Protein AF-A0A8T5XQX1-F1 (afdb_monomer_lite)

Radius of gyration: 87.24 Å; chains: 1; bounding box: 143×72×252 Å

Sequence (411 aa):
MNKKKIILKSVGFLTAGVIVSGAFLINFDTYSWFSDEMTSQVRVMSATTEDLIKILDKSMEEENGKWVNPKEIKIKGTDKIATNATFYFSLDGDIKDYILHINPAKLRFKGGIYTADIKPNINLIQFINLLIDGPKKINGTLKIKYLNEFIDEPREVSFTREYLIKQFRKEFDKNDSKEVVRNNNDEIKGDLIEVIKYIANKIEWNEEKNIKEGKENIASIDKSIDKIKLQENQIEIISIVAPKILGYIENLEVTINDLNKVIDENVFKIEKLNVEKKILETKVKELEEIKKENEKIKEEQKLNIEKLTKEVDKLNDYIDKLKDNNEELNERILDLKEYKKDLARTIRSLRNEKESLIKENEKLKIENKELKKEIKNLKDRLSEDNDDDDTELSTDDDDDDTVVDDVYGSN

Foldseek 3Di:
DDPVVVVVVVVVVVVVVVVVVVVVVVVPVPPDPPDPPCVVDPPVDPAACVRFWDWPDPLLDQDPNDRHADFKTKIFGAQPDDAFWKKAKDKFAQCCQFFVGKDIWTHRDHRDITIIGGQTDADPVNLVCLLPPDDQKGKIWMFMDTDHRPGTDTGIHIDGSVVSNVSVVVVLCPPPDDDDDDDPVVVSVVVVVSSVVVVVVVDDFDFPPQDDPFDDDLVGPPLDSDQGDGDPVRLVVCCVPPVCVVVVSVVVVVVSVVVVVVSVVVVVVVVVVVVVVVVVVVVVVVVVVVVVVVVVVVVVVVVVVVVVVVVVVVVVVVVVVVVVVVVVVVVVVVVVVVVVVVVVVVVVVVVVVVVVVVVVVVVVVVVVVVVVVVVVVVVVVVVVVDDDDDDDDDDDDDDDDYDDDDDDDDD

Structure (mmCIF, N/CA/C/O backbone):
data_AF-A0A8T5XQX1-F1
#
_entry.id   AF-A0A8T5XQX1-F1
#
loop_
_atom_site.group_PDB
_atom_site.id
_atom_site.type_symbol
_atom_site.label_atom_id
_atom_site.label_alt_id
_atom_site.label_comp_id
_atom_site.label_asym_id
_atom_site.label_entity_id
_atom_site.label_seq_id
_atom_site.pdbx_PDB_ins_code
_atom_site.Cartn_x
_atom_site.Cartn_y
_atom_site.Cartn_z
_atom_site.occupancy
_atom_site.B_iso_or_equiv
_atom_site.auth_seq_id
_atom_site.auth_comp_id
_atom_site.auth_asym_id
_atom_site.auth_atom_id
_atom_site.pdbx_PDB_model_num
ATOM 1 N N . MET A 1 1 ? -1.407 49.508 85.387 1.00 57.19 1 MET A N 1
ATOM 2 C CA . MET A 1 1 ? -2.815 49.039 85.386 1.00 57.19 1 MET A CA 1
ATOM 3 C C . MET A 1 1 ? -3.335 49.028 86.822 1.00 57.19 1 MET A C 1
ATOM 5 O O . MET A 1 1 ? -2.688 48.450 87.684 1.00 57.19 1 MET A O 1
ATOM 9 N N . ASN A 1 2 ? -4.415 49.755 87.119 1.00 69.06 2 ASN A N 1
ATOM 10 C CA . ASN A 1 2 ? -4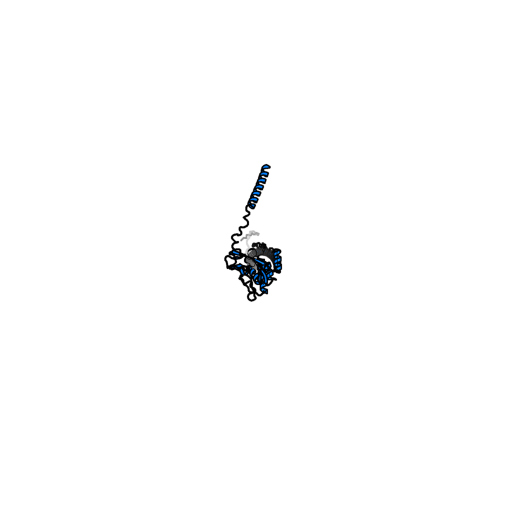.783 50.105 88.498 1.00 69.06 2 ASN A CA 1
ATOM 11 C C . ASN A 1 2 ? -5.380 48.896 89.253 1.00 69.06 2 ASN A C 1
ATOM 13 O O . ASN A 1 2 ? -6.506 48.498 88.956 1.00 69.06 2 ASN A O 1
ATOM 17 N N . LYS A 1 3 ? -4.656 48.320 90.231 1.00 67.19 3 LYS A N 1
ATOM 18 C CA . LYS A 1 3 ? -5.071 47.116 90.996 1.00 67.19 3 LYS A CA 1
ATOM 19 C C . LYS A 1 3 ? -6.478 47.240 91.609 1.00 67.19 3 LYS A C 1
ATOM 21 O O . LYS A 1 3 ? -7.228 46.269 91.623 1.00 67.19 3 LYS A O 1
ATOM 26 N N . LYS A 1 4 ? -6.890 48.454 91.998 1.00 72.19 4 LYS A N 1
ATOM 27 C CA . LYS A 1 4 ? -8.248 48.745 92.498 1.00 72.19 4 LYS A CA 1
ATOM 28 C C . LYS A 1 4 ? -9.360 48.462 91.474 1.00 72.19 4 LYS A C 1
ATOM 30 O O . LYS A 1 4 ? -10.422 47.991 91.859 1.00 72.19 4 LYS A O 1
ATOM 35 N N . LYS A 1 5 ? -9.123 48.688 90.173 1.00 70.25 5 LYS A N 1
ATOM 36 C CA . LYS A 1 5 ? -10.119 48.413 89.116 1.00 70.25 5 LYS A CA 1
ATOM 37 C C . LYS A 1 5 ? -10.319 46.917 88.867 1.00 70.25 5 LYS A C 1
ATOM 39 O O . LYS A 1 5 ? -11.405 46.529 88.456 1.00 70.25 5 LYS A O 1
ATOM 44 N N . ILE A 1 6 ? -9.297 46.092 89.096 1.00 78.88 6 ILE A N 1
ATOM 45 C CA . ILE A 1 6 ? -9.397 44.636 88.910 1.00 78.88 6 ILE A CA 1
ATOM 46 C C . ILE A 1 6 ? -10.188 44.024 90.067 1.00 78.88 6 ILE A C 1
ATOM 48 O O . ILE A 1 6 ? -11.148 43.307 89.819 1.00 78.88 6 ILE A O 1
ATOM 52 N N . ILE A 1 7 ? -9.873 44.402 91.310 1.00 80.00 7 ILE A N 1
ATOM 53 C CA . ILE A 1 7 ? -10.590 43.911 92.498 1.00 80.00 7 ILE A CA 1
ATOM 54 C C . ILE A 1 7 ? -12.072 44.306 92.447 1.00 80.00 7 ILE A C 1
ATOM 56 O O . ILE A 1 7 ? -12.932 43.467 92.691 1.00 80.00 7 ILE A O 1
ATOM 60 N N . LEU A 1 8 ? -12.391 45.544 92.050 1.00 78.75 8 LEU A N 1
ATOM 61 C CA . LEU A 1 8 ? -13.783 45.991 91.932 1.00 78.75 8 LEU A CA 1
ATOM 62 C C . LEU A 1 8 ? -14.565 45.196 90.871 1.00 78.75 8 LEU A C 1
ATOM 64 O O . LEU A 1 8 ? -15.725 44.859 91.088 1.00 78.75 8 LEU A O 1
ATOM 68 N N . LYS A 1 9 ? -13.923 44.851 89.746 1.00 76.12 9 LYS A N 1
ATOM 69 C CA . LYS A 1 9 ? -14.533 43.996 88.719 1.00 76.12 9 LYS A CA 1
ATOM 70 C C . LYS A 1 9 ? -14.751 42.573 89.233 1.00 76.12 9 LYS A C 1
ATOM 72 O O . LYS A 1 9 ? -15.832 42.034 89.039 1.00 76.12 9 LYS A O 1
ATOM 77 N N . SER A 1 10 ? -13.774 41.988 89.925 1.00 77.38 10 SER A N 1
ATOM 78 C CA . SER A 1 10 ? -13.893 40.639 90.496 1.00 77.38 10 SER A CA 1
ATOM 79 C C . SER A 1 10 ? -14.994 40.541 91.557 1.00 77.38 10 SER A C 1
ATOM 81 O O . SER A 1 10 ? -15.760 39.582 91.544 1.00 77.38 10 SER A O 1
ATOM 83 N N . VAL A 1 11 ? -15.129 41.549 92.426 1.00 81.12 11 VAL A N 1
ATOM 84 C CA . VAL A 1 11 ? -16.221 41.609 93.413 1.00 81.12 11 VAL A CA 1
ATOM 85 C C . VAL A 1 11 ? -17.576 41.762 92.720 1.00 81.12 11 VAL A C 1
ATOM 87 O O . VAL A 1 11 ? -18.516 41.075 93.100 1.00 81.12 11 VAL A O 1
ATOM 90 N N . GLY A 1 12 ? -17.664 42.582 91.666 1.00 76.44 12 GLY A N 1
ATOM 91 C CA . GLY A 1 12 ? -18.887 42.729 90.869 1.00 76.44 12 GLY A CA 1
ATOM 92 C C . GLY A 1 12 ? -19.333 41.434 90.178 1.00 76.44 12 GLY A C 1
ATOM 93 O O . GLY A 1 12 ? -20.524 41.138 90.143 1.00 76.44 12 GLY A O 1
ATOM 94 N N . PHE A 1 13 ? -18.395 40.629 89.670 1.00 78.62 13 PHE A N 1
ATOM 95 C CA . PHE A 1 13 ? -18.724 39.323 89.085 1.00 78.62 13 PHE A CA 1
ATOM 96 C C . PHE A 1 13 ? -19.185 38.308 90.137 1.00 78.62 13 PHE A C 1
ATOM 98 O O . PHE A 1 13 ? -20.109 37.541 89.873 1.00 78.62 13 PHE A O 1
ATOM 105 N N . LEU A 1 14 ? -18.597 38.323 91.337 1.00 78.50 14 LEU A N 1
ATOM 106 C CA . LEU A 1 14 ? -19.024 37.443 92.428 1.00 78.50 14 LEU A CA 1
ATOM 107 C C . LEU A 1 14 ? -20.413 37.808 92.957 1.00 78.50 14 LEU A C 1
ATOM 109 O O . LEU A 1 14 ? -21.237 36.918 93.148 1.00 78.50 14 LEU A O 1
ATOM 113 N N . THR A 1 15 ? -20.714 39.095 93.145 1.00 78.62 15 THR A N 1
ATOM 114 C CA . THR A 1 15 ? -22.053 39.515 93.585 1.00 78.62 15 THR A CA 1
ATOM 115 C C . THR A 1 15 ? -23.112 39.250 92.520 1.00 78.62 15 THR A C 1
ATOM 117 O O . THR A 1 15 ? -24.190 38.772 92.863 1.00 78.62 15 THR A O 1
ATOM 120 N N . ALA A 1 16 ? -22.803 39.455 91.235 1.00 73.81 16 ALA A N 1
ATOM 121 C CA . ALA A 1 16 ? -23.694 39.057 90.146 1.00 73.81 16 ALA A CA 1
ATOM 122 C C . ALA A 1 16 ? -23.955 37.539 90.146 1.00 73.81 16 ALA A C 1
ATOM 124 O O . ALA A 1 16 ? -25.101 37.119 90.014 1.00 73.81 16 ALA A O 1
ATOM 125 N N . GLY A 1 17 ? -22.922 36.720 90.375 1.00 72.75 17 GLY A N 1
ATOM 126 C CA . GLY A 1 17 ? -23.063 35.266 90.494 1.00 72.75 17 GLY A CA 1
ATOM 127 C C . GLY A 1 17 ? -23.959 34.840 91.659 1.00 72.75 17 GLY A C 1
ATOM 128 O O . GLY A 1 17 ? -24.822 33.986 91.486 1.00 72.75 17 GLY A O 1
ATOM 129 N N . VAL A 1 18 ? -23.822 35.473 92.828 1.00 79.00 18 VAL A N 1
ATOM 130 C CA . VAL A 1 18 ? -24.672 35.180 93.996 1.00 79.00 18 VAL A CA 1
ATOM 131 C C . VAL A 1 18 ? -26.122 35.612 93.763 1.00 79.00 18 VAL A C 1
ATOM 133 O O . VAL A 1 18 ? -27.029 34.882 94.150 1.00 79.00 18 VAL A O 1
ATOM 136 N N . ILE A 1 19 ? -26.364 36.745 93.095 1.00 75.56 19 ILE A N 1
ATOM 137 C CA . ILE A 1 19 ? -27.725 37.198 92.760 1.00 75.56 19 ILE A CA 1
ATOM 138 C C . ILE A 1 19 ? -28.384 36.250 91.753 1.00 75.56 19 ILE A C 1
ATOM 140 O O . ILE A 1 19 ? -29.547 35.899 91.931 1.00 75.56 19 ILE A O 1
ATOM 144 N N . VAL A 1 20 ? -27.653 35.788 90.733 1.00 73.25 20 VAL A N 1
ATOM 145 C CA . VAL A 1 20 ? -28.169 34.814 89.755 1.00 73.25 20 VAL A CA 1
ATOM 146 C C . VAL A 1 20 ? -28.466 33.473 90.429 1.00 73.25 20 VAL A C 1
ATOM 148 O O . VAL A 1 20 ? -29.551 32.929 90.244 1.00 73.25 20 VAL A O 1
ATOM 151 N N . SER A 1 21 ? -27.566 32.969 91.276 1.00 67.19 21 SER A N 1
ATOM 152 C CA . SER A 1 21 ? -27.809 31.740 92.043 1.00 67.19 21 SER A CA 1
ATOM 153 C C . SER A 1 21 ? -28.965 31.891 93.038 1.00 67.19 21 SER A C 1
ATOM 155 O O . SER A 1 21 ? -29.767 30.975 93.188 1.00 67.19 21 SER A O 1
ATOM 157 N N . GLY A 1 22 ? -29.109 33.059 93.672 1.00 70.81 22 GLY A N 1
ATOM 158 C CA . GLY A 1 22 ? -30.255 33.391 94.520 1.00 70.81 22 GLY A CA 1
ATOM 159 C C . GLY A 1 22 ? -31.569 33.457 93.739 1.00 70.81 22 GLY A C 1
ATOM 160 O O . GLY A 1 22 ? -32.578 32.950 94.212 1.00 70.81 22 GLY A O 1
ATOM 161 N N . ALA A 1 23 ? -31.562 33.993 92.516 1.00 65.00 23 ALA A N 1
ATOM 162 C CA . ALA A 1 23 ? -32.732 34.010 91.638 1.00 65.00 23 ALA A CA 1
ATOM 163 C C . ALA A 1 23 ? -33.150 32.594 91.200 1.00 65.00 23 ALA A C 1
ATOM 165 O O . ALA A 1 23 ? -34.343 32.301 91.146 1.00 65.00 23 ALA A O 1
ATOM 166 N N . PHE A 1 24 ? -32.191 31.691 90.963 1.00 58.59 24 PHE A N 1
ATOM 167 C CA . PHE A 1 24 ? -32.486 30.273 90.729 1.00 58.59 24 PHE A CA 1
ATOM 168 C C . PHE A 1 24 ? -33.032 29.561 91.979 1.00 58.59 24 PHE A C 1
ATOM 170 O O . PHE A 1 24 ? -33.875 28.682 91.843 1.00 58.59 24 PHE A O 1
ATOM 177 N N . LEU A 1 25 ? -32.614 29.963 93.186 1.00 60.25 25 LEU A N 1
ATOM 178 C CA . LEU A 1 25 ? -33.113 29.417 94.459 1.00 60.25 25 LEU A CA 1
ATOM 179 C C . LEU A 1 25 ? -34.441 30.042 94.937 1.00 60.25 25 LEU A C 1
ATOM 181 O O . LEU A 1 25 ? -35.054 29.511 95.853 1.00 60.25 25 LEU A O 1
ATOM 185 N N . ILE A 1 26 ? -34.896 31.161 94.369 1.00 59.91 26 ILE A N 1
ATOM 186 C CA . ILE A 1 26 ? -36.205 31.765 94.697 1.00 59.91 26 ILE A CA 1
ATOM 187 C C . ILE A 1 26 ? -37.293 31.290 93.712 1.00 59.91 26 ILE A C 1
ATOM 189 O O . ILE A 1 26 ? -38.466 31.255 94.064 1.00 59.91 26 ILE A O 1
ATOM 193 N N . ASN A 1 27 ? -36.909 30.815 92.521 1.00 48.38 27 ASN A N 1
ATOM 194 C CA . ASN A 1 27 ? -37.805 30.220 91.519 1.00 48.38 27 ASN A CA 1
ATOM 195 C C . ASN A 1 27 ? -37.925 28.683 91.644 1.00 48.38 27 ASN A C 1
ATOM 197 O O . ASN A 1 27 ? -37.900 27.962 90.640 1.00 48.38 27 ASN A O 1
ATOM 201 N N . PHE A 1 28 ? -38.073 28.166 92.871 1.00 45.19 28 PHE A N 1
ATOM 202 C CA . PHE A 1 28 ? -38.267 26.725 93.113 1.00 45.19 28 PHE A CA 1
ATOM 203 C C . PHE A 1 28 ? -39.609 26.169 92.604 1.00 45.19 28 PHE A C 1
ATOM 205 O O . PHE A 1 28 ? -39.750 24.953 92.528 1.00 45.19 28 PHE A O 1
ATOM 212 N N . ASP A 1 29 ? -40.535 27.016 92.146 1.00 38.00 29 ASP A N 1
ATOM 213 C CA . ASP A 1 29 ? -41.810 26.585 91.548 1.00 38.00 29 ASP A CA 1
ATOM 214 C C . ASP A 1 29 ? -41.742 26.342 90.026 1.00 38.00 29 ASP A C 1
ATOM 216 O O . ASP A 1 29 ? -42.766 26.175 89.367 1.00 38.00 29 ASP A O 1
ATOM 220 N N . THR A 1 30 ? -40.542 26.276 89.433 1.00 41.44 30 THR A N 1
ATOM 221 C CA . THR A 1 30 ? -40.390 26.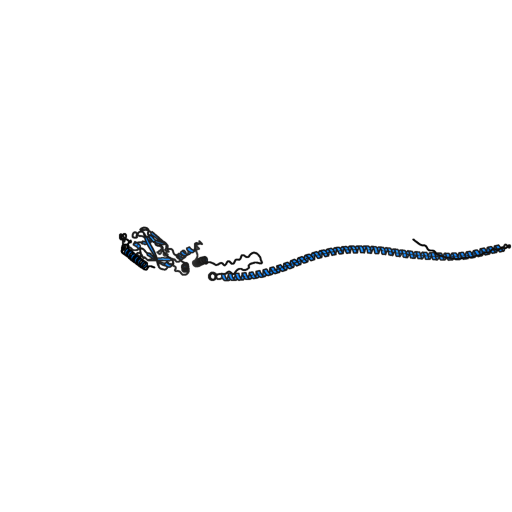074 87.973 1.00 41.44 30 THR A CA 1
ATOM 222 C C . THR A 1 30 ? -40.002 24.652 87.550 1.00 41.44 30 THR A C 1
ATOM 224 O O . THR A 1 30 ? -39.765 24.404 86.369 1.00 41.44 30 THR A O 1
ATOM 227 N N . TYR A 1 31 ? -40.012 23.691 88.479 1.00 36.72 31 TYR A N 1
ATOM 228 C CA . TYR A 1 31 ? -40.153 22.269 88.153 1.00 36.72 31 TYR A CA 1
ATOM 229 C C . TYR A 1 31 ? -41.579 21.833 88.477 1.00 36.72 31 TYR A C 1
ATOM 231 O O . TYR A 1 31 ? -41.832 21.341 89.566 1.00 36.72 31 TYR A O 1
ATOM 239 N N . SER A 1 32 ? -42.502 22.048 87.540 1.00 36.06 32 SER A N 1
ATOM 240 C CA . SER A 1 32 ? -43.604 21.132 87.199 1.00 36.06 32 SER A CA 1
ATOM 241 C C . SER A 1 32 ? -44.680 21.884 86.410 1.00 36.06 32 SER A C 1
ATOM 243 O O . SER A 1 32 ? -45.815 22.053 86.839 1.00 36.06 32 SER A O 1
ATOM 245 N N . TRP A 1 33 ? -44.351 22.296 85.183 1.00 33.12 33 TRP A N 1
ATOM 246 C CA . TRP A 1 33 ? -45.382 22.510 84.158 1.00 33.12 33 TRP A CA 1
ATOM 247 C C . TRP A 1 33 ? -45.691 21.190 83.428 1.00 33.12 33 TRP A C 1
ATOM 249 O O . TRP A 1 33 ? -45.883 21.130 82.218 1.00 33.12 33 TRP A O 1
ATOM 259 N N . PHE A 1 34 ? -45.707 20.106 84.206 1.00 33.69 34 PHE A N 1
ATOM 260 C CA . PHE A 1 34 ? -46.334 18.831 83.902 1.00 33.69 34 PHE A CA 1
ATOM 261 C C . PHE A 1 34 ? -47.393 18.597 84.990 1.00 33.69 34 PHE A C 1
ATOM 263 O O . PHE A 1 34 ? -47.235 17.832 85.930 1.00 33.69 34 PHE A O 1
ATOM 270 N N . SER A 1 35 ? -48.498 19.318 84.805 1.00 39.84 35 SER A N 1
ATOM 271 C CA . SER A 1 35 ? -49.848 18.794 84.976 1.00 39.84 35 SER A CA 1
ATOM 272 C C . SER A 1 35 ? -50.417 18.561 86.388 1.00 39.84 35 SER A C 1
ATOM 274 O O . SER A 1 35 ? -50.753 17.432 86.736 1.00 39.84 35 SER A O 1
ATOM 276 N N . ASP A 1 36 ? -50.767 19.639 87.092 1.00 36.25 36 ASP A N 1
ATOM 277 C CA . ASP A 1 36 ? -51.971 19.606 87.949 1.00 36.25 36 ASP A CA 1
ATOM 278 C C . ASP A 1 36 ? -53.278 19.626 87.124 1.00 36.25 36 ASP A C 1
ATOM 280 O O . ASP A 1 36 ? -54.361 19.330 87.620 1.00 36.25 36 ASP A O 1
ATOM 284 N N . GLU A 1 37 ? -53.178 19.870 85.811 1.00 41.12 37 GLU A N 1
ATOM 285 C CA . GLU A 1 37 ? -54.308 19.795 84.877 1.00 41.12 37 GLU A CA 1
ATOM 286 C C . GLU A 1 37 ? -54.423 18.438 84.139 1.00 41.12 37 GLU A C 1
ATOM 288 O O . GLU A 1 37 ? -55.451 18.167 83.524 1.00 41.12 37 GLU A O 1
ATOM 293 N N . MET A 1 38 ? -53.441 17.522 84.263 1.00 40.12 38 MET A N 1
ATOM 294 C CA . MET A 1 38 ? -53.596 16.103 83.851 1.00 40.12 38 MET A CA 1
ATOM 295 C C . MET A 1 38 ? -53.789 15.140 85.023 1.00 40.12 38 MET A C 1
ATOM 297 O O . MET A 1 38 ? -54.261 14.027 84.798 1.00 40.12 38 MET A O 1
ATOM 301 N N . THR A 1 39 ? -53.530 15.527 86.273 1.00 38.84 39 THR A N 1
ATOM 302 C CA . THR A 1 39 ? -53.910 14.698 87.432 1.00 38.84 39 THR A CA 1
ATOM 303 C C . THR A 1 39 ? -55.429 14.539 87.568 1.00 38.84 39 THR A C 1
ATOM 305 O O . THR A 1 39 ? -55.882 13.619 88.243 1.00 38.84 39 THR A O 1
ATOM 308 N N . SER A 1 40 ? -56.231 15.321 86.832 1.00 41.62 40 SER A N 1
ATOM 309 C CA . SER A 1 40 ? -57.677 15.102 86.719 1.00 41.62 40 SER A CA 1
ATOM 310 C C . SER A 1 40 ? -58.086 13.909 85.836 1.00 41.62 40 SER A C 1
ATOM 312 O O . SER A 1 40 ? -59.243 13.500 85.918 1.00 41.62 40 SER A O 1
ATOM 314 N N . GLN A 1 41 ? -57.189 13.286 85.047 1.00 38.31 41 GLN A N 1
ATOM 315 C CA . GLN A 1 41 ? -57.503 12.067 84.270 1.00 38.31 41 GLN A CA 1
ATOM 316 C C . GLN A 1 41 ? -56.325 11.093 84.036 1.00 38.31 41 GLN A C 1
ATOM 318 O O . GLN A 1 41 ? -56.403 10.268 83.122 1.00 38.31 41 GLN A O 1
ATOM 323 N N . VAL A 1 42 ? -55.271 11.069 84.864 1.00 38.97 42 VAL A N 1
ATOM 324 C CA . VAL A 1 42 ? -54.369 9.895 84.890 1.00 38.97 42 VAL A CA 1
ATOM 325 C C . VAL A 1 42 ? -55.072 8.758 85.628 1.00 38.97 42 VAL A C 1
ATOM 327 O O . VAL A 1 42 ? -54.816 8.433 86.784 1.00 38.97 42 VAL A O 1
ATOM 330 N N . ARG A 1 43 ? -56.008 8.129 84.919 1.00 34.44 43 ARG A N 1
ATOM 331 C CA . ARG A 1 43 ? -56.434 6.771 85.211 1.00 34.44 43 ARG A CA 1
ATOM 332 C C . ARG A 1 43 ? -55.206 5.911 84.923 1.00 34.44 43 ARG A C 1
ATOM 334 O O . ARG A 1 43 ? -54.932 5.607 83.765 1.00 34.44 43 ARG A O 1
ATOM 341 N N . VAL A 1 44 ? -54.441 5.562 85.956 1.00 42.34 44 VAL A N 1
ATOM 342 C CA . VAL A 1 44 ? -53.474 4.463 85.864 1.00 42.34 44 VAL A CA 1
ATOM 343 C C . VAL A 1 44 ? -54.304 3.209 85.621 1.00 42.34 44 VAL A C 1
ATOM 345 O O . VAL A 1 44 ? -54.788 2.559 86.543 1.00 42.34 44 VAL A O 1
ATOM 348 N N . MET A 1 45 ? -54.589 2.937 84.353 1.00 39.47 45 MET A N 1
ATOM 349 C CA . MET A 1 45 ? -55.176 1.681 83.946 1.00 39.47 45 MET A CA 1
ATOM 350 C C . MET A 1 45 ? -54.025 0.701 83.784 1.00 39.47 45 MET A C 1
ATOM 352 O O . MET A 1 45 ? -53.196 0.858 82.893 1.00 39.47 45 MET A O 1
ATOM 356 N N . SER A 1 46 ? -54.007 -0.330 84.626 1.00 43.03 46 SER A N 1
ATOM 357 C CA . SER A 1 46 ? -53.496 -1.636 84.216 1.00 43.03 46 SER A CA 1
ATOM 358 C C . SER A 1 46 ? -54.392 -2.104 83.066 1.00 43.03 46 SER A C 1
ATOM 360 O O . SER A 1 46 ? -55.455 -2.683 83.279 1.00 43.03 46 SER A O 1
ATOM 362 N N . ALA A 1 47 ? -54.061 -1.662 81.860 1.00 48.72 47 ALA A N 1
ATOM 363 C CA . ALA A 1 47 ? -54.731 -2.012 80.623 1.00 48.72 47 ALA A CA 1
ATOM 364 C C . ALA A 1 47 ? -53.751 -2.880 79.844 1.00 48.72 47 ALA A C 1
ATOM 366 O O . ALA A 1 47 ? -52.593 -2.496 79.681 1.00 48.72 47 ALA A O 1
ATOM 367 N N . THR A 1 48 ? -54.193 -4.049 79.392 1.00 55.59 48 THR A N 1
ATOM 368 C CA . THR A 1 48 ? -53.372 -4.883 78.510 1.00 55.59 48 THR A CA 1
ATOM 369 C C . THR A 1 48 ? -53.137 -4.151 77.184 1.00 55.59 48 THR A C 1
ATOM 371 O O . THR A 1 48 ? -53.858 -3.214 76.835 1.00 55.59 48 THR A O 1
ATOM 374 N N . THR A 1 49 ? -52.139 -4.540 76.396 1.00 58.72 49 THR A N 1
ATOM 375 C CA . THR A 1 49 ? -51.917 -3.882 75.096 1.00 58.72 49 THR A CA 1
ATOM 376 C C . THR A 1 49 ? -53.130 -4.008 74.187 1.00 58.72 49 THR A C 1
ATOM 378 O O . THR A 1 49 ? -53.438 -3.054 73.486 1.00 58.72 49 THR A O 1
ATOM 381 N N . GLU A 1 50 ? -53.888 -5.105 74.272 1.00 61.34 50 GLU A N 1
ATOM 382 C CA . GLU A 1 50 ? -55.169 -5.275 73.571 1.00 61.34 50 GLU A CA 1
ATOM 383 C C . GLU A 1 50 ? -56.254 -4.290 74.035 1.00 61.34 50 GLU A C 1
ATOM 385 O O . GLU A 1 50 ? -57.112 -3.889 73.245 1.00 61.34 50 GLU A O 1
ATOM 390 N N . ASP A 1 51 ? -56.206 -3.857 75.299 1.00 54.81 51 ASP A N 1
ATOM 391 C CA . ASP A 1 51 ? -57.102 -2.832 75.829 1.00 54.81 51 ASP A CA 1
ATOM 392 C C . ASP A 1 51 ? -56.793 -1.441 75.272 1.00 54.81 51 ASP A C 1
ATOM 394 O O . ASP A 1 51 ? -57.686 -0.593 75.228 1.00 54.81 51 ASP A O 1
ATOM 398 N N . LEU A 1 52 ? -55.550 -1.176 74.871 1.00 57.88 52 LEU A N 1
ATOM 399 C CA . LEU A 1 52 ? -55.093 0.136 74.409 1.00 57.88 52 LEU A CA 1
ATOM 400 C C . LEU A 1 52 ? -55.025 0.197 72.876 1.00 57.88 52 LEU A C 1
ATOM 402 O O . LEU A 1 52 ? -55.472 1.159 72.251 1.00 57.88 52 LEU A O 1
ATOM 406 N N . ILE A 1 53 ? -54.515 -0.851 72.246 1.00 60.56 53 ILE A N 1
ATOM 407 C CA . ILE A 1 53 ? -54.245 -0.919 70.819 1.00 60.56 53 ILE A CA 1
ATOM 408 C C . ILE A 1 53 ? -54.747 -2.248 70.276 1.00 60.56 53 ILE A C 1
ATOM 410 O O . ILE A 1 53 ? -54.344 -3.319 70.716 1.00 60.56 53 ILE A O 1
ATOM 414 N N . LYS A 1 54 ? -55.523 -2.185 69.197 1.00 62.44 54 LYS A N 1
ATOM 415 C CA . LYS A 1 54 ? -55.750 -3.348 68.346 1.00 62.44 54 LYS A CA 1
ATOM 416 C C . LYS A 1 54 ? -54.787 -3.298 67.166 1.00 62.44 54 LYS A C 1
ATOM 418 O O . LYS A 1 54 ? -54.924 -2.447 66.286 1.00 62.44 54 LYS A O 1
ATOM 423 N N . ILE A 1 55 ? -53.813 -4.202 67.143 1.00 62.66 55 ILE A N 1
ATOM 424 C CA . ILE A 1 55 ? -52.962 -4.414 65.968 1.00 62.66 55 ILE A CA 1
ATOM 425 C C . ILE A 1 55 ? -53.809 -5.168 64.945 1.00 62.66 55 ILE A C 1
ATOM 427 O O . ILE A 1 55 ? -54.365 -6.222 65.242 1.00 62.66 55 ILE A O 1
ATOM 431 N N . LEU A 1 56 ? -53.998 -4.571 63.772 1.00 56.56 56 LEU A N 1
ATOM 432 C CA . LEU A 1 56 ? -54.915 -5.071 62.740 1.00 56.56 56 LEU A CA 1
ATOM 433 C C . LEU A 1 56 ? -54.209 -5.918 61.678 1.00 56.56 56 LEU A C 1
ATOM 435 O O . LEU A 1 56 ? -54.821 -6.265 60.666 1.00 56.56 56 LEU A O 1
ATOM 439 N N . ASP A 1 57 ? -52.923 -6.195 61.867 1.00 61.19 57 ASP A N 1
ATOM 440 C CA . ASP A 1 57 ? -52.091 -6.723 60.802 1.00 61.19 57 ASP A CA 1
ATOM 441 C C . ASP A 1 57 ? -52.071 -8.249 60.752 1.00 61.19 57 ASP A C 1
ATOM 443 O O . ASP A 1 57 ? -51.481 -8.904 61.605 1.00 61.19 57 ASP A O 1
ATOM 447 N N . LYS A 1 58 ? -52.688 -8.799 59.704 1.00 53.59 58 LYS A N 1
ATOM 448 C CA . LYS A 1 58 ? -52.602 -10.223 59.354 1.00 53.59 58 LYS A CA 1
ATOM 449 C C . LYS A 1 58 ? -51.284 -10.586 58.667 1.00 53.59 58 LYS A C 1
ATOM 451 O O . LYS A 1 58 ? -50.983 -11.762 58.524 1.00 53.59 58 LYS A O 1
ATOM 456 N N . SER A 1 59 ? -50.482 -9.600 58.247 1.00 52.25 59 SER A N 1
ATOM 457 C CA . SER A 1 59 ? -49.176 -9.854 57.617 1.00 52.25 59 SER A CA 1
ATOM 458 C C . SER A 1 59 ? -48.087 -10.295 58.604 1.00 52.25 59 SER A C 1
ATOM 460 O O . SER A 1 59 ? -46.945 -10.499 58.208 1.00 52.25 59 SER A O 1
ATOM 462 N N . MET A 1 60 ? -48.438 -10.447 59.883 1.00 54.06 60 MET A N 1
ATOM 463 C CA . MET A 1 60 ? -47.578 -10.993 60.936 1.00 54.06 60 MET A CA 1
ATOM 464 C C . MET A 1 60 ? -47.986 -12.423 61.339 1.00 54.06 60 MET A C 1
ATOM 466 O O . MET A 1 60 ? -47.472 -12.950 62.320 1.00 54.06 60 MET A O 1
ATOM 470 N N . GLU A 1 61 ? -48.906 -13.045 60.591 1.00 56.44 61 GLU A N 1
ATOM 471 C CA . GLU A 1 61 ? -49.435 -14.393 60.824 1.00 56.44 61 GLU A CA 1
ATOM 472 C C . GLU A 1 61 ? -49.264 -15.269 59.564 1.00 56.44 61 GLU A C 1
ATOM 474 O O . GLU A 1 61 ? -49.185 -14.771 58.437 1.00 56.44 61 GLU A O 1
ATOM 479 N N . GLU A 1 62 ? -49.188 -16.594 59.738 1.00 55.97 62 GLU A N 1
ATOM 480 C CA . GLU A 1 62 ? -49.184 -17.534 58.611 1.00 55.97 62 GLU A CA 1
ATOM 481 C C . GLU A 1 62 ? -50.580 -17.616 57.981 1.00 55.97 62 GLU A C 1
ATOM 483 O O . GLU A 1 62 ? -51.512 -18.169 58.563 1.00 55.97 62 GLU A O 1
ATOM 488 N N . GLU A 1 63 ? -50.729 -17.110 56.757 1.00 52.59 63 GLU A N 1
ATOM 489 C CA . GLU A 1 63 ? -51.975 -17.219 56.000 1.00 52.59 63 GLU A CA 1
ATOM 490 C C . GLU A 1 63 ? -51.870 -18.428 55.052 1.00 52.59 63 GLU A C 1
ATOM 492 O O . GLU A 1 63 ? -51.035 -18.467 54.146 1.00 52.59 63 GLU A O 1
ATOM 497 N N . ASN A 1 64 ? -52.687 -19.465 55.279 1.00 52.81 64 ASN A N 1
ATOM 498 C CA . ASN A 1 64 ? -52.700 -20.711 54.491 1.00 52.81 64 ASN A CA 1
ATOM 499 C C . ASN A 1 64 ? -51.332 -21.429 54.395 1.00 52.81 64 ASN A C 1
ATOM 501 O O . ASN A 1 64 ? -50.978 -21.962 53.340 1.00 52.81 64 ASN A O 1
ATOM 505 N N . GLY A 1 65 ? -50.541 -21.426 55.475 1.00 56.31 65 GLY A N 1
ATOM 506 C CA . GLY A 1 65 ? -49.221 -22.074 55.523 1.00 56.31 65 GLY A CA 1
ATOM 507 C C . GLY A 1 65 ? -48.128 -21.363 54.712 1.00 56.31 65 GLY A C 1
ATOM 508 O O . GLY A 1 65 ? -47.061 -21.935 54.486 1.00 56.31 65 GLY A O 1
ATOM 509 N N . LYS A 1 66 ? -48.374 -20.127 54.251 1.00 59.44 66 LYS A N 1
ATOM 510 C CA . LYS A 1 66 ? -47.367 -19.259 53.631 1.00 59.44 66 LYS A CA 1
ATOM 511 C C . LYS A 1 66 ? -47.184 -18.000 54.468 1.00 59.44 66 LYS A C 1
ATOM 513 O O . LYS A 1 66 ? -48.133 -17.273 54.742 1.00 59.44 66 LYS A O 1
ATOM 518 N N . TRP A 1 67 ? -45.937 -17.733 54.845 1.00 66.31 67 TRP A N 1
ATOM 519 C CA . TRP A 1 67 ? -45.588 -16.515 55.562 1.00 66.31 67 TRP A CA 1
ATOM 520 C C . TRP A 1 67 ? -45.775 -15.284 54.665 1.00 66.31 67 TRP A C 1
ATOM 522 O O . TRP A 1 67 ? -45.250 -15.234 53.549 1.00 66.31 67 TRP A O 1
ATOM 532 N N . VAL A 1 68 ? -46.503 -14.281 55.153 1.00 74.19 68 VAL A N 1
ATOM 533 C CA . VAL A 1 68 ? -46.717 -13.014 54.447 1.00 74.19 68 VAL A CA 1
ATOM 534 C C . VAL A 1 68 ? -45.651 -12.014 54.900 1.00 74.19 68 VAL A C 1
ATOM 536 O O . VAL A 1 68 ? -45.443 -11.815 56.087 1.00 74.19 68 VAL A O 1
ATOM 539 N N . ASN A 1 69 ? -44.936 -11.384 53.963 1.00 79.62 69 ASN A N 1
ATOM 540 C CA . ASN A 1 69 ? -43.925 -10.376 54.310 1.00 79.62 69 ASN A CA 1
ATOM 541 C C . ASN A 1 69 ? -44.602 -9.102 54.855 1.00 79.62 69 ASN A C 1
ATOM 543 O O . ASN A 1 69 ? -45.432 -8.534 54.132 1.00 79.62 69 ASN A O 1
ATOM 547 N N . PRO A 1 70 ? -44.231 -8.607 56.050 1.00 78.06 70 PRO A N 1
ATOM 548 C CA . PRO A 1 70 ? -44.872 -7.440 56.643 1.00 78.06 70 PRO A CA 1
ATOM 549 C C . PRO A 1 70 ? -44.426 -6.164 55.919 1.00 78.06 70 PRO A C 1
ATOM 551 O O . PRO A 1 70 ? -43.238 -5.852 55.831 1.00 78.06 70 PRO A O 1
ATOM 554 N N . LYS A 1 71 ? -45.384 -5.435 55.339 1.00 79.62 71 LYS A N 1
ATOM 555 C CA . LYS A 1 71 ? -45.126 -4.216 54.540 1.00 79.62 71 LYS A CA 1
ATOM 556 C C . LYS A 1 71 ? -45.450 -2.935 55.294 1.00 79.62 71 LYS A C 1
ATOM 558 O O . LYS A 1 71 ? -44.828 -1.901 55.073 1.00 79.62 71 LYS A O 1
ATOM 563 N N . GLU A 1 72 ? -46.446 -3.010 56.156 1.00 80.50 72 GLU A N 1
ATOM 564 C CA . GLU A 1 72 ? -46.949 -1.918 56.968 1.00 80.50 72 GLU A CA 1
ATOM 565 C C . GLU A 1 72 ? -47.301 -2.477 58.348 1.00 80.50 72 GLU A C 1
ATOM 567 O O . GLU A 1 72 ? -47.369 -3.689 58.525 1.00 80.50 72 GLU A O 1
ATOM 572 N N . ILE A 1 73 ? -47.464 -1.599 59.331 1.00 78.06 73 ILE A N 1
ATOM 573 C CA . ILE A 1 73 ? -47.943 -1.939 60.668 1.00 78.06 73 ILE A CA 1
ATOM 574 C C . ILE A 1 73 ? -49.214 -1.142 60.897 1.00 78.06 73 ILE A C 1
ATOM 576 O O . ILE A 1 73 ? -49.169 0.091 60.985 1.00 78.06 73 ILE A O 1
ATOM 580 N N . LYS A 1 74 ? -50.348 -1.837 61.007 1.00 78.38 74 LYS A N 1
ATOM 581 C CA . LYS A 1 74 ? -51.646 -1.207 61.288 1.00 78.38 74 LYS A CA 1
ATOM 582 C C . LYS A 1 74 ? -51.973 -1.218 62.773 1.00 78.38 74 LYS A C 1
ATOM 584 O O . LYS A 1 74 ? -52.270 -2.261 63.352 1.00 78.38 74 LYS A O 1
ATOM 589 N N . ILE A 1 75 ? -51.987 -0.033 63.367 1.00 75.50 75 ILE A N 1
ATOM 590 C CA . ILE A 1 75 ? -52.301 0.206 64.778 1.00 75.50 75 ILE A CA 1
ATOM 591 C C . ILE A 1 75 ? -53.658 0.901 64.849 1.00 75.50 75 ILE A C 1
ATOM 593 O O . ILE A 1 75 ? -53.821 1.987 64.293 1.00 75.50 75 ILE A O 1
ATOM 597 N N . LYS A 1 76 ? -54.631 0.310 65.548 1.00 75.06 76 LYS A N 1
ATOM 598 C CA . LYS A 1 76 ? -55.902 0.965 65.875 1.00 75.06 76 LYS A CA 1
ATOM 599 C C . LYS A 1 76 ? -55.936 1.326 67.353 1.00 75.06 76 LYS A C 1
ATOM 601 O O . LYS A 1 76 ? -55.877 0.436 68.195 1.00 75.06 76 LYS A O 1
ATOM 606 N N . GLY A 1 77 ? -56.068 2.611 67.668 1.00 70.19 77 GLY A N 1
ATOM 607 C CA . GLY A 1 77 ? -56.283 3.046 69.049 1.00 70.19 77 GLY A CA 1
ATOM 608 C C . GLY A 1 77 ? -57.667 2.638 69.548 1.00 70.19 77 GLY A C 1
ATOM 609 O O . GLY A 1 77 ? -58.636 2.696 68.792 1.00 70.19 77 GLY A O 1
ATOM 610 N N . THR A 1 78 ? -57.778 2.240 70.810 1.00 72.00 78 THR A N 1
ATOM 611 C CA . THR A 1 78 ? -59.069 2.044 71.482 1.00 72.00 78 THR A CA 1
ATOM 612 C C . THR A 1 78 ? -59.554 3.349 72.121 1.00 72.00 78 THR A C 1
ATOM 614 O O . THR A 1 78 ? -58.844 4.359 72.146 1.00 72.00 78 THR A O 1
ATOM 617 N N . ASP A 1 79 ? -60.766 3.345 72.678 1.00 68.38 79 ASP A N 1
ATOM 618 C CA . ASP A 1 79 ? -61.349 4.513 73.357 1.00 68.38 79 ASP A CA 1
ATOM 619 C C . ASP A 1 79 ? -60.593 4.915 74.639 1.00 68.38 79 ASP A C 1
ATOM 621 O O . ASP A 1 79 ? -60.788 6.018 75.160 1.00 68.38 79 ASP A O 1
ATOM 625 N N . LYS A 1 80 ? -59.719 4.024 75.130 1.00 67.06 80 LYS A N 1
ATOM 626 C CA . LYS A 1 80 ? -58.893 4.189 76.332 1.00 67.06 80 LYS A CA 1
ATOM 627 C C . LYS A 1 80 ? -57.579 4.943 76.066 1.00 67.06 80 LYS A C 1
ATOM 629 O O . LYS A 1 80 ? -56.944 5.379 77.020 1.00 67.06 80 LYS A O 1
ATOM 634 N N . ILE A 1 81 ? -57.172 5.127 74.805 1.00 69.19 81 ILE A N 1
ATOM 635 C CA . ILE A 1 81 ? -55.948 5.863 74.450 1.00 69.19 81 ILE A CA 1
ATOM 636 C C . ILE A 1 81 ? -56.201 7.373 74.339 1.00 69.19 81 ILE A C 1
ATOM 638 O O . ILE A 1 81 ? -57.210 7.828 73.793 1.00 69.19 81 ILE A O 1
ATOM 642 N N . ALA A 1 82 ? -55.240 8.165 74.827 1.00 64.19 82 ALA A N 1
ATOM 643 C CA . ALA A 1 82 ? -55.245 9.616 74.689 1.00 64.19 82 ALA A CA 1
ATOM 644 C C . ALA A 1 82 ? -55.162 10.059 73.215 1.00 64.19 82 ALA A C 1
ATOM 646 O O . ALA A 1 82 ? -54.397 9.521 72.411 1.00 64.19 82 ALA A O 1
ATOM 647 N N . THR A 1 83 ? -55.918 11.099 72.862 1.00 64.19 83 THR A N 1
ATOM 648 C CA . THR A 1 83 ? -55.772 11.794 71.575 1.00 64.19 83 THR A CA 1
ATOM 649 C C . THR A 1 83 ? -54.339 12.317 71.430 1.00 64.19 83 THR A C 1
ATOM 651 O O . THR A 1 83 ? -53.840 12.948 72.356 1.00 64.19 83 THR A O 1
ATOM 654 N N . ASN A 1 84 ? -53.694 12.088 70.279 1.00 69.19 84 ASN A N 1
ATOM 655 C CA . ASN A 1 84 ? -52.287 12.419 69.979 1.00 69.19 84 ASN A CA 1
ATOM 656 C C . ASN A 1 84 ? -51.213 11.490 70.583 1.00 69.19 84 ASN A C 1
ATOM 658 O O . ASN A 1 84 ? -50.055 11.887 70.725 1.00 69.19 84 ASN A O 1
ATOM 662 N N . ALA A 1 85 ? -51.549 10.231 70.868 1.00 74.62 85 ALA A N 1
ATOM 663 C CA . ALA A 1 85 ? -50.569 9.205 71.228 1.00 74.62 85 ALA A CA 1
ATOM 664 C C . ALA A 1 85 ? -49.513 8.978 70.121 1.00 74.62 85 ALA A C 1
ATOM 666 O O . ALA A 1 85 ? -49.867 8.798 68.954 1.00 74.62 85 ALA A O 1
ATOM 667 N N . THR A 1 86 ? -48.222 8.973 70.488 1.00 78.50 86 THR A N 1
ATOM 668 C CA . THR A 1 86 ? -47.099 8.661 69.582 1.00 78.50 86 THR A CA 1
ATOM 669 C C . THR A 1 86 ? -46.482 7.311 69.941 1.00 78.50 86 THR A C 1
ATOM 671 O O . THR A 1 86 ? -46.043 7.136 71.075 1.00 78.50 86 THR A O 1
ATOM 674 N N . PHE A 1 87 ? -46.411 6.393 68.980 1.00 78.44 87 PHE A N 1
ATOM 675 C CA . PHE A 1 87 ? -45.777 5.083 69.113 1.00 78.44 87 PHE A CA 1
ATOM 676 C C . PHE A 1 87 ? -44.434 5.068 68.403 1.00 78.44 87 PHE A C 1
ATOM 678 O O . PHE A 1 87 ? -44.297 5.579 67.290 1.00 78.44 87 PHE A O 1
ATOM 685 N N . TYR A 1 88 ? -43.465 4.441 69.047 1.00 82.19 88 TYR A N 1
ATOM 686 C CA . TYR A 1 88 ? -42.151 4.166 68.495 1.00 82.19 88 TYR A CA 1
ATOM 687 C C . TYR A 1 88 ? -42.012 2.672 68.241 1.00 82.19 88 TYR A C 1
ATOM 689 O O . TYR A 1 88 ? -42.687 1.855 68.864 1.00 82.19 88 TYR A O 1
ATOM 697 N N . PHE A 1 89 ? -41.115 2.324 67.331 1.00 83.88 89 PHE A N 1
ATOM 698 C CA . PHE A 1 89 ? -40.864 0.948 66.938 1.00 83.88 89 PHE A CA 1
ATOM 699 C C . PHE A 1 89 ? -39.391 0.641 67.159 1.00 83.88 89 PHE A C 1
ATOM 701 O O . PHE A 1 89 ? -38.529 1.430 66.769 1.00 83.88 89 PHE A O 1
ATOM 708 N N . SER A 1 90 ? -39.100 -0.503 67.766 1.00 83.38 90 SER A N 1
ATOM 709 C CA . SER A 1 90 ? -37.744 -1.041 67.827 1.00 83.38 90 SER A CA 1
ATOM 710 C C . SER A 1 90 ? -37.714 -2.447 67.254 1.00 83.38 90 SER A C 1
ATOM 712 O O . SER A 1 90 ? -38.637 -3.229 67.476 1.00 83.38 90 SER A O 1
ATOM 714 N N . LEU A 1 91 ? -36.648 -2.740 66.521 1.00 86.38 91 LEU A N 1
ATOM 715 C CA . LEU A 1 91 ? -36.414 -4.016 65.862 1.00 86.38 91 LEU A CA 1
ATOM 716 C C . LEU A 1 91 ? -35.254 -4.737 66.540 1.00 86.38 91 LEU A C 1
ATOM 718 O O . LEU A 1 91 ? -34.266 -4.101 66.915 1.00 86.38 91 LEU A O 1
ATOM 722 N N . ASP A 1 92 ? -35.380 -6.051 66.660 1.00 83.69 92 ASP A N 1
ATOM 723 C CA . ASP A 1 92 ? -34.362 -6.936 67.216 1.00 83.69 92 ASP A CA 1
ATOM 724 C C . ASP A 1 92 ? -34.238 -8.222 66.383 1.00 83.69 92 ASP A C 1
ATOM 726 O O . ASP A 1 92 ? -35.154 -8.574 65.634 1.00 83.69 92 ASP A O 1
ATOM 730 N N . GLY A 1 93 ? -33.118 -8.930 66.518 1.00 86.44 93 GLY A N 1
ATOM 731 C CA . GLY A 1 93 ? -32.762 -10.082 65.681 1.00 86.44 93 GLY A CA 1
ATOM 732 C C . GLY A 1 93 ? -32.279 -9.705 64.273 1.00 86.44 93 GLY A C 1
ATOM 733 O O . GLY A 1 93 ? -31.965 -8.546 63.994 1.00 86.44 93 GLY A O 1
ATOM 734 N N . ASP A 1 94 ? -32.246 -10.690 63.372 1.00 86.69 94 ASP A N 1
ATOM 735 C CA . ASP A 1 94 ? -31.593 -10.586 62.055 1.00 86.69 94 ASP A CA 1
ATOM 736 C C . ASP A 1 94 ? -32.243 -9.539 61.133 1.00 86.69 94 ASP A C 1
ATOM 738 O O . ASP A 1 94 ? -31.599 -8.986 60.246 1.00 86.69 94 ASP A O 1
ATOM 742 N N . ILE A 1 95 ? -33.525 -9.215 61.342 1.00 86.00 95 ILE A N 1
ATOM 743 C CA . ILE A 1 95 ? -34.244 -8.194 60.555 1.00 86.00 95 ILE A CA 1
ATOM 744 C C . ILE A 1 95 ? -33.654 -6.788 60.704 1.00 86.00 95 ILE A C 1
ATOM 746 O O . ILE A 1 95 ? -33.859 -5.950 59.825 1.00 86.00 95 ILE A O 1
ATOM 750 N N . LYS A 1 96 ? -32.951 -6.513 61.811 1.00 87.00 96 LYS A N 1
ATOM 751 C CA . LYS A 1 96 ? -32.379 -5.195 62.106 1.00 87.00 96 LYS A CA 1
ATOM 752 C C . LYS A 1 96 ? -31.325 -4.798 61.077 1.00 87.00 96 LYS A C 1
ATOM 754 O O . LYS A 1 96 ? -31.196 -3.619 60.758 1.00 87.00 96 LYS A O 1
ATOM 759 N N . ASP A 1 97 ? -30.637 -5.782 60.511 1.00 85.75 97 ASP A N 1
ATOM 760 C CA . ASP A 1 97 ? -29.628 -5.544 59.486 1.00 85.75 97 ASP A CA 1
ATOM 761 C C . ASP A 1 97 ? -30.256 -5.071 58.169 1.00 85.75 97 ASP A C 1
ATOM 763 O O . ASP A 1 97 ? -29.616 -4.356 57.405 1.00 85.75 97 ASP A O 1
ATOM 767 N N . TYR A 1 98 ? -31.525 -5.403 57.921 1.00 86.88 98 TYR A N 1
ATOM 768 C CA . TYR A 1 98 ? -32.219 -5.111 56.664 1.00 86.88 98 TYR A CA 1
ATOM 769 C C . TYR A 1 98 ? -33.236 -3.969 56.776 1.00 86.88 98 TYR A C 1
ATOM 771 O O . TYR A 1 98 ? -33.802 -3.556 55.764 1.00 86.88 98 TYR A O 1
ATOM 779 N N . ILE A 1 99 ? -33.507 -3.452 57.980 1.00 85.12 99 ILE A N 1
ATOM 780 C CA . ILE A 1 99 ? -34.424 -2.329 58.216 1.00 85.12 99 ILE A CA 1
ATOM 781 C C . ILE A 1 99 ? -33.756 -1.325 59.157 1.00 85.12 99 ILE A C 1
ATOM 783 O O . ILE A 1 99 ? -33.659 -1.547 60.360 1.00 85.12 99 ILE A O 1
ATOM 787 N N . LEU A 1 100 ? -33.358 -0.173 58.613 1.00 78.50 100 LEU A N 1
ATOM 788 C CA . LEU A 1 100 ? -32.695 0.885 59.387 1.00 78.50 100 LEU A CA 1
ATOM 789 C C . LEU A 1 100 ? -33.585 1.496 60.470 1.00 78.50 100 LEU A C 1
ATOM 791 O O . LEU A 1 100 ? -33.133 1.727 61.587 1.00 78.50 100 LEU A O 1
ATOM 795 N N . HIS A 1 101 ? -34.821 1.846 60.116 1.00 78.12 101 HIS A N 1
ATOM 796 C CA . HIS A 1 101 ? -35.770 2.467 61.032 1.00 78.12 101 HIS A CA 1
ATOM 797 C C . HIS A 1 101 ? -37.203 2.311 60.524 1.00 78.12 101 HIS A C 1
ATOM 799 O O . HIS A 1 101 ? -37.449 2.205 59.322 1.00 78.12 101 HIS A O 1
ATOM 805 N N . ILE A 1 102 ? -38.150 2.352 61.458 1.00 83.00 102 ILE A N 1
ATOM 806 C CA . ILE A 1 102 ? -39.579 2.479 61.179 1.00 83.00 102 ILE A CA 1
ATOM 807 C C . ILE A 1 102 ? -40.023 3.822 61.750 1.00 83.00 102 ILE A C 1
ATOM 809 O O . ILE A 1 102 ? -39.707 4.160 62.893 1.00 83.00 102 ILE A O 1
ATOM 813 N N . ASN A 1 103 ? -40.733 4.606 60.941 1.00 82.00 103 ASN A N 1
ATOM 814 C CA . ASN A 1 103 ? -41.153 5.942 61.344 1.00 82.00 103 ASN A CA 1
ATOM 815 C C . ASN A 1 103 ? -42.139 5.890 62.525 1.00 82.00 103 ASN A C 1
ATOM 817 O O . ASN A 1 103 ? -43.045 5.053 62.514 1.00 82.00 103 ASN A O 1
ATOM 821 N N . PRO A 1 104 ? -42.020 6.797 63.515 1.00 80.56 104 PRO A N 1
ATOM 822 C CA . PRO A 1 104 ? -42.968 6.875 64.619 1.00 80.56 104 PRO A CA 1
ATOM 823 C C . PRO A 1 104 ? -44.403 7.125 64.141 1.00 80.56 104 PRO A C 1
ATOM 825 O O . PRO A 1 104 ? -44.649 7.932 63.242 1.00 80.56 104 PRO A O 1
ATOM 828 N N . ALA A 1 105 ? -45.358 6.478 64.800 1.00 77.12 105 ALA A N 1
ATOM 829 C CA . ALA A 1 105 ? -46.777 6.533 64.473 1.00 77.12 105 ALA A CA 1
ATOM 830 C C . ALA A 1 105 ? -47.530 7.502 65.390 1.00 77.12 105 ALA A C 1
ATOM 832 O O . ALA A 1 105 ? -47.411 7.396 66.604 1.00 77.12 105 ALA A O 1
ATOM 833 N N . LYS A 1 106 ? -48.348 8.417 64.847 1.00 77.12 106 LYS A N 1
ATOM 834 C CA . LYS A 1 106 ? -49.157 9.361 65.650 1.00 77.12 106 LYS A CA 1
ATOM 835 C C . LYS A 1 106 ? -50.657 9.137 65.451 1.00 77.12 106 LYS A C 1
ATOM 837 O O . LYS A 1 106 ? -51.167 9.346 64.349 1.00 77.12 106 LYS A O 1
ATOM 842 N N . LEU A 1 107 ? -51.377 8.791 66.520 1.00 74.44 107 LEU A N 1
ATOM 843 C CA . LEU A 1 107 ? -52.839 8.670 66.517 1.00 74.44 107 LEU A CA 1
ATOM 844 C C . LEU A 1 107 ? -53.496 10.041 66.687 1.00 74.44 107 LEU A C 1
ATOM 846 O O . LEU A 1 107 ? -53.450 10.632 67.761 1.00 74.44 107 LEU A O 1
ATOM 850 N N . ARG A 1 108 ? -54.144 10.540 65.632 1.00 69.94 108 ARG A N 1
ATOM 851 C CA . ARG A 1 108 ? -54.748 11.886 65.615 1.00 69.94 108 ARG A CA 1
ATOM 852 C C . ARG A 1 108 ? -56.132 11.966 66.271 1.00 69.94 108 ARG A C 1
ATOM 854 O O . ARG A 1 108 ? -56.576 13.053 66.614 1.00 69.94 108 ARG A O 1
ATOM 861 N N . PHE A 1 109 ? -56.823 10.840 66.436 1.00 68.75 109 PHE A N 1
ATOM 862 C CA . PHE A 1 109 ? -58.174 10.781 67.001 1.00 68.75 109 PHE A CA 1
ATOM 863 C C . PHE A 1 109 ? -58.428 9.433 67.692 1.00 68.75 109 PHE A C 1
ATOM 865 O O . PHE A 1 109 ? -57.800 8.427 67.351 1.00 68.75 109 PHE A O 1
ATOM 872 N N . LYS A 1 110 ? -59.344 9.418 68.673 1.00 67.31 110 LYS A N 1
ATOM 873 C CA . LYS A 1 110 ? -59.772 8.195 69.379 1.00 67.31 110 LYS A CA 1
ATOM 874 C C . LYS A 1 110 ? -60.387 7.205 68.390 1.00 67.31 110 LYS A C 1
ATOM 876 O O . LYS A 1 110 ? -61.098 7.619 67.477 1.00 67.31 110 LYS A O 1
ATOM 881 N N . GLY A 1 111 ? -60.086 5.916 68.535 1.00 65.50 111 GLY A N 1
ATOM 882 C CA . GLY A 1 111 ? -60.563 4.895 67.593 1.00 65.50 111 GLY A CA 1
ATOM 883 C C . GLY A 1 111 ? -59.850 4.880 66.232 1.00 65.50 111 GLY A C 1
ATOM 884 O O . GLY A 1 111 ? -60.189 4.055 65.379 1.00 65.50 111 GLY A O 1
ATOM 885 N N . GLY A 1 112 ? -58.896 5.792 65.999 1.00 70.88 112 GLY A N 1
ATOM 886 C CA . GLY A 1 112 ? -58.227 5.957 64.713 1.00 70.88 112 GLY A CA 1
ATOM 887 C C . GLY A 1 112 ? -57.299 4.804 64.348 1.00 70.88 112 GLY A C 1
ATOM 888 O O . GLY A 1 112 ? -56.707 4.166 65.218 1.00 70.88 112 GLY A O 1
ATOM 889 N N . ILE A 1 113 ? -57.175 4.558 63.043 1.00 72.19 113 ILE A N 1
ATOM 890 C CA . ILE A 1 113 ? -56.234 3.596 62.464 1.00 72.19 113 ILE A CA 1
ATOM 891 C C . ILE A 1 113 ? -55.038 4.377 61.920 1.00 72.19 113 ILE A C 1
ATOM 893 O O . ILE A 1 113 ? -55.212 5.362 61.203 1.00 72.19 113 ILE A O 1
ATOM 897 N N . TYR A 1 114 ? -53.834 3.926 62.246 1.00 74.88 114 TYR A N 1
ATOM 898 C CA . TYR A 1 114 ? -52.586 4.422 61.686 1.00 74.88 114 TYR A CA 1
ATOM 899 C C . TYR A 1 114 ? -51.813 3.283 61.020 1.00 74.88 114 TYR A C 1
ATOM 901 O O . TYR A 1 114 ? -51.841 2.151 61.500 1.00 74.88 114 TYR A O 1
ATOM 909 N N . THR A 1 115 ? -51.109 3.605 59.936 1.00 75.62 115 THR A N 1
ATOM 910 C CA . THR A 1 115 ? -50.278 2.687 59.151 1.00 75.62 115 THR A CA 1
ATOM 911 C C . THR A 1 115 ? -48.825 3.174 59.151 1.00 75.62 115 THR A C 1
ATOM 913 O O . THR A 1 115 ? -48.553 4.279 58.679 1.00 75.62 115 THR A O 1
ATOM 916 N N . ALA A 1 116 ? -47.895 2.383 59.694 1.00 78.38 116 ALA A N 1
ATOM 917 C CA . ALA A 1 116 ? -46.455 2.660 59.627 1.00 78.38 116 ALA A CA 1
ATOM 918 C C . ALA A 1 116 ? -45.796 1.780 58.559 1.00 78.38 116 ALA A C 1
ATOM 920 O O . ALA A 1 116 ? -45.846 0.559 58.672 1.00 78.38 116 ALA A O 1
ATOM 921 N N . ASP A 1 117 ? -45.166 2.374 57.546 1.00 81.56 117 ASP A N 1
ATOM 922 C CA . ASP A 1 117 ? -44.476 1.609 56.501 1.00 81.56 117 ASP A CA 1
ATOM 923 C C . ASP A 1 117 ? -43.215 0.930 57.047 1.00 81.56 117 ASP A C 1
ATOM 925 O O . ASP A 1 117 ? -42.379 1.577 57.686 1.00 81.56 117 ASP A O 1
ATOM 929 N N . ILE A 1 118 ? -43.023 -0.343 56.700 1.00 82.31 118 ILE A N 1
ATOM 930 C CA . ILE A 1 118 ? -41.755 -1.045 56.892 1.00 82.31 118 ILE A CA 1
ATOM 931 C C . ILE A 1 118 ? -41.014 -1.057 55.557 1.00 82.31 118 ILE A C 1
ATOM 933 O O . ILE A 1 118 ? -41.410 -1.740 54.609 1.00 82.31 118 ILE A O 1
ATOM 937 N N . LYS A 1 119 ? -39.928 -0.286 55.474 1.00 83.31 119 LYS A N 1
ATOM 938 C CA . LYS A 1 119 ? -39.100 -0.182 54.268 1.00 83.31 119 LYS A CA 1
ATOM 939 C C . LYS A 1 119 ? -37.771 -0.899 54.493 1.00 83.31 119 LYS A C 1
ATOM 941 O O . LYS A 1 119 ? -36.952 -0.388 55.259 1.00 83.31 119 LYS A O 1
ATOM 946 N N . PRO A 1 120 ? -37.543 -2.053 53.842 1.00 86.56 120 PRO A N 1
ATOM 947 C CA . PRO A 1 120 ? -36.220 -2.652 53.814 1.00 86.56 120 PRO A CA 1
ATOM 948 C C . PRO A 1 120 ? -35.220 -1.680 53.188 1.00 86.56 120 PRO A C 1
ATOM 950 O O . PRO A 1 120 ? -35.532 -1.040 52.184 1.00 86.56 120 PRO A O 1
ATOM 953 N N . ASN A 1 121 ? -34.034 -1.580 53.776 1.00 85.62 121 ASN A N 1
ATOM 954 C CA . ASN A 1 121 ? -32.878 -0.945 53.165 1.00 85.62 121 ASN A CA 1
ATOM 955 C C . ASN A 1 121 ? -31.748 -1.969 53.160 1.00 85.62 121 ASN A C 1
ATOM 957 O O . ASN A 1 121 ? -31.217 -2.319 54.210 1.00 85.62 121 ASN A O 1
ATOM 961 N N . ILE A 1 122 ? -31.444 -2.471 51.973 1.00 87.69 122 ILE A N 1
ATOM 962 C CA . ILE A 1 122 ? -30.507 -3.564 51.764 1.00 87.69 122 ILE A CA 1
ATOM 963 C C . ILE A 1 122 ? -29.303 -2.947 51.073 1.00 87.69 122 ILE A C 1
ATOM 965 O O . ILE A 1 122 ? -29.458 -2.286 50.055 1.00 87.69 122 ILE A O 1
ATOM 969 N N . ASN A 1 123 ? -28.106 -3.131 51.617 1.00 85.50 123 ASN A N 1
ATOM 970 C CA . ASN A 1 123 ? -26.884 -2.707 50.937 1.00 85.50 123 ASN A CA 1
ATOM 971 C C . ASN A 1 123 ? -26.351 -3.810 50.002 1.00 85.50 123 ASN A C 1
ATOM 973 O O . ASN A 1 123 ? -26.789 -4.958 50.052 1.00 85.50 123 ASN A O 1
ATOM 977 N N . LEU A 1 124 ? -25.363 -3.480 49.164 1.00 81.81 124 LEU A N 1
ATOM 978 C CA . LEU A 1 124 ? -24.810 -4.419 48.181 1.00 81.81 124 LEU A CA 1
ATOM 979 C C . LEU A 1 124 ? -24.229 -5.696 48.816 1.00 81.81 124 LEU A C 1
ATOM 981 O O . LEU A 1 124 ? -24.421 -6.783 48.281 1.00 81.81 124 LEU A O 1
ATOM 985 N N . ILE A 1 125 ? -23.547 -5.582 49.959 1.00 83.56 125 ILE A N 1
ATOM 986 C CA . ILE A 1 125 ? -22.952 -6.735 50.656 1.00 83.56 125 ILE A CA 1
ATOM 987 C C . ILE A 1 125 ? -24.060 -7.660 51.164 1.00 83.56 125 ILE A C 1
ATOM 989 O O . ILE A 1 125 ? -24.003 -8.871 50.975 1.00 83.56 125 ILE A O 1
ATOM 993 N N . GLN A 1 126 ? -25.106 -7.086 51.756 1.00 86.62 126 GLN A N 1
ATOM 994 C CA . GLN A 1 126 ? -26.282 -7.824 52.207 1.00 86.62 126 GLN A CA 1
ATOM 995 C C . GLN A 1 126 ? -27.010 -8.486 51.041 1.00 86.62 126 GLN A C 1
ATOM 997 O O . GLN A 1 126 ? -27.410 -9.639 51.155 1.00 86.62 126 GLN A O 1
ATOM 1002 N N . PHE A 1 127 ? -27.139 -7.798 49.908 1.00 86.00 127 PHE A N 1
ATOM 1003 C CA . PHE A 1 127 ? -27.727 -8.371 48.705 1.00 86.00 127 PHE A CA 1
ATOM 1004 C C . PHE A 1 127 ? -26.923 -9.562 48.177 1.00 86.00 127 PHE A C 1
ATOM 1006 O O . PHE A 1 127 ? -27.503 -10.608 47.909 1.00 86.00 127 PHE A O 1
ATOM 1013 N N . ILE A 1 128 ? -25.595 -9.446 48.091 1.00 82.88 128 ILE A N 1
ATOM 1014 C CA . ILE A 1 128 ? -24.715 -10.548 47.672 1.00 82.88 128 ILE A CA 1
ATOM 1015 C C . ILE A 1 128 ? -24.811 -11.723 48.652 1.00 82.88 128 ILE A C 1
ATOM 1017 O O . ILE A 1 128 ? -24.909 -12.874 48.225 1.00 82.88 128 ILE A O 1
ATOM 1021 N N . ASN A 1 129 ? -24.854 -11.449 49.957 1.00 85.88 129 ASN A N 1
ATOM 1022 C CA . ASN A 1 129 ? -25.032 -12.486 50.969 1.00 85.88 129 ASN A CA 1
ATOM 1023 C C . ASN A 1 129 ? -26.386 -13.187 50.808 1.00 85.88 129 ASN A C 1
ATOM 1025 O O . ASN A 1 129 ? -26.431 -14.415 50.794 1.00 85.88 129 ASN A O 1
ATOM 1029 N N . LEU A 1 130 ? -27.479 -12.440 50.602 1.00 86.75 130 LEU A N 1
ATOM 1030 C CA . LEU A 1 130 ? -28.792 -13.008 50.274 1.00 86.75 130 LEU A CA 1
ATOM 1031 C C . LEU A 1 130 ? -28.732 -13.843 48.982 1.00 86.75 130 LEU A C 1
ATOM 1033 O O . LEU A 1 130 ? -29.306 -14.930 48.969 1.00 86.75 130 LEU A O 1
ATOM 1037 N N . LEU A 1 131 ? -27.979 -13.374 47.981 1.00 82.75 131 LEU A N 1
ATOM 1038 C CA . LEU A 1 131 ? -27.498 -14.052 46.768 1.00 82.75 131 LEU A CA 1
ATOM 1039 C C . LEU A 1 131 ? -27.056 -15.499 46.988 1.00 82.75 131 LEU A C 1
ATOM 1041 O O . LEU A 1 131 ? -27.623 -16.461 46.467 1.00 82.75 131 LEU A O 1
ATOM 1045 N N . ILE A 1 132 ? -25.968 -15.609 47.742 1.00 79.94 132 ILE A N 1
ATOM 1046 C CA . ILE A 1 132 ? -25.096 -16.780 47.729 1.00 79.94 132 ILE A CA 1
ATOM 1047 C C . ILE A 1 132 ? -25.441 -17.740 48.872 1.00 79.94 132 ILE A C 1
ATOM 1049 O O . ILE A 1 132 ? -25.583 -18.935 48.626 1.00 79.94 132 ILE A O 1
ATOM 1053 N N . ASP A 1 133 ? -25.608 -17.235 50.102 1.00 81.94 133 ASP A N 1
ATOM 1054 C CA . ASP A 1 133 ? -25.639 -18.088 51.309 1.00 81.94 133 ASP A CA 1
ATOM 1055 C C . ASP A 1 133 ? -26.587 -17.611 52.432 1.00 81.94 133 ASP A C 1
ATOM 1057 O O . ASP A 1 133 ? -26.656 -18.179 53.514 1.00 81.94 133 ASP A O 1
ATOM 1061 N N . GLY A 1 134 ? -27.377 -16.566 52.195 1.00 80.44 134 GLY A N 1
ATOM 1062 C CA . GLY A 1 134 ? -28.365 -16.073 53.152 1.00 80.44 134 GLY A CA 1
ATOM 1063 C C . GLY A 1 134 ? -29.418 -17.108 53.608 1.00 80.44 134 GLY A C 1
ATOM 1064 O O . GLY A 1 134 ? -29.727 -18.091 52.927 1.00 80.44 134 GLY A O 1
ATOM 1065 N N . PRO A 1 135 ? -30.052 -16.886 54.765 1.00 83.19 135 PRO A N 1
ATOM 1066 C CA . PRO A 1 135 ? -31.153 -17.729 55.208 1.00 83.19 135 PRO A CA 1
ATOM 1067 C C . PRO A 1 135 ? -32.392 -17.517 54.320 1.00 83.19 135 PRO A C 1
ATOM 1069 O O . PRO A 1 135 ? -32.658 -16.414 53.845 1.00 83.19 135 PRO A O 1
ATOM 1072 N N . LYS A 1 136 ? -33.204 -18.568 54.120 1.00 83.69 136 LYS A N 1
ATOM 1073 C CA . LYS A 1 136 ? -34.482 -18.467 53.376 1.00 83.69 136 LYS A CA 1
ATOM 1074 C C . LYS A 1 136 ? -35.479 -17.510 54.041 1.00 83.69 136 LYS A C 1
ATOM 1076 O O . LYS A 1 136 ? -36.310 -16.906 53.366 1.00 83.69 136 LYS A O 1
ATOM 1081 N N . LYS A 1 137 ? -35.404 -17.405 55.367 1.00 86.81 137 LYS A N 1
ATOM 1082 C CA . LYS A 1 137 ? -36.289 -16.607 56.209 1.00 86.81 137 LYS A CA 1
ATOM 1083 C C . LYS A 1 137 ? -35.428 -15.839 57.208 1.00 86.81 137 LYS A C 1
ATOM 1085 O O . LYS A 1 137 ? -34.639 -16.447 57.923 1.00 86.81 137 LYS A O 1
ATOM 1090 N N . ILE A 1 138 ? -35.571 -14.522 57.216 1.00 88.69 138 ILE A N 1
ATOM 1091 C CA . ILE A 1 138 ? -34.876 -13.602 58.110 1.00 88.69 138 ILE A CA 1
ATOM 1092 C C . ILE A 1 138 ? -35.851 -13.299 59.240 1.00 88.69 138 ILE A C 1
ATOM 1094 O O . ILE A 1 138 ? -36.879 -12.667 58.994 1.00 88.69 138 ILE A O 1
ATOM 1098 N N . ASN A 1 139 ? -35.564 -13.781 60.445 1.00 87.50 139 ASN A N 1
ATOM 1099 C CA . ASN A 1 139 ? -36.460 -13.658 61.593 1.00 87.50 139 ASN A CA 1
ATOM 1100 C C . ASN A 1 139 ? -36.015 -12.529 62.520 1.00 87.50 139 ASN A C 1
ATOM 1102 O O . ASN A 1 139 ? -34.835 -12.201 62.618 1.00 87.50 139 ASN A O 1
ATOM 1106 N N . GLY A 1 140 ? -36.965 -11.946 63.235 1.00 86.06 140 GLY A N 1
ATOM 1107 C CA . GLY A 1 140 ? -36.674 -10.995 64.291 1.00 86.06 140 GLY A CA 1
ATOM 1108 C C . GLY A 1 140 ? -37.922 -10.631 65.070 1.00 86.06 140 GLY A C 1
ATOM 1109 O O . GLY A 1 140 ? -38.988 -11.221 64.887 1.00 86.06 140 GLY A O 1
ATOM 1110 N N . THR A 1 141 ? -37.788 -9.654 65.957 1.00 83.69 141 THR A N 1
ATOM 1111 C CA . THR A 1 141 ? -38.901 -9.189 66.779 1.00 83.69 141 THR A CA 1
ATOM 1112 C C . THR A 1 141 ? -39.106 -7.691 66.626 1.00 83.69 141 THR A C 1
ATOM 1114 O O . THR A 1 141 ? -38.163 -6.901 66.586 1.00 83.69 141 THR A O 1
ATOM 1117 N N . LEU A 1 142 ? -40.368 -7.300 66.504 1.00 83.00 142 LEU A N 1
ATOM 1118 C CA . LEU A 1 142 ? -40.832 -5.926 66.473 1.00 83.00 142 LEU A CA 1
ATOM 1119 C C . LEU A 1 142 ? -41.443 -5.604 67.834 1.00 83.00 142 LEU A C 1
ATOM 1121 O O . LEU A 1 142 ? -42.411 -6.240 68.243 1.00 83.00 142 LEU A O 1
ATOM 1125 N N . LYS A 1 143 ? -40.912 -4.588 68.507 1.00 82.56 143 LYS A N 1
ATOM 1126 C CA . LYS A 1 143 ? -41.474 -4.059 69.752 1.00 82.56 143 LYS A CA 1
ATOM 1127 C C . LYS A 1 143 ? -42.096 -2.694 69.502 1.00 82.56 143 LYS A C 1
ATOM 1129 O O . LYS A 1 143 ? -41.485 -1.833 68.861 1.00 82.56 143 LYS A O 1
ATOM 1134 N N . ILE A 1 144 ? -43.307 -2.502 70.015 1.00 78.25 144 ILE A N 1
ATOM 1135 C CA . ILE A 1 144 ? -44.053 -1.244 69.919 1.00 78.25 144 ILE A CA 1
ATOM 1136 C C . ILE A 1 144 ? -43.983 -0.554 71.273 1.00 78.25 144 ILE A C 1
ATOM 1138 O O . ILE A 1 144 ? -44.415 -1.126 72.267 1.00 78.25 144 ILE A O 1
ATOM 1142 N N . LYS A 1 145 ? -43.475 0.680 71.290 1.00 78.00 145 LYS A N 1
ATOM 1143 C CA . LYS A 1 145 ? -43.260 1.474 72.501 1.00 78.00 145 LYS A CA 1
ATOM 1144 C C . LYS A 1 145 ? -44.196 2.677 72.563 1.00 78.00 145 LYS A C 1
ATOM 1146 O O . LYS A 1 145 ? -44.277 3.449 71.607 1.00 78.00 145 LYS A O 1
ATOM 1151 N N . TYR A 1 146 ? -44.855 2.878 73.705 1.00 72.12 146 TYR A N 1
ATOM 1152 C CA . TYR A 1 146 ? -45.709 4.038 74.001 1.00 72.12 146 TYR A CA 1
ATOM 1153 C C . TYR A 1 146 ? -45.355 4.646 75.368 1.00 72.12 146 TYR A C 1
ATOM 1155 O O . TYR A 1 146 ? -45.127 3.890 76.305 1.00 72.12 146 TYR A O 1
ATOM 1163 N N . LEU A 1 147 ? -45.309 5.989 75.468 1.00 61.44 147 LEU A N 1
ATOM 1164 C CA . LEU A 1 147 ? -45.036 6.761 76.703 1.00 61.44 147 LEU A CA 1
ATOM 1165 C C . LEU A 1 147 ? -43.892 6.170 77.562 1.00 61.44 147 LEU A C 1
ATOM 1167 O O . LEU A 1 147 ? -44.157 5.609 78.608 1.00 61.44 147 LEU A O 1
ATOM 1171 N N . ASN A 1 148 ? -42.621 6.280 77.163 1.00 53.34 148 ASN A N 1
ATOM 1172 C CA . ASN A 1 148 ? -41.487 5.787 77.975 1.00 53.34 148 ASN A CA 1
ATOM 1173 C C . ASN A 1 148 ? -41.698 4.367 78.571 1.00 53.34 148 ASN A C 1
ATOM 1175 O O . ASN A 1 148 ? -41.520 4.176 79.768 1.00 53.34 148 ASN A O 1
ATOM 1179 N N . GLU A 1 149 ? -42.041 3.3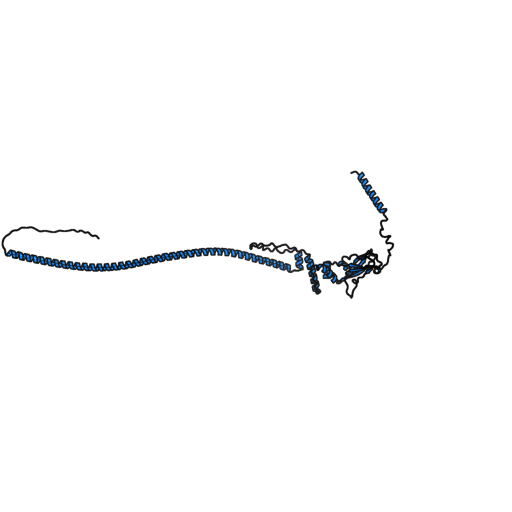84 77.723 1.00 54.44 149 GLU A N 1
ATOM 1180 C CA . GLU A 1 149 ? -42.053 1.934 78.041 1.00 54.44 149 GLU A CA 1
ATOM 1181 C C . GLU A 1 149 ? -43.310 1.354 78.724 1.00 54.44 149 GLU A C 1
ATOM 1183 O O . GLU A 1 149 ? -43.281 0.214 79.174 1.00 54.44 149 GLU A O 1
ATOM 1188 N N . PHE A 1 150 ? -44.456 2.048 78.737 1.00 57.16 150 PHE A N 1
ATOM 1189 C CA . PHE A 1 150 ? -45.697 1.463 79.294 1.00 57.16 150 PHE A CA 1
ATOM 1190 C C . PHE A 1 150 ? -46.332 0.358 78.430 1.00 57.16 150 PHE A C 1
ATOM 1192 O O . PHE A 1 150 ? -47.156 -0.409 78.921 1.00 57.16 150 PHE A O 1
ATOM 1199 N N . ILE A 1 151 ? -45.958 0.269 77.154 1.00 62.88 151 ILE A N 1
ATOM 1200 C CA . ILE A 1 151 ? -46.287 -0.843 76.253 1.00 62.88 151 ILE A CA 1
ATOM 1201 C C . ILE A 1 151 ? -44.953 -1.292 75.650 1.00 62.88 151 ILE A C 1
ATOM 1203 O O . ILE A 1 151 ? -44.266 -0.453 75.069 1.00 62.88 151 ILE A O 1
ATOM 1207 N N . ASP A 1 152 ? -44.574 -2.561 75.827 1.00 64.44 152 ASP A N 1
ATOM 1208 C CA . ASP A 1 152 ? -43.358 -3.175 75.258 1.00 64.44 152 ASP A CA 1
ATOM 1209 C C . ASP A 1 152 ? -43.638 -4.633 74.862 1.00 64.44 152 ASP A C 1
ATOM 1211 O O . ASP A 1 152 ? -43.052 -5.578 75.385 1.00 64.44 152 ASP A O 1
ATOM 1215 N N . GLU A 1 153 ? -44.607 -4.834 73.968 1.00 68.56 153 GLU A N 1
ATOM 1216 C CA . GLU A 1 153 ? -44.939 -6.178 73.492 1.00 68.56 153 GLU A CA 1
ATOM 1217 C C . GLU A 1 153 ? -44.079 -6.574 72.287 1.00 68.56 153 GLU A C 1
ATOM 1219 O O . GLU A 1 153 ? -44.161 -5.917 71.240 1.00 68.56 153 GLU A O 1
ATOM 1224 N N . PRO A 1 154 ? -43.271 -7.647 72.399 1.00 75.75 154 PRO A N 1
ATOM 1225 C CA . PRO A 1 154 ? -42.549 -8.200 71.268 1.00 75.75 154 PRO A CA 1
ATOM 1226 C C . PRO A 1 154 ? -43.499 -8.990 70.368 1.00 75.75 154 PRO A C 1
ATOM 1228 O O . PRO A 1 154 ? -44.274 -9.828 70.828 1.00 75.75 154 PRO A O 1
ATOM 1231 N N . ARG A 1 155 ? -43.394 -8.761 69.062 1.00 78.00 155 ARG A N 1
ATOM 1232 C CA . ARG A 1 155 ? -44.042 -9.576 68.034 1.00 78.00 155 ARG A CA 1
ATOM 1233 C C . ARG A 1 155 ? -43.011 -10.167 67.103 1.00 78.00 155 ARG A C 1
ATOM 1235 O O . ARG A 1 155 ? -42.134 -9.452 66.627 1.00 78.00 155 ARG A O 1
ATOM 1242 N N . GLU A 1 156 ? -43.134 -11.455 66.822 1.00 81.12 156 GLU A N 1
ATOM 1243 C CA . GLU A 1 156 ? -42.297 -12.099 65.820 1.00 81.12 156 GLU A CA 1
ATOM 1244 C C . GLU A 1 156 ? -42.657 -11.576 64.432 1.00 81.12 156 GLU A C 1
ATOM 1246 O O . GLU A 1 156 ? -43.821 -11.526 64.035 1.00 81.12 156 GLU A O 1
ATOM 1251 N N . VAL A 1 157 ? -41.637 -11.165 63.693 1.00 81.88 157 VAL A N 1
ATOM 1252 C CA . VAL A 1 157 ? -41.761 -10.747 62.303 1.00 81.88 157 VAL A CA 1
ATOM 1253 C C . VAL A 1 157 ? -40.661 -11.416 61.506 1.00 81.88 157 VAL A C 1
ATOM 1255 O O . VAL A 1 157 ? -39.571 -11.692 62.008 1.00 81.88 157 VAL A O 1
ATOM 1258 N N . SER A 1 158 ? -40.932 -11.687 60.237 1.00 83.56 158 SER A N 1
ATOM 1259 C CA . SER A 1 158 ? -39.902 -12.238 59.374 1.00 83.56 158 SER A CA 1
ATOM 1260 C C . SER A 1 158 ? -40.104 -11.865 57.921 1.00 83.56 158 SER A C 1
ATOM 1262 O O . SER A 1 158 ? -41.215 -11.568 57.475 1.00 83.56 158 SER A O 1
ATOM 1264 N N . PHE A 1 159 ? -38.996 -11.873 57.193 1.00 86.12 159 PHE A N 1
ATOM 1265 C CA . PHE A 1 159 ? -38.948 -11.598 55.771 1.00 86.12 159 PHE A CA 1
ATOM 1266 C C . PHE A 1 159 ? -38.429 -12.816 55.031 1.00 86.12 159 PHE A C 1
ATOM 1268 O O . PHE A 1 159 ? -37.454 -13.448 55.428 1.00 86.12 159 PHE A O 1
ATOM 1275 N N . THR A 1 160 ? -39.077 -13.134 53.924 1.00 86.88 160 THR A N 1
ATOM 1276 C CA . THR A 1 160 ? -38.555 -14.082 52.945 1.00 86.88 160 THR A CA 1
ATOM 1277 C C . THR A 1 160 ? -37.365 -13.465 52.221 1.00 86.88 160 THR A C 1
ATOM 1279 O O . THR A 1 160 ? -37.371 -12.274 51.885 1.00 86.88 160 THR A O 1
ATOM 1282 N N . ARG A 1 161 ? -36.361 -14.292 51.948 1.00 86.06 161 ARG A N 1
ATOM 1283 C CA . ARG A 1 161 ? -35.189 -13.931 51.149 1.00 86.06 161 ARG A CA 1
ATOM 1284 C C . ARG A 1 161 ? -35.582 -13.316 49.806 1.00 86.06 161 ARG A C 1
ATOM 1286 O O . ARG A 1 161 ? -35.056 -12.271 49.432 1.00 86.06 161 ARG A O 1
ATOM 1293 N N . GLU A 1 162 ? -36.543 -13.923 49.112 1.00 83.31 162 GLU A N 1
ATOM 1294 C CA . GLU A 1 162 ? -37.005 -13.496 47.788 1.00 83.31 162 GLU A CA 1
ATOM 1295 C C . GLU A 1 162 ? -37.597 -12.080 47.824 1.00 83.31 162 GLU A C 1
ATOM 1297 O O . GLU A 1 162 ? -37.399 -11.285 46.904 1.00 83.31 162 GLU A O 1
ATOM 1302 N N . TYR A 1 163 ? -38.295 -11.730 48.908 1.00 85.69 163 TYR A N 1
ATOM 1303 C CA . TYR A 1 163 ? -38.839 -10.388 49.090 1.00 85.69 163 TYR A CA 1
ATOM 1304 C C . TYR A 1 163 ? -37.742 -9.339 49.259 1.00 85.69 163 TYR A C 1
ATOM 1306 O O . TYR A 1 163 ? -37.821 -8.285 48.628 1.00 85.69 163 TYR A O 1
ATOM 1314 N N . LEU A 1 164 ? -36.721 -9.620 50.074 1.00 86.88 164 LEU A N 1
ATOM 1315 C CA . LEU A 1 164 ? -35.600 -8.700 50.269 1.00 86.88 164 LEU A CA 1
ATOM 1316 C C . LEU A 1 164 ? -34.817 -8.515 48.960 1.00 86.88 164 LEU A C 1
ATOM 1318 O O . LEU A 1 164 ? -34.637 -7.382 48.520 1.00 86.88 164 LEU A O 1
ATOM 1322 N N . ILE A 1 165 ? -34.474 -9.605 48.264 1.00 84.88 165 ILE A N 1
ATOM 1323 C CA . ILE A 1 165 ? -33.841 -9.556 46.932 1.00 84.88 165 ILE A CA 1
ATOM 1324 C C . ILE A 1 165 ? -34.655 -8.669 45.980 1.00 84.88 165 ILE A C 1
ATOM 1326 O O . ILE A 1 165 ? -34.108 -7.750 45.373 1.00 84.88 165 ILE A O 1
ATOM 1330 N N . LYS A 1 166 ? -35.980 -8.870 45.901 1.00 85.44 166 LYS A N 1
ATOM 1331 C CA . LYS A 1 166 ? -36.857 -8.062 45.040 1.00 85.44 166 LYS A CA 1
ATOM 1332 C C . LYS A 1 166 ? -36.872 -6.581 45.424 1.00 85.44 166 LYS A C 1
ATOM 1334 O O . LYS A 1 166 ? -37.036 -5.737 44.548 1.00 85.44 166 LYS A O 1
ATOM 1339 N N . GLN A 1 167 ? -36.743 -6.240 46.706 1.00 83.81 167 GLN A N 1
ATOM 1340 C CA . GLN A 1 167 ? -36.693 -4.838 47.131 1.00 83.81 167 GLN A CA 1
ATOM 1341 C C . GLN A 1 167 ? -35.393 -4.157 46.706 1.00 83.81 167 GLN A C 1
ATOM 1343 O O . GLN A 1 167 ? -35.458 -3.022 46.246 1.00 83.81 167 GLN A O 1
ATOM 1348 N N . PHE A 1 168 ? -34.257 -4.856 46.767 1.00 82.94 168 PHE A N 1
ATOM 1349 C CA . PHE A 1 168 ? -32.993 -4.327 46.255 1.00 82.94 168 PHE A CA 1
ATOM 1350 C C . PHE A 1 168 ? -32.979 -4.240 44.722 1.00 82.94 168 PHE A C 1
ATOM 1352 O O . PHE A 1 168 ? -32.541 -3.235 44.174 1.00 82.94 168 PHE A O 1
ATOM 1359 N N . ARG A 1 169 ? -33.557 -5.223 44.009 1.00 78.38 169 ARG A N 1
ATOM 1360 C CA . ARG A 1 169 ? -33.653 -5.185 42.533 1.00 78.38 169 ARG A CA 1
ATOM 1361 C C . ARG A 1 169 ? -34.374 -3.942 41.998 1.00 78.38 169 ARG A C 1
ATOM 1363 O O . ARG A 1 169 ? -33.996 -3.410 40.960 1.00 78.38 169 ARG A O 1
ATOM 1370 N N . LYS A 1 170 ? -35.341 -3.394 42.744 1.00 77.94 170 LYS A N 1
ATOM 1371 C CA . LYS A 1 170 ? -35.995 -2.118 42.388 1.00 77.94 170 LYS A CA 1
ATOM 1372 C C . LYS A 1 170 ? -35.028 -0.933 42.312 1.00 77.94 170 LYS A C 1
ATOM 1374 O O . LYS A 1 170 ? -35.361 0.074 41.689 1.00 77.94 170 LYS A O 1
ATOM 1379 N N . GLU A 1 171 ? -33.869 -1.016 42.961 1.00 69.62 171 GLU A N 1
ATOM 1380 C CA . GLU A 1 171 ? -32.817 -0.005 42.856 1.00 69.62 171 GLU A CA 1
ATOM 1381 C C . GLU A 1 171 ? -32.025 -0.131 41.546 1.00 69.62 171 GLU A C 1
ATOM 1383 O O . GLU A 1 171 ? -31.575 0.890 41.022 1.00 69.62 171 GLU A O 1
ATOM 1388 N N . PHE A 1 172 ? -31.926 -1.338 40.974 1.00 66.25 172 PHE A N 1
ATOM 1389 C CA . PHE A 1 172 ? -31.336 -1.588 39.653 1.00 66.25 172 PHE A CA 1
ATOM 1390 C C . PHE A 1 172 ? -32.286 -1.210 38.501 1.00 66.25 172 PHE A C 1
ATOM 1392 O O . PHE A 1 172 ? -31.862 -0.590 37.526 1.00 66.25 172 PHE A O 1
ATOM 1399 N N . ASP A 1 173 ? -33.582 -1.513 38.641 1.00 59.44 173 ASP A N 1
ATOM 1400 C CA . ASP A 1 173 ? -34.615 -1.422 37.589 1.00 59.44 173 ASP A CA 1
ATOM 1401 C C . ASP A 1 173 ? -35.042 -0.001 37.178 1.00 59.44 173 ASP A C 1
ATOM 1403 O O . ASP A 1 173 ? -35.919 0.166 36.328 1.00 59.44 173 ASP A O 1
ATOM 1407 N N . LYS A 1 174 ? -34.433 1.064 37.718 1.00 57.66 174 LYS A N 1
ATOM 1408 C CA . LYS A 1 174 ? -34.748 2.429 37.254 1.00 57.66 174 LYS A CA 1
ATOM 1409 C C . LYS A 1 174 ? -34.393 2.666 35.778 1.00 57.66 174 LYS A C 1
ATOM 1411 O O . LYS A 1 174 ? -34.886 3.644 35.223 1.00 57.66 174 LYS A O 1
ATOM 1416 N N . ASN A 1 175 ? -33.601 1.786 35.154 1.00 49.31 175 ASN A N 1
ATOM 1417 C CA . ASN A 1 175 ? -33.109 1.972 33.788 1.00 49.31 175 ASN A CA 1
ATOM 1418 C C . ASN A 1 175 ? -33.475 0.887 32.759 1.00 49.31 175 ASN A C 1
ATOM 1420 O O . ASN A 1 175 ? -33.304 1.172 31.582 1.00 49.31 175 ASN A O 1
ATOM 1424 N N . ASP A 1 176 ? -34.002 -0.291 33.111 1.00 47.81 176 ASP A N 1
ATOM 1425 C CA . ASP A 1 176 ? -34.355 -1.301 32.094 1.00 47.81 176 ASP A CA 1
ATOM 1426 C C . ASP A 1 176 ? -35.540 -2.174 32.522 1.00 47.81 176 ASP A C 1
ATOM 1428 O O . ASP A 1 176 ? -35.451 -3.047 33.376 1.00 47.81 176 ASP A O 1
ATOM 1432 N N . SER A 1 177 ? -36.689 -1.940 31.896 1.00 44.12 177 SER A N 1
ATOM 1433 C CA . SER A 1 177 ? -37.968 -2.565 32.231 1.00 44.12 177 SER A CA 1
ATOM 1434 C C . SER A 1 177 ? -38.219 -3.830 31.412 1.00 44.12 177 SER A C 1
ATOM 1436 O O . SER A 1 177 ? -38.947 -3.778 30.425 1.00 44.12 177 SER A O 1
ATOM 1438 N N . LYS A 1 178 ? -37.672 -4.985 31.821 1.00 49.53 178 LYS A N 1
ATOM 1439 C CA . LYS A 1 178 ? -38.191 -6.306 31.400 1.00 49.53 178 LYS A CA 1
ATOM 1440 C C . LYS A 1 178 ? -38.021 -7.349 32.507 1.00 49.53 178 LYS A C 1
ATOM 1442 O O . LYS A 1 178 ? -36.946 -7.916 32.664 1.00 49.53 178 LYS A O 1
ATOM 1447 N N . GLU A 1 179 ? -39.114 -7.655 33.213 1.00 45.78 179 GLU A N 1
ATOM 1448 C CA . GLU A 1 179 ? -39.224 -8.840 34.078 1.00 45.78 179 GLU A CA 1
ATOM 1449 C C . GLU A 1 179 ? -39.056 -10.089 33.190 1.00 45.78 179 GLU A C 1
ATOM 1451 O O . GLU A 1 179 ? -39.955 -10.459 32.431 1.00 45.78 179 GLU A O 1
ATOM 1456 N N . VAL A 1 180 ? -37.878 -10.717 33.222 1.00 47.09 180 VAL A N 1
ATOM 1457 C CA . VAL A 1 180 ? -37.653 -11.994 32.538 1.00 47.09 180 VAL A CA 1
ATOM 1458 C C . VAL A 1 180 ? -37.864 -13.113 33.548 1.00 47.09 180 VAL A C 1
ATOM 1460 O O . VAL A 1 180 ? -37.084 -13.276 34.481 1.00 47.09 180 VAL A O 1
ATOM 1463 N N . VAL A 1 181 ? -38.913 -13.906 33.339 1.00 43.94 181 VAL A N 1
ATOM 1464 C CA . VAL A 1 181 ? -39.131 -15.173 34.049 1.00 43.94 181 VAL A CA 1
ATOM 1465 C C . VAL A 1 181 ? -37.986 -16.124 33.682 1.00 43.94 181 VAL A C 1
ATOM 1467 O O . VAL A 1 181 ? -37.815 -16.449 32.505 1.00 43.94 181 VAL A O 1
ATOM 1470 N N . ARG A 1 182 ? -37.172 -16.543 34.659 1.00 46.44 182 ARG A N 1
ATOM 1471 C CA . ARG A 1 182 ? -36.014 -17.433 34.451 1.00 46.44 182 ARG A CA 1
ATOM 1472 C C . ARG A 1 182 ? -35.953 -18.532 35.514 1.00 46.44 182 ARG A C 1
ATOM 1474 O O . ARG A 1 182 ? -36.403 -18.340 36.635 1.00 46.44 182 ARG A O 1
ATOM 1481 N N . ASN A 1 183 ? -35.409 -19.688 35.130 1.00 46.22 183 ASN A N 1
ATOM 1482 C CA . ASN A 1 183 ? -35.194 -20.852 35.997 1.00 46.22 183 ASN A CA 1
ATOM 1483 C C . ASN A 1 183 ? -34.110 -20.582 37.062 1.00 46.22 183 ASN A C 1
ATOM 1485 O O . ASN A 1 183 ? -33.151 -19.866 36.792 1.00 46.22 183 ASN A O 1
ATOM 1489 N N . ASN A 1 184 ? -34.201 -21.241 38.225 1.00 55.50 184 ASN A N 1
ATOM 1490 C CA . ASN A 1 184 ? -33.417 -20.950 39.443 1.00 55.50 184 ASN A CA 1
ATOM 1491 C C . ASN A 1 184 ? -31.882 -20.808 39.273 1.00 55.50 184 ASN A C 1
ATOM 1493 O O . ASN A 1 184 ? -31.275 -19.998 39.965 1.00 55.50 184 ASN A O 1
ATOM 1497 N N . ASN A 1 185 ? -31.230 -21.556 38.370 1.00 54.97 185 ASN A N 1
ATOM 1498 C CA . ASN A 1 185 ? -29.778 -21.420 38.130 1.00 54.97 185 ASN A CA 1
ATOM 1499 C C . ASN A 1 185 ? -29.420 -20.298 37.139 1.00 54.97 185 ASN A C 1
ATOM 1501 O O . ASN A 1 185 ? -28.323 -19.742 37.201 1.00 54.97 185 ASN A O 1
ATOM 1505 N N . ASP A 1 186 ? -30.331 -19.966 36.226 1.00 61.84 186 ASP A N 1
ATOM 1506 C CA . ASP A 1 186 ? -30.180 -18.835 35.308 1.00 61.84 186 ASP A CA 1
ATOM 1507 C C . ASP A 1 186 ? -30.548 -17.512 35.995 1.00 61.84 186 ASP A C 1
ATOM 1509 O O . ASP A 1 186 ? -30.084 -16.451 35.578 1.00 61.84 186 ASP A O 1
ATOM 1513 N N . GLU A 1 187 ? -31.337 -17.580 37.071 1.00 66.44 187 GLU A N 1
ATOM 1514 C CA . GLU A 1 187 ? -31.709 -16.435 37.898 1.00 66.44 187 GLU A CA 1
ATOM 1515 C C . GLU A 1 187 ? -30.499 -15.874 38.660 1.00 66.44 187 GLU A C 1
ATOM 1517 O O . GLU A 1 187 ? -30.169 -14.709 38.469 1.00 66.44 187 GLU A O 1
ATOM 1522 N N . ILE A 1 188 ? -29.742 -16.714 39.383 1.00 67.44 188 ILE A N 1
ATOM 1523 C CA . ILE A 1 188 ? -28.526 -16.282 40.107 1.00 67.44 188 ILE A CA 1
ATOM 1524 C C . ILE A 1 188 ? -27.479 -15.718 39.137 1.00 67.44 188 ILE A C 1
ATOM 1526 O O . ILE A 1 188 ? -26.838 -14.710 39.422 1.00 67.44 188 ILE A O 1
ATOM 1530 N N . LYS A 1 189 ? -27.302 -16.336 37.961 1.00 72.38 189 LYS A N 1
ATOM 1531 C CA . LYS A 1 189 ? -26.413 -15.790 36.922 1.00 72.38 189 LYS A CA 1
ATOM 1532 C C . LYS A 1 189 ? -26.891 -14.424 36.429 1.00 72.38 189 LYS A C 1
ATOM 1534 O O . LYS A 1 189 ? -26.064 -13.539 36.234 1.00 72.38 189 LYS A O 1
ATOM 1539 N N . GLY A 1 190 ? -28.198 -14.256 36.230 1.00 74.25 190 GLY A N 1
ATOM 1540 C CA . GLY A 1 190 ? -28.806 -12.971 35.886 1.00 74.25 190 GLY A CA 1
ATOM 1541 C C . GLY A 1 190 ? -28.537 -11.905 36.946 1.00 74.25 190 GLY A C 1
ATOM 1542 O O . GLY A 1 190 ? -28.063 -10.825 36.609 1.00 74.25 190 GLY A O 1
ATOM 1543 N N . ASP A 1 191 ? -28.732 -12.250 38.216 1.00 72.81 191 ASP A N 1
ATOM 1544 C CA . ASP A 1 191 ? -28.502 -11.351 39.349 1.00 72.81 191 ASP A CA 1
ATOM 1545 C C . ASP A 1 191 ? -27.034 -10.954 39.494 1.00 72.81 191 ASP A C 1
ATOM 1547 O O . ASP A 1 191 ? -26.713 -9.787 39.710 1.00 72.81 191 ASP A O 1
ATOM 1551 N N . LEU A 1 192 ? -26.112 -11.904 39.323 1.00 78.12 192 LEU A N 1
ATOM 1552 C CA . LEU A 1 192 ? -24.679 -11.614 39.337 1.00 78.12 192 LEU A CA 1
ATOM 1553 C C . LEU A 1 192 ? -24.281 -10.692 38.177 1.00 78.12 192 LEU A C 1
ATOM 1555 O O . LEU A 1 192 ? -23.450 -9.806 38.364 1.00 78.12 192 LEU A O 1
ATOM 1559 N N . ILE A 1 193 ? -24.891 -10.841 36.996 1.00 80.56 193 ILE A N 1
ATOM 1560 C CA . ILE A 1 193 ? -24.682 -9.918 35.871 1.00 80.56 193 ILE A CA 1
ATOM 1561 C C . ILE A 1 193 ? -25.185 -8.511 36.221 1.00 80.56 193 ILE A C 1
ATOM 1563 O O . ILE A 1 193 ? -24.510 -7.535 35.900 1.00 80.56 193 ILE A O 1
ATOM 1567 N N . GLU A 1 194 ? -26.338 -8.381 36.878 1.00 77.94 194 GLU A N 1
ATOM 1568 C CA . GLU A 1 194 ? -26.865 -7.086 37.333 1.00 77.94 194 GLU A CA 1
ATOM 1569 C C . GLU A 1 194 ? -25.952 -6.427 38.372 1.00 77.94 194 GLU A C 1
ATOM 1571 O O . GLU A 1 194 ? -25.658 -5.236 38.260 1.00 77.94 194 GLU A O 1
ATOM 1576 N N . VAL A 1 195 ? -25.411 -7.208 39.311 1.00 80.69 195 VAL A N 1
ATOM 1577 C CA . VAL A 1 195 ? -24.405 -6.737 40.274 1.00 80.69 195 VAL A CA 1
ATOM 1578 C C . VAL A 1 195 ? -23.145 -6.256 39.562 1.00 80.69 195 VAL A C 1
ATOM 1580 O O . VAL A 1 195 ? -22.670 -5.157 39.844 1.00 80.69 195 VAL A O 1
ATOM 1583 N N . ILE A 1 196 ? -22.623 -7.032 38.608 1.00 82.06 196 ILE A N 1
ATOM 1584 C CA . ILE A 1 196 ? -21.445 -6.643 37.822 1.00 82.06 196 ILE A CA 1
ATOM 1585 C C . ILE A 1 196 ? -21.725 -5.349 37.051 1.00 82.06 196 ILE A C 1
ATOM 1587 O O . ILE A 1 196 ? -20.893 -4.448 37.077 1.00 82.06 196 ILE A O 1
ATOM 1591 N N . LYS A 1 197 ? -22.897 -5.207 36.417 1.00 80.38 197 LYS A N 1
ATOM 1592 C CA . LYS A 1 197 ? -23.300 -3.970 35.723 1.00 80.38 197 LYS A CA 1
ATOM 1593 C C . LYS A 1 197 ? -23.374 -2.777 36.671 1.00 80.38 197 LYS A C 1
ATOM 1595 O O . LYS A 1 197 ? -22.890 -1.698 36.338 1.00 80.38 197 LYS A O 1
ATOM 1600 N N . TYR A 1 198 ? -23.973 -2.960 37.846 1.00 78.00 198 TYR A N 1
ATOM 1601 C CA . TYR A 1 198 ? -24.076 -1.911 38.853 1.00 78.00 198 TYR A CA 1
ATOM 1602 C C . TYR A 1 198 ? -22.695 -1.445 39.318 1.00 78.00 198 TYR A C 1
ATOM 1604 O O . TYR A 1 198 ? -22.437 -0.243 39.348 1.00 78.00 198 TYR A O 1
ATOM 1612 N N . ILE A 1 199 ? -21.799 -2.386 39.626 1.00 78.94 199 ILE A N 1
ATOM 1613 C CA . ILE A 1 199 ? -20.423 -2.087 40.032 1.00 78.94 199 ILE A CA 1
ATOM 1614 C C . ILE A 1 199 ? -19.663 -1.418 38.879 1.00 78.94 199 ILE A C 1
ATOM 1616 O O . ILE A 1 199 ? -19.041 -0.381 39.090 1.00 78.94 199 ILE A O 1
ATOM 1620 N N . ALA A 1 200 ? -19.765 -1.940 37.654 1.00 78.00 200 ALA A N 1
ATOM 1621 C CA . ALA A 1 200 ? -19.100 -1.385 36.475 1.00 78.00 200 ALA A CA 1
ATOM 1622 C C . ALA A 1 200 ? -19.508 0.071 36.199 1.00 78.00 200 ALA A C 1
ATOM 1624 O O . ALA A 1 200 ? -18.642 0.894 35.930 1.00 78.00 200 ALA A O 1
ATOM 1625 N N . ASN A 1 201 ? -20.792 0.417 36.349 1.00 78.06 201 ASN A N 1
ATOM 1626 C CA . ASN A 1 201 ? -21.286 1.793 36.195 1.00 78.06 201 ASN A CA 1
ATOM 1627 C C . ASN A 1 201 ? -20.794 2.759 37.286 1.00 78.06 201 ASN A C 1
ATOM 1629 O O . ASN A 1 201 ? -20.936 3.973 37.142 1.00 78.06 201 ASN A O 1
ATOM 1633 N N . LYS A 1 202 ? -20.289 2.240 38.409 1.00 79.38 202 LYS A N 1
ATOM 1634 C CA . LYS A 1 202 ? -19.737 3.035 39.514 1.00 79.38 202 LYS A CA 1
ATOM 1635 C C . LYS A 1 202 ? -18.217 3.163 39.448 1.00 79.38 202 LYS A C 1
ATOM 1637 O O . LYS A 1 202 ? -17.669 3.996 40.163 1.00 79.38 202 LYS A O 1
ATOM 1642 N N . ILE A 1 203 ? -17.551 2.350 38.629 1.00 79.12 203 ILE A N 1
ATOM 1643 C CA . ILE A 1 203 ? -16.104 2.400 38.429 1.00 79.12 203 ILE A CA 1
ATOM 1644 C C . ILE A 1 203 ? -15.803 3.408 37.320 1.00 79.12 203 ILE A C 1
ATOM 1646 O O . ILE A 1 203 ? -16.277 3.268 36.194 1.00 79.12 203 ILE A O 1
ATOM 1650 N N . GLU A 1 204 ? -14.988 4.413 37.630 1.00 76.81 204 GLU A N 1
ATOM 1651 C CA . GLU A 1 204 ? -14.447 5.322 36.621 1.00 76.81 204 GLU A CA 1
ATOM 1652 C C . GLU A 1 204 ? -13.346 4.608 35.827 1.00 76.81 204 GLU A C 1
ATOM 1654 O O . GLU A 1 204 ? -12.336 4.171 36.384 1.00 76.81 204 GLU A O 1
ATOM 1659 N N . TRP A 1 205 ? -13.546 4.471 34.515 1.00 80.06 205 TRP A N 1
ATOM 1660 C CA . TRP A 1 205 ? -12.526 3.956 33.607 1.00 80.06 205 TRP A CA 1
ATOM 1661 C C . TRP A 1 205 ? -11.689 5.116 33.077 1.00 80.06 205 TRP A C 1
ATOM 1663 O O . TRP A 1 205 ? -12.199 5.991 32.381 1.00 80.06 205 TRP A O 1
ATOM 1673 N N . ASN A 1 206 ? -10.397 5.125 33.402 1.00 72.19 206 ASN A N 1
ATOM 1674 C CA . ASN A 1 206 ? -9.472 6.101 32.842 1.00 72.19 206 ASN A CA 1
ATOM 1675 C C . ASN A 1 206 ? -9.098 5.692 31.416 1.00 72.19 206 ASN A C 1
ATOM 1677 O O . ASN A 1 206 ? -8.348 4.741 31.211 1.00 72.19 206 ASN A O 1
ATOM 1681 N N . GLU A 1 207 ? -9.637 6.414 30.439 1.00 65.38 207 GLU A N 1
ATOM 1682 C CA . GLU A 1 207 ? -9.226 6.328 29.041 1.00 65.38 207 GLU A CA 1
ATOM 1683 C C . GLU A 1 207 ? -8.099 7.343 28.804 1.00 65.38 207 GLU A C 1
ATOM 1685 O O . GLU A 1 207 ? -8.342 8.549 28.691 1.00 65.38 207 GLU A O 1
ATOM 1690 N N . GLU A 1 208 ? -6.844 6.887 28.736 1.00 59.84 208 GLU A N 1
ATOM 1691 C CA . GLU A 1 208 ? -5.785 7.735 28.182 1.00 59.84 208 GLU A CA 1
ATOM 1692 C C . GLU A 1 208 ? -6.097 7.970 26.694 1.00 59.84 208 GLU A C 1
ATOM 1694 O O . GLU A 1 208 ? -6.143 7.038 25.889 1.00 59.84 208 GLU A O 1
ATOM 1699 N N . LYS A 1 209 ? -6.377 9.230 26.328 1.00 55.16 209 LYS A N 1
ATOM 1700 C CA . LYS A 1 209 ? -6.656 9.631 24.943 1.00 55.16 209 LYS A CA 1
ATOM 1701 C C . LYS A 1 209 ? -5.415 9.413 24.076 1.00 55.16 209 LYS A C 1
ATOM 1703 O O . LYS A 1 209 ? -4.575 10.299 23.960 1.00 55.16 209 LYS A O 1
ATOM 1708 N N . ASN A 1 210 ? -5.357 8.262 23.418 1.00 53.00 210 ASN A N 1
ATOM 1709 C CA . ASN A 1 210 ? -4.246 7.844 22.561 1.00 53.00 210 ASN A CA 1
ATOM 1710 C C . ASN A 1 210 ? -4.520 8.038 21.060 1.00 53.00 210 ASN A C 1
ATOM 1712 O O . ASN A 1 210 ? -3.999 7.298 20.232 1.00 53.00 210 ASN A O 1
ATOM 1716 N N . ILE A 1 211 ? -5.340 9.021 20.675 1.00 48.53 211 ILE A N 1
ATOM 1717 C CA . ILE A 1 211 ? -5.592 9.303 19.256 1.00 48.53 211 ILE A CA 1
ATOM 1718 C C . ILE A 1 211 ? -4.994 10.661 18.910 1.00 48.53 211 ILE A C 1
ATOM 1720 O O . ILE A 1 211 ? -5.608 11.707 19.121 1.00 48.53 211 ILE A O 1
ATOM 1724 N N . LYS A 1 212 ? -3.779 10.639 18.360 1.00 53.84 212 LYS A N 1
ATOM 1725 C CA . LYS A 1 212 ? -3.306 11.729 17.508 1.00 53.84 212 LYS A CA 1
ATOM 1726 C C . LYS A 1 212 ? -3.923 11.516 16.132 1.00 53.84 212 LYS A C 1
ATOM 1728 O O . LYS A 1 212 ? -3.675 10.505 15.484 1.00 53.84 212 LYS A O 1
ATOM 1733 N N . GLU A 1 213 ? -4.762 12.451 15.703 1.00 45.31 213 GLU A N 1
ATOM 1734 C CA . GLU A 1 213 ? -5.298 12.472 14.343 1.00 45.31 213 GLU A CA 1
ATOM 1735 C C . GLU A 1 213 ? -4.138 12.646 13.349 1.00 45.31 213 GLU A C 1
ATOM 1737 O O . GLU A 1 213 ? -3.540 13.720 13.232 1.00 45.31 213 GLU A O 1
ATOM 1742 N N . GLY A 1 214 ? -3.781 11.557 12.667 1.00 49.06 214 GLY A N 1
ATOM 1743 C CA . GLY A 1 214 ? -2.737 11.543 11.649 1.00 49.06 214 GLY A CA 1
ATOM 1744 C C . GLY A 1 214 ? -3.172 12.328 10.414 1.00 49.06 214 GLY A C 1
ATOM 1745 O O . GLY A 1 214 ? -4.159 11.987 9.766 1.00 49.06 214 GLY A O 1
ATOM 1746 N N . LYS A 1 215 ? -2.424 13.386 10.080 1.00 42.44 215 LYS A N 1
ATOM 1747 C CA . LYS A 1 215 ? -2.605 14.148 8.840 1.00 42.44 215 LYS A CA 1
ATOM 1748 C C . LYS A 1 215 ? -2.152 13.338 7.628 1.00 42.44 215 LYS A C 1
ATOM 1750 O O . LYS A 1 215 ? -1.096 12.712 7.633 1.00 42.44 215 LYS A O 1
ATOM 1755 N N . GLU A 1 216 ? -2.947 13.438 6.572 1.00 44.03 216 GLU A N 1
ATOM 1756 C CA . GLU A 1 216 ? -2.771 12.797 5.273 1.00 44.03 216 GLU A CA 1
ATOM 1757 C C . GLU A 1 216 ? -1.474 13.246 4.578 1.00 44.03 216 GLU A C 1
ATOM 1759 O O . GLU A 1 216 ? -1.408 14.278 3.916 1.00 44.03 216 GLU A O 1
ATOM 1764 N N . ASN A 1 217 ? -0.418 12.453 4.732 1.00 49.53 217 ASN A N 1
ATOM 1765 C CA . ASN A 1 217 ? 0.670 12.321 3.771 1.00 49.53 217 ASN A CA 1
ATOM 1766 C C . ASN A 1 217 ? 1.327 10.958 4.002 1.00 49.53 217 ASN A C 1
ATOM 1768 O O . ASN A 1 217 ? 1.619 10.591 5.134 1.00 49.53 217 ASN A O 1
ATOM 1772 N N . ILE A 1 218 ? 1.582 10.197 2.936 1.00 52.94 218 ILE A N 1
ATOM 1773 C CA . ILE A 1 218 ? 2.130 8.825 3.018 1.00 52.94 218 ILE A CA 1
ATOM 1774 C C . ILE A 1 218 ? 3.506 8.799 3.723 1.00 52.94 218 ILE A C 1
ATOM 1776 O O . ILE A 1 218 ? 3.864 7.808 4.351 1.00 52.94 218 ILE A O 1
ATOM 1780 N N . ALA A 1 219 ? 4.242 9.916 3.697 1.00 51.31 219 ALA A N 1
ATOM 1781 C CA . ALA A 1 219 ? 5.509 10.105 4.411 1.00 51.31 219 ALA A CA 1
ATOM 1782 C C . ALA A 1 219 ? 5.354 10.435 5.914 1.00 51.31 219 ALA A C 1
ATOM 1784 O O . ALA A 1 219 ? 6.344 10.594 6.622 1.00 51.31 219 ALA A O 1
ATOM 1785 N N . SER A 1 220 ? 4.127 10.587 6.408 1.00 50.22 220 SER A N 1
ATOM 1786 C CA . SER A 1 220 ? 3.812 10.999 7.781 1.00 50.22 220 SER A CA 1
ATOM 1787 C C . SER A 1 220 ? 2.652 10.189 8.350 1.00 50.22 220 SER A C 1
ATOM 1789 O O . SER A 1 220 ? 1.842 10.714 9.109 1.00 50.22 220 SER A O 1
ATOM 1791 N N . ILE A 1 221 ? 2.556 8.908 7.980 1.00 53.22 221 ILE A N 1
ATOM 1792 C CA . ILE A 1 221 ? 1.714 7.980 8.731 1.00 53.22 221 ILE A CA 1
ATOM 1793 C C . ILE A 1 221 ? 2.324 7.930 10.133 1.00 53.22 221 ILE A C 1
ATOM 1795 O O . ILE A 1 221 ? 3.397 7.359 10.325 1.00 53.22 221 ILE A O 1
ATOM 1799 N N . ASP A 1 222 ? 1.680 8.587 11.094 1.00 54.72 222 ASP A N 1
ATOM 1800 C CA . ASP A 1 222 ? 1.960 8.366 12.507 1.00 54.72 222 ASP A CA 1
ATOM 1801 C C . ASP A 1 222 ? 1.483 6.942 12.814 1.00 54.72 222 ASP A C 1
ATOM 1803 O O . ASP A 1 222 ? 0.298 6.682 13.004 1.00 54.72 222 ASP A O 1
ATOM 1807 N N . LYS A 1 223 ? 2.409 5.982 12.701 1.00 60.00 223 LYS A N 1
ATOM 1808 C CA . LYS A 1 223 ? 2.161 4.536 12.863 1.00 60.00 223 LYS A CA 1
ATOM 1809 C C . LYS A 1 223 ? 2.086 4.122 14.333 1.00 60.00 223 LYS A C 1
ATOM 1811 O O . LYS A 1 223 ? 1.947 2.936 14.642 1.00 60.00 223 LYS A O 1
ATOM 1816 N N . SER A 1 224 ? 2.220 5.089 15.234 1.00 55.50 224 SER A N 1
ATOM 1817 C CA . SER A 1 224 ? 2.299 4.872 16.668 1.00 55.50 224 SER A CA 1
ATOM 1818 C C . SER A 1 224 ? 0.886 4.714 17.216 1.00 55.50 224 SER A C 1
ATOM 1820 O O . SER A 1 224 ? 0.237 5.682 17.605 1.00 55.50 224 SER A O 1
ATOM 1822 N N . ILE A 1 225 ? 0.387 3.479 17.238 1.00 59.00 225 ILE A N 1
ATOM 1823 C CA . ILE A 1 225 ? -0.705 3.143 18.149 1.00 59.00 225 ILE A CA 1
ATOM 1824 C C . ILE A 1 225 ? -0.067 3.092 19.532 1.00 59.00 225 ILE A C 1
ATOM 1826 O O . ILE A 1 225 ? 0.654 2.146 19.858 1.00 59.00 225 ILE A O 1
ATOM 1830 N N . ASP A 1 226 ? -0.264 4.153 20.313 1.00 63.91 226 ASP A N 1
ATOM 1831 C CA . ASP A 1 226 ? 0.199 4.185 21.693 1.00 63.91 226 ASP A CA 1
ATOM 1832 C C . ASP A 1 226 ? -0.437 3.014 22.446 1.00 63.91 226 ASP A C 1
ATOM 1834 O O . ASP A 1 226 ? -1.656 2.806 22.403 1.00 63.91 226 ASP A O 1
ATOM 1838 N N . LYS A 1 227 ? 0.417 2.233 23.117 1.00 67.44 227 LYS A N 1
ATOM 1839 C CA . LYS A 1 227 ? 0.016 1.054 23.883 1.00 67.44 227 LYS A CA 1
ATOM 1840 C C . LYS A 1 227 ? -1.178 1.394 24.773 1.00 67.44 227 LYS A C 1
ATOM 1842 O O . LYS A 1 227 ? -1.151 2.416 25.463 1.00 67.44 227 LYS A O 1
ATOM 1847 N N . ILE A 1 228 ? -2.199 0.534 24.784 1.00 73.56 228 ILE A N 1
ATOM 1848 C CA . ILE A 1 228 ? -3.338 0.709 25.687 1.00 73.56 228 ILE A CA 1
ATOM 1849 C C . ILE A 1 228 ? -2.796 0.590 27.111 1.00 73.56 228 ILE A C 1
ATOM 1851 O O . ILE A 1 228 ? -2.385 -0.484 27.552 1.00 73.56 228 ILE A O 1
ATOM 1855 N N . LYS A 1 229 ? -2.753 1.712 27.829 1.00 77.62 229 LYS A N 1
ATOM 1856 C CA . LYS A 1 229 ? -2.340 1.733 29.228 1.00 77.62 229 LYS A CA 1
ATOM 1857 C C . LYS A 1 229 ? -3.569 1.569 30.098 1.00 77.62 229 LYS A C 1
ATOM 1859 O O . LYS A 1 229 ? -4.396 2.468 30.199 1.00 77.62 229 LYS A O 1
ATOM 1864 N N . LEU A 1 230 ? -3.670 0.397 30.709 1.00 81.44 230 LEU A N 1
ATOM 1865 C CA . LEU A 1 230 ? -4.653 0.107 31.740 1.00 81.44 230 LEU A CA 1
ATOM 1866 C C . LEU A 1 230 ? -4.016 0.331 33.110 1.00 81.44 230 LEU A C 1
ATOM 1868 O O . LEU A 1 230 ? -2.849 0.000 33.328 1.00 81.44 230 LEU A O 1
ATOM 1872 N N . GLN A 1 231 ? -4.790 0.882 34.035 1.00 83.19 231 GLN A N 1
ATOM 1873 C CA . GLN A 1 231 ? -4.396 0.985 35.435 1.00 83.19 231 GLN A CA 1
ATOM 1874 C C . GLN A 1 231 ? -4.420 -0.396 36.104 1.00 83.19 231 GLN A C 1
ATOM 1876 O O . GLN A 1 231 ? -5.143 -1.297 35.678 1.00 83.19 231 GLN A O 1
ATOM 1881 N N . GLU A 1 232 ? -3.648 -0.564 37.177 1.00 84.62 232 GLU A N 1
ATOM 1882 C CA . GLU A 1 232 ? -3.484 -1.853 37.867 1.00 84.62 232 GLU A CA 1
ATOM 1883 C C . GLU A 1 232 ? -4.822 -2.446 38.344 1.00 84.62 232 GLU A C 1
ATOM 1885 O O . GLU A 1 232 ? -5.097 -3.623 38.124 1.00 84.62 232 GLU A O 1
ATOM 1890 N N . ASN A 1 233 ? -5.718 -1.606 38.867 1.00 83.25 233 ASN A N 1
ATOM 1891 C CA . ASN A 1 233 ? -7.074 -2.003 39.255 1.00 83.25 233 ASN A CA 1
ATOM 1892 C C . ASN A 1 233 ? -7.936 -2.461 38.060 1.00 83.25 233 ASN A C 1
ATOM 1894 O O . ASN A 1 233 ? -8.720 -3.398 38.192 1.00 83.25 233 ASN A O 1
ATOM 1898 N N . GLN A 1 234 ? -7.805 -1.834 36.887 1.00 84.56 234 GLN A N 1
ATOM 1899 C CA . GLN A 1 234 ? -8.527 -2.241 35.673 1.00 84.56 234 GLN A CA 1
ATOM 1900 C C . GLN A 1 234 ? -8.019 -3.593 35.159 1.00 84.56 234 GLN A C 1
ATOM 1902 O O . GLN A 1 234 ? -8.820 -4.439 34.763 1.00 84.56 234 GLN A O 1
ATOM 1907 N N . ILE A 1 235 ? -6.702 -3.813 35.208 1.00 86.44 235 ILE A N 1
ATOM 1908 C CA . ILE A 1 235 ? -6.077 -5.097 34.867 1.00 86.44 235 ILE A CA 1
ATOM 1909 C C . ILE A 1 235 ? -6.600 -6.192 35.801 1.00 86.44 235 ILE A C 1
ATOM 1911 O O . ILE A 1 235 ? -7.020 -7.245 35.323 1.00 86.44 235 ILE A O 1
ATOM 1915 N N . GLU A 1 236 ? -6.638 -5.932 37.110 1.00 87.00 236 GLU A N 1
ATOM 1916 C CA . GLU A 1 236 ? -7.139 -6.883 38.104 1.00 87.00 236 GLU A CA 1
ATOM 1917 C C . GLU A 1 236 ? -8.610 -7.246 37.846 1.00 87.00 236 GLU A C 1
ATOM 1919 O O . GLU A 1 236 ? -8.942 -8.429 37.730 1.00 87.00 236 GLU A O 1
ATOM 1924 N N . ILE A 1 237 ? -9.480 -6.253 37.630 1.00 84.81 237 ILE A N 1
ATOM 1925 C CA . ILE A 1 237 ? -10.896 -6.480 37.299 1.00 84.81 237 ILE A CA 1
ATOM 1926 C C . ILE A 1 237 ? -11.040 -7.328 36.027 1.00 84.81 237 ILE A C 1
ATOM 1928 O O . ILE A 1 237 ? -11.785 -8.311 36.022 1.00 84.81 237 ILE A O 1
ATOM 1932 N N . ILE A 1 238 ? -10.323 -6.987 34.950 1.00 87.12 238 ILE A N 1
ATOM 1933 C CA . ILE A 1 238 ? -10.388 -7.731 33.683 1.00 87.12 238 ILE A CA 1
ATOM 1934 C C . ILE A 1 238 ? -9.874 -9.160 33.873 1.00 87.12 238 ILE A C 1
ATOM 1936 O O . ILE A 1 238 ? -10.472 -10.091 33.338 1.00 87.12 238 ILE A O 1
ATOM 1940 N N . SER A 1 239 ? -8.812 -9.358 34.658 1.00 88.44 239 SER A N 1
ATOM 1941 C CA . SER A 1 239 ? -8.236 -10.683 34.911 1.00 88.44 239 SER A CA 1
ATOM 1942 C C . SER A 1 239 ? -9.220 -11.635 35.600 1.00 88.44 239 SER A C 1
ATOM 1944 O O . SER A 1 239 ? -9.195 -12.838 35.344 1.00 88.44 239 SER A O 1
ATOM 1946 N N . ILE A 1 240 ? -10.130 -11.094 36.414 1.00 86.31 240 ILE A N 1
ATOM 1947 C CA . ILE A 1 240 ? -11.150 -11.860 37.135 1.00 86.31 240 ILE A CA 1
ATOM 1948 C C . ILE A 1 240 ? -12.392 -12.063 36.261 1.00 86.31 240 ILE A C 1
ATOM 1950 O O . ILE A 1 240 ? -12.887 -13.182 36.130 1.00 86.31 240 ILE A O 1
ATOM 1954 N N . VAL A 1 241 ? -12.907 -10.989 35.656 1.00 84.31 241 VAL A N 1
ATOM 1955 C CA . VAL A 1 241 ? -14.188 -11.015 34.930 1.00 84.31 241 VAL A CA 1
ATOM 1956 C C . VAL A 1 241 ? -14.040 -11.637 33.539 1.00 84.31 241 VAL A C 1
ATOM 1958 O O . VAL A 1 241 ? -14.933 -12.342 33.070 1.00 84.31 241 VAL A O 1
ATOM 1961 N N . ALA A 1 242 ? -12.920 -11.384 32.864 1.00 86.25 242 ALA A N 1
ATOM 1962 C CA . ALA A 1 242 ? -12.692 -11.769 31.477 1.00 86.25 242 ALA A CA 1
ATOM 1963 C C . ALA A 1 242 ? -11.195 -12.039 31.197 1.00 86.25 242 ALA A C 1
ATOM 1965 O O . ALA A 1 242 ? -10.572 -11.337 30.393 1.00 86.25 242 ALA A O 1
ATOM 1966 N N . PRO A 1 243 ? -10.611 -13.099 31.790 1.00 87.00 243 PRO A N 1
ATOM 1967 C CA . PRO A 1 243 ? -9.160 -13.339 31.819 1.00 87.00 243 PRO A CA 1
ATOM 1968 C C . PRO A 1 243 ? -8.482 -13.380 30.443 1.00 87.00 243 PRO A C 1
ATOM 1970 O O . PRO A 1 243 ? -7.300 -13.080 30.315 1.00 87.00 243 PRO A O 1
ATOM 1973 N N . LYS A 1 244 ? -9.219 -13.747 29.388 1.00 91.12 244 LYS A N 1
ATOM 1974 C CA . LYS A 1 244 ? -8.675 -13.852 28.026 1.00 91.12 244 LYS A CA 1
ATOM 1975 C C . LYS A 1 244 ? -8.495 -12.502 27.326 1.00 91.12 244 LYS A C 1
ATOM 1977 O O . LYS A 1 244 ? -7.760 -12.445 26.346 1.00 91.12 244 LYS A O 1
ATOM 1982 N N . ILE A 1 245 ? -9.157 -11.437 27.786 1.00 88.69 245 ILE A N 1
ATOM 1983 C CA . ILE A 1 245 ? -9.137 -10.131 27.108 1.00 88.69 245 ILE A CA 1
ATOM 1984 C C . ILE A 1 245 ? -7.726 -9.544 27.076 1.00 88.69 245 ILE A C 1
ATOM 1986 O O . ILE A 1 245 ? -7.307 -9.077 26.023 1.00 88.69 245 ILE A O 1
ATOM 1990 N N . LEU A 1 246 ? -6.972 -9.629 28.176 1.00 87.56 246 LEU A N 1
ATOM 1991 C CA . LEU A 1 246 ? -5.602 -9.105 28.232 1.00 87.56 246 LEU A CA 1
ATOM 1992 C C . LEU A 1 246 ? -4.699 -9.782 27.192 1.00 87.56 246 LEU A C 1
ATOM 1994 O O . LEU A 1 246 ? -4.034 -9.098 26.424 1.00 87.56 246 LEU A O 1
ATOM 1998 N N . GLY A 1 247 ? -4.774 -11.111 27.076 1.00 88.75 247 GLY A N 1
ATOM 1999 C CA . GLY A 1 247 ? -4.022 -11.846 26.056 1.00 88.75 247 GLY A CA 1
ATOM 2000 C C . GLY A 1 247 ? -4.455 -11.507 24.625 1.00 88.75 247 GLY A C 1
ATOM 2001 O O . GLY A 1 247 ? -3.626 -11.466 23.720 1.00 88.75 247 GLY A O 1
ATOM 2002 N N . TYR A 1 248 ? -5.742 -11.227 24.388 1.00 89.75 248 TYR A N 1
ATOM 2003 C CA . TYR A 1 248 ? -6.185 -10.731 23.081 1.00 89.75 248 TYR A CA 1
ATOM 2004 C C . TYR A 1 248 ? -5.636 -9.334 22.776 1.00 89.75 248 TYR A C 1
ATOM 2006 O O . TYR A 1 248 ? -5.222 -9.104 21.643 1.00 89.75 248 TYR A O 1
ATOM 2014 N N . ILE A 1 249 ? -5.592 -8.432 23.762 1.00 86.69 249 ILE A N 1
ATOM 2015 C CA . ILE A 1 249 ? -4.998 -7.094 23.612 1.00 86.69 249 ILE A CA 1
ATOM 2016 C C . ILE A 1 249 ? -3.509 -7.214 23.272 1.00 86.69 249 ILE A C 1
ATOM 2018 O O . ILE A 1 249 ? -3.065 -6.628 22.292 1.00 86.69 249 ILE A O 1
ATOM 2022 N N . GLU A 1 250 ? -2.757 -8.041 23.998 1.00 86.19 250 GLU A N 1
ATOM 2023 C CA . GLU A 1 250 ? -1.333 -8.278 23.725 1.00 86.19 250 GLU A CA 1
ATOM 2024 C C . GLU A 1 250 ? -1.097 -8.854 22.320 1.00 86.19 250 GLU A C 1
ATOM 2026 O O . GLU A 1 250 ? -0.226 -8.389 21.586 1.00 86.19 250 GLU A O 1
ATOM 2031 N N . ASN A 1 251 ? -1.904 -9.831 21.898 1.00 89.69 251 ASN A N 1
ATOM 2032 C CA . ASN A 1 251 ? -1.803 -10.397 20.552 1.00 89.69 251 ASN A CA 1
ATOM 2033 C C . ASN A 1 251 ? -2.122 -9.365 19.463 1.00 89.69 251 ASN A C 1
ATOM 2035 O O . ASN A 1 251 ? -1.480 -9.359 18.409 1.00 89.69 251 ASN A O 1
ATOM 2039 N N . LEU A 1 252 ? -3.102 -8.490 19.702 1.00 87.75 252 LEU A N 1
ATOM 2040 C CA . LEU A 1 252 ? -3.406 -7.380 18.802 1.00 87.75 252 LEU A CA 1
ATOM 2041 C C . LEU A 1 252 ? -2.227 -6.406 18.722 1.00 87.75 252 LEU A C 1
ATOM 2043 O O . LEU A 1 252 ? -1.852 -6.028 17.616 1.00 87.75 252 LEU A O 1
ATOM 2047 N N . GLU A 1 253 ? -1.595 -6.062 19.847 1.00 84.12 253 GLU A N 1
ATOM 2048 C CA . GLU A 1 253 ? -0.393 -5.216 19.875 1.00 84.12 253 GLU A CA 1
ATOM 2049 C C . GLU A 1 253 ? 0.753 -5.822 19.053 1.00 84.12 253 GLU A C 1
ATOM 2051 O O . GLU A 1 253 ? 1.373 -5.131 18.242 1.00 84.12 253 GLU A O 1
ATOM 2056 N N . VAL A 1 254 ? 1.021 -7.122 19.212 1.00 87.81 254 VAL A N 1
ATOM 2057 C CA . VAL A 1 254 ? 2.040 -7.832 18.419 1.00 87.81 254 VAL A CA 1
ATOM 2058 C C . VAL A 1 254 ? 1.693 -7.793 16.931 1.00 87.81 254 VAL A C 1
ATOM 2060 O O . VAL A 1 254 ? 2.534 -7.425 16.113 1.00 87.81 254 VAL A O 1
ATOM 2063 N N . THR A 1 255 ? 0.442 -8.097 16.584 1.00 88.88 255 THR A N 1
ATOM 2064 C CA . THR A 1 255 ? -0.025 -8.108 15.190 1.00 88.88 255 THR A CA 1
ATOM 2065 C C . THR A 1 255 ? 0.100 -6.726 14.545 1.00 88.88 255 THR A C 1
ATOM 2067 O O . THR A 1 255 ? 0.560 -6.611 13.412 1.00 88.88 255 THR A O 1
ATOM 2070 N N . ILE A 1 256 ? -0.269 -5.666 15.268 1.00 85.50 256 ILE A N 1
ATOM 2071 C CA . ILE A 1 256 ? -0.115 -4.274 14.826 1.00 85.50 256 ILE A CA 1
ATOM 2072 C C . ILE A 1 256 ? 1.360 -3.957 14.563 1.00 85.50 256 ILE A C 1
ATOM 2074 O O . ILE A 1 256 ? 1.693 -3.395 13.519 1.00 85.50 256 ILE A O 1
ATOM 2078 N N . ASN A 1 257 ? 2.255 -4.346 15.472 1.00 85.00 257 ASN A N 1
ATOM 2079 C CA . ASN A 1 257 ? 3.688 -4.115 15.309 1.00 85.00 257 ASN A CA 1
ATOM 2080 C C . ASN A 1 257 ? 4.267 -4.855 14.098 1.00 85.00 257 ASN A C 1
ATOM 2082 O O . ASN A 1 257 ? 5.087 -4.295 13.371 1.00 85.00 257 ASN A O 1
ATOM 2086 N N . ASP A 1 258 ? 3.837 -6.090 13.847 1.00 88.81 258 ASP A N 1
ATOM 2087 C CA . ASP A 1 258 ? 4.283 -6.847 12.678 1.00 88.81 258 ASP A CA 1
ATOM 2088 C C . ASP A 1 258 ? 3.743 -6.256 11.371 1.00 88.81 258 ASP A C 1
ATOM 2090 O O . ASP A 1 258 ? 4.489 -6.131 10.399 1.00 88.81 258 ASP A O 1
ATOM 2094 N N . LEU A 1 259 ? 2.488 -5.796 11.356 1.00 88.06 259 LEU A N 1
ATOM 2095 C CA . LEU A 1 259 ? 1.936 -5.057 10.219 1.00 88.06 259 LEU A CA 1
ATOM 2096 C C . LEU A 1 259 ? 2.705 -3.757 9.960 1.00 88.06 259 LEU A C 1
ATOM 2098 O O . LEU A 1 259 ? 3.005 -3.453 8.807 1.00 88.06 259 LEU A O 1
ATOM 2102 N N . ASN A 1 260 ? 3.084 -3.021 11.007 1.00 85.06 260 ASN A N 1
ATOM 2103 C CA . ASN A 1 260 ? 3.892 -1.810 10.874 1.00 85.06 260 ASN A CA 1
ATOM 2104 C C . ASN A 1 260 ? 5.252 -2.092 10.213 1.00 85.06 260 ASN A C 1
ATOM 2106 O O . ASN A 1 260 ? 5.626 -1.363 9.294 1.00 85.06 260 ASN A O 1
ATOM 2110 N N . LYS A 1 261 ? 5.937 -3.187 10.579 1.00 87.00 261 LYS A N 1
ATOM 2111 C CA . LYS A 1 261 ? 7.185 -3.610 9.911 1.00 87.00 261 LYS A CA 1
ATOM 2112 C C . LYS A 1 261 ? 6.969 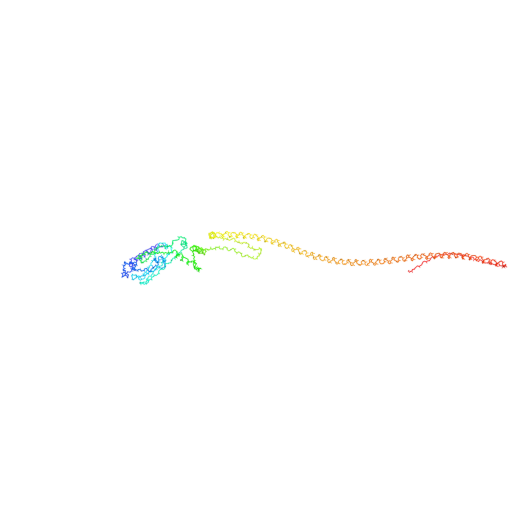-3.904 8.426 1.00 87.00 261 LYS A C 1
ATOM 2114 O O . LYS A 1 261 ? 7.728 -3.427 7.589 1.00 87.00 261 LYS A O 1
ATOM 2119 N N . VAL A 1 262 ? 5.913 -4.645 8.085 1.00 89.50 262 VAL A N 1
ATOM 2120 C CA . VAL A 1 262 ? 5.573 -4.949 6.683 1.00 89.50 262 VAL A CA 1
ATOM 2121 C C . VAL A 1 262 ? 5.275 -3.666 5.901 1.00 89.50 262 VAL A C 1
ATOM 2123 O O . VAL A 1 262 ? 5.658 -3.534 4.736 1.00 89.50 262 VAL A O 1
ATOM 2126 N N . ILE A 1 263 ? 4.606 -2.695 6.525 1.00 86.44 263 ILE A N 1
ATOM 2127 C CA . ILE A 1 263 ? 4.375 -1.381 5.919 1.00 86.44 263 ILE A CA 1
ATOM 2128 C C . ILE A 1 263 ? 5.710 -0.657 5.700 1.00 86.44 263 ILE A C 1
ATOM 2130 O O . ILE A 1 263 ? 5.904 -0.115 4.616 1.00 86.44 263 ILE A O 1
ATOM 2134 N N . ASP A 1 264 ? 6.628 -0.646 6.669 1.00 85.31 264 ASP A N 1
ATOM 2135 C CA . ASP A 1 264 ? 7.955 -0.023 6.525 1.00 85.31 264 ASP A CA 1
ATOM 2136 C C . ASP A 1 264 ? 8.760 -0.633 5.369 1.00 85.31 264 ASP A C 1
ATOM 2138 O O . ASP A 1 264 ? 9.283 0.092 4.519 1.00 85.31 264 ASP A O 1
ATOM 2142 N N . GLU A 1 265 ? 8.794 -1.963 5.271 1.00 91.56 265 GLU A N 1
ATOM 2143 C CA . GLU A 1 265 ? 9.445 -2.677 4.168 1.00 91.56 265 GLU A CA 1
ATOM 2144 C C . GLU A 1 265 ? 8.836 -2.310 2.807 1.00 91.56 265 GLU A C 1
ATOM 2146 O O . GLU A 1 265 ? 9.550 -2.072 1.826 1.00 91.56 265 GLU A O 1
ATOM 2151 N N . ASN A 1 266 ? 7.506 -2.225 2.737 1.00 89.62 266 ASN A N 1
ATOM 2152 C CA . ASN A 1 266 ? 6.805 -1.848 1.515 1.00 89.62 266 ASN A CA 1
ATOM 2153 C C . ASN A 1 266 ? 7.025 -0.378 1.145 1.00 89.62 266 ASN A C 1
ATOM 2155 O O . ASN A 1 266 ? 7.187 -0.083 -0.039 1.00 89.62 266 ASN A O 1
ATOM 2159 N N . VAL A 1 267 ? 7.079 0.533 2.120 1.00 88.25 267 VAL A N 1
ATOM 2160 C CA . VAL A 1 267 ? 7.431 1.942 1.888 1.00 88.25 267 VAL A CA 1
ATOM 2161 C C . VAL A 1 267 ? 8.832 2.033 1.290 1.00 88.25 267 VAL A C 1
ATOM 2163 O O . VAL A 1 267 ? 8.998 2.639 0.232 1.00 88.25 267 VAL A O 1
ATOM 2166 N N . PHE A 1 268 ? 9.811 1.336 1.871 1.00 88.94 268 PHE A N 1
ATOM 2167 C CA . PHE A 1 268 ? 11.171 1.293 1.333 1.00 88.94 268 PHE A CA 1
ATOM 2168 C C . PHE A 1 268 ? 11.216 0.729 -0.098 1.00 88.94 268 PHE A C 1
ATOM 2170 O O . PHE A 1 268 ? 11.900 1.256 -0.982 1.00 88.94 268 PHE A O 1
ATOM 2177 N N . LYS A 1 269 ? 10.443 -0.328 -0.376 1.00 94.94 269 LYS A N 1
ATOM 2178 C CA . LYS A 1 269 ? 10.334 -0.906 -1.722 1.00 94.94 269 LYS A CA 1
ATOM 2179 C C . LYS A 1 269 ? 9.715 0.073 -2.725 1.00 94.94 269 LYS A C 1
ATOM 2181 O O . LYS A 1 269 ? 10.197 0.158 -3.855 1.00 94.94 269 LYS A O 1
ATOM 2186 N N . ILE A 1 270 ? 8.679 0.811 -2.328 1.00 91.06 270 ILE A N 1
ATOM 2187 C CA . ILE A 1 270 ? 8.044 1.850 -3.152 1.00 91.06 270 ILE A CA 1
ATOM 2188 C C . ILE A 1 270 ? 9.042 2.968 -3.462 1.00 91.06 270 ILE A C 1
ATOM 2190 O O . ILE A 1 270 ? 9.149 3.383 -4.615 1.00 91.06 270 ILE A O 1
ATOM 2194 N N . GLU A 1 271 ? 9.805 3.430 -2.472 1.00 90.62 271 GLU A N 1
ATOM 2195 C CA . GLU A 1 271 ? 10.845 4.443 -2.672 1.00 90.62 271 GLU A CA 1
ATOM 2196 C C . GLU A 1 271 ? 11.898 3.976 -3.681 1.00 90.62 271 GLU A C 1
ATOM 2198 O O . GLU A 1 271 ? 12.195 4.694 -4.640 1.00 90.62 271 GLU A O 1
ATOM 2203 N N . LYS A 1 272 ? 12.394 2.740 -3.538 1.00 94.75 272 LYS A N 1
ATOM 2204 C CA . LYS A 1 272 ? 13.350 2.146 -4.481 1.00 94.75 272 LYS A CA 1
ATOM 2205 C C . LYS A 1 272 ? 12.790 2.074 -5.905 1.00 94.75 272 LYS A C 1
ATOM 2207 O O . LYS A 1 272 ? 13.462 2.491 -6.847 1.00 94.75 272 LYS A O 1
ATOM 2212 N N . LEU A 1 273 ? 11.560 1.583 -6.066 1.00 95.00 273 LEU A N 1
ATOM 2213 C CA . LEU A 1 273 ? 10.904 1.488 -7.374 1.00 95.00 273 LEU A CA 1
ATOM 2214 C C . LEU A 1 273 ? 10.662 2.866 -7.999 1.00 95.00 273 LEU A C 1
ATOM 2216 O O . LEU A 1 273 ? 10.808 3.024 -9.207 1.00 95.00 273 LEU A O 1
ATOM 2220 N N . ASN A 1 274 ? 10.339 3.879 -7.196 1.00 94.31 274 ASN A N 1
ATOM 2221 C CA . ASN A 1 274 ? 10.177 5.248 -7.681 1.00 94.31 274 ASN A CA 1
ATOM 2222 C C . ASN A 1 274 ? 11.496 5.843 -8.190 1.00 94.31 274 ASN A C 1
ATOM 2224 O O . ASN A 1 274 ? 11.494 6.563 -9.190 1.00 94.31 274 ASN A O 1
ATOM 2228 N N . VAL A 1 275 ? 12.622 5.539 -7.538 1.00 95.62 275 VAL A N 1
ATOM 2229 C CA . VAL A 1 275 ? 13.954 5.934 -8.023 1.00 95.62 275 VAL A CA 1
ATOM 2230 C C . VAL A 1 275 ? 14.273 5.238 -9.347 1.00 95.62 275 VAL A C 1
ATOM 2232 O O . VAL A 1 275 ? 14.668 5.899 -10.305 1.00 95.62 275 VAL A O 1
ATOM 2235 N N . GLU A 1 276 ? 14.049 3.927 -9.436 1.00 96.19 276 GLU A N 1
ATOM 2236 C CA . GLU A 1 276 ? 14.287 3.156 -10.662 1.00 96.19 276 GLU A CA 1
ATOM 2237 C C . GLU A 1 276 ? 13.407 3.634 -11.826 1.00 96.19 276 GLU A C 1
ATOM 2239 O O . GLU A 1 276 ? 13.900 3.845 -12.935 1.00 96.19 276 GLU A O 1
ATOM 2244 N N . LYS A 1 277 ? 12.126 3.909 -11.559 1.00 97.25 277 LYS A N 1
ATOM 2245 C CA . LYS A 1 277 ? 11.198 4.493 -12.532 1.00 97.25 277 LYS A CA 1
ATOM 2246 C C . LYS A 1 277 ? 11.721 5.820 -13.084 1.00 97.25 277 LYS A C 1
ATOM 2248 O O . LYS A 1 277 ? 11.730 5.992 -14.298 1.00 97.25 277 LYS A O 1
ATOM 2253 N N . LYS A 1 278 ? 12.208 6.726 -12.228 1.00 96.12 278 LYS A N 1
ATOM 2254 C CA . LYS A 1 278 ? 12.791 8.005 -12.675 1.00 96.12 278 LYS A CA 1
ATOM 2255 C C . LYS A 1 278 ? 14.001 7.801 -13.590 1.00 96.12 278 LYS A C 1
ATOM 2257 O O . LYS A 1 278 ? 14.119 8.497 -14.592 1.00 96.12 278 LYS A O 1
ATOM 2262 N N . ILE A 1 279 ? 14.872 6.839 -13.276 1.00 96.44 279 ILE A N 1
ATOM 2263 C CA . ILE A 1 279 ? 16.039 6.502 -14.113 1.00 96.44 279 ILE A CA 1
ATOM 2264 C C . ILE A 1 279 ? 15.601 5.946 -15.477 1.00 96.44 279 ILE A C 1
ATOM 2266 O O . ILE A 1 279 ? 16.208 6.243 -16.505 1.00 96.44 279 ILE A O 1
ATOM 2270 N N . LEU A 1 280 ? 14.558 5.118 -15.511 1.00 96.38 280 LEU A N 1
ATOM 2271 C CA . LEU A 1 280 ? 14.021 4.604 -16.770 1.00 96.38 280 LEU A CA 1
ATOM 2272 C C . LEU A 1 280 ? 13.369 5.716 -17.597 1.00 96.38 280 LEU A C 1
ATOM 2274 O O . LEU A 1 280 ? 13.599 5.783 -18.801 1.00 96.38 280 LEU A O 1
ATOM 2278 N N . GLU A 1 281 ? 12.627 6.626 -16.966 1.00 97.06 281 GLU A N 1
ATOM 2279 C CA . GLU A 1 281 ? 12.032 7.787 -17.635 1.00 97.06 281 GLU A CA 1
ATOM 2280 C C . GLU A 1 281 ? 13.091 8.697 -18.275 1.00 97.06 281 GLU A C 1
ATOM 2282 O O . GLU A 1 281 ? 12.874 9.193 -19.380 1.00 97.06 281 GLU A O 1
ATOM 2287 N N . THR A 1 282 ? 14.250 8.900 -17.636 1.00 96.62 282 THR A N 1
ATOM 2288 C CA . THR A 1 282 ? 15.351 9.663 -18.249 1.00 96.62 282 THR A CA 1
ATOM 2289 C C . THR A 1 282 ? 15.962 8.923 -19.436 1.00 96.62 282 THR A C 1
ATOM 2291 O O . THR A 1 282 ? 16.126 9.523 -20.494 1.00 96.62 282 THR A O 1
ATOM 2294 N N . LYS A 1 283 ? 16.206 7.611 -19.318 1.00 96.75 283 LYS A N 1
ATOM 2295 C CA . LYS A 1 283 ? 16.738 6.796 -20.428 1.00 96.75 283 LYS A CA 1
ATOM 2296 C C . LYS A 1 283 ? 15.802 6.751 -21.636 1.00 96.75 283 LYS A C 1
ATOM 2298 O O . LYS A 1 283 ? 16.264 6.761 -22.772 1.00 96.75 283 LYS A O 1
ATOM 2303 N N . VAL A 1 284 ? 14.489 6.697 -21.410 1.00 97.56 284 VAL A N 1
ATOM 2304 C CA . VAL A 1 284 ? 13.499 6.733 -22.498 1.00 97.56 284 VAL A CA 1
ATOM 2305 C C . VAL A 1 284 ? 13.582 8.058 -23.257 1.00 97.56 284 VAL A C 1
ATOM 2307 O O . VAL A 1 284 ? 13.603 8.039 -24.484 1.00 97.56 284 VAL A O 1
ATOM 2310 N N . LYS A 1 285 ? 13.713 9.190 -22.554 1.00 96.94 285 LYS A N 1
ATOM 2311 C CA . LYS A 1 285 ? 13.888 10.504 -23.196 1.00 96.94 285 LYS A CA 1
ATOM 2312 C C . LYS A 1 285 ? 15.160 10.568 -24.044 1.00 96.94 285 LYS A C 1
ATOM 2314 O O . LYS A 1 285 ? 15.096 11.006 -25.187 1.00 96.94 285 LYS A O 1
ATOM 2319 N N . GLU A 1 286 ? 16.283 10.076 -23.521 1.00 96.88 286 GLU A N 1
ATOM 2320 C CA . GLU A 1 286 ? 17.552 10.010 -24.266 1.00 96.88 286 GLU A CA 1
ATOM 2321 C C . GLU A 1 286 ? 17.415 9.164 -25.546 1.00 96.88 286 GLU A C 1
ATOM 2323 O O . GLU A 1 286 ? 17.849 9.570 -26.624 1.00 96.88 286 GLU A O 1
ATOM 2328 N N . LEU A 1 287 ? 16.753 8.005 -25.464 1.00 96.44 287 LEU A N 1
ATOM 2329 C CA . LEU A 1 287 ? 16.514 7.148 -26.630 1.00 96.44 287 LEU A CA 1
ATOM 2330 C C . LEU A 1 287 ? 15.593 7.799 -27.670 1.00 96.44 287 LEU A C 1
ATOM 2332 O O . LEU A 1 287 ? 15.800 7.615 -28.870 1.00 96.44 287 LEU A O 1
ATOM 2336 N N . GLU A 1 288 ? 14.585 8.559 -27.241 1.00 96.69 288 GLU A N 1
ATOM 2337 C CA . GLU A 1 288 ? 13.719 9.315 -28.150 1.00 96.69 288 GLU A CA 1
ATOM 2338 C C . GLU A 1 288 ? 14.482 10.415 -28.899 1.00 96.69 288 GLU A C 1
ATOM 2340 O O . GLU A 1 288 ? 14.218 10.644 -30.083 1.00 96.69 288 GLU A O 1
ATOM 2345 N N . GLU A 1 289 ? 15.440 11.077 -28.249 1.00 96.81 289 GLU A N 1
ATOM 2346 C CA . GLU A 1 289 ? 16.314 12.068 -28.887 1.00 96.81 289 GLU A CA 1
ATOM 2347 C C . GLU A 1 289 ? 17.244 11.419 -29.916 1.00 96.81 289 GLU A C 1
ATOM 2349 O O . GLU A 1 289 ? 17.253 11.839 -31.076 1.00 96.81 289 GLU A O 1
ATOM 2354 N N . ILE A 1 290 ? 17.925 10.329 -29.541 1.00 96.75 290 ILE A N 1
ATOM 2355 C CA . ILE A 1 290 ? 18.784 9.554 -30.452 1.00 96.75 290 ILE A CA 1
ATOM 2356 C C . ILE A 1 290 ? 17.984 9.049 -31.660 1.00 96.75 290 ILE A C 1
ATOM 2358 O O . ILE A 1 290 ? 18.462 9.074 -32.794 1.00 96.75 290 ILE A O 1
ATOM 2362 N N . LYS A 1 291 ? 16.739 8.603 -31.452 1.00 97.81 291 LYS A N 1
ATOM 2363 C CA . LYS A 1 291 ? 15.872 8.157 -32.549 1.00 97.81 291 LYS A CA 1
ATOM 2364 C C . LYS A 1 291 ? 15.590 9.287 -33.544 1.00 97.81 291 LYS A C 1
ATOM 2366 O O . LYS A 1 291 ? 15.700 9.061 -34.748 1.00 97.81 291 LYS A O 1
ATOM 2371 N N . LYS A 1 292 ? 15.259 10.490 -33.062 1.00 96.75 292 LYS A N 1
ATOM 2372 C CA . LYS A 1 292 ? 15.026 11.664 -33.923 1.00 96.75 292 LYS A CA 1
ATOM 2373 C C . LYS A 1 292 ? 16.281 12.054 -34.700 1.00 96.75 292 LYS A C 1
ATOM 2375 O O . LYS A 1 292 ? 16.182 12.435 -35.863 1.00 96.75 292 LYS A O 1
ATOM 2380 N N . GLU A 1 293 ? 17.450 11.974 -34.073 1.00 97.12 293 GLU A N 1
ATOM 2381 C CA . GLU A 1 293 ? 18.724 12.253 -34.738 1.00 97.12 293 GLU A CA 1
ATOM 2382 C C . GLU A 1 293 ? 19.025 11.226 -35.837 1.00 97.12 293 GLU A C 1
ATOM 2384 O O . GLU A 1 293 ? 19.318 11.606 -36.970 1.00 97.12 293 GLU A O 1
ATOM 2389 N N . ASN A 1 294 ? 18.826 9.937 -35.559 1.00 95.94 294 ASN A N 1
ATOM 2390 C CA . ASN A 1 294 ? 18.975 8.877 -36.557 1.00 95.94 294 ASN A CA 1
ATOM 2391 C C . ASN A 1 294 ? 18.016 9.039 -37.747 1.00 95.94 294 ASN A C 1
ATOM 2393 O O . ASN A 1 294 ? 18.404 8.779 -38.885 1.00 95.94 294 ASN A O 1
ATOM 2397 N N . GLU A 1 295 ? 16.775 9.478 -37.517 1.00 97.06 295 GLU A N 1
ATOM 2398 C CA . GLU A 1 295 ? 15.828 9.777 -38.600 1.00 97.06 295 GLU A CA 1
ATOM 2399 C C . GLU A 1 295 ? 16.321 10.928 -39.491 1.00 97.06 295 GLU A C 1
ATOM 2401 O O . GLU A 1 295 ? 16.252 10.817 -40.715 1.00 97.06 295 GLU A O 1
ATOM 2406 N N . LYS A 1 296 ? 16.895 11.990 -38.908 1.00 96.94 296 LYS A N 1
ATOM 2407 C CA . LYS A 1 296 ? 17.500 13.091 -39.680 1.00 96.94 296 LYS A CA 1
ATOM 2408 C C . LYS A 1 296 ? 18.683 12.616 -40.518 1.00 96.94 296 LYS A C 1
ATOM 2410 O O . LYS A 1 296 ? 18.708 12.868 -41.719 1.00 96.94 296 LYS A O 1
ATOM 2415 N N . ILE A 1 297 ? 19.613 11.878 -39.907 1.00 96.94 297 ILE A N 1
ATOM 2416 C CA . ILE A 1 297 ? 20.788 11.326 -40.600 1.00 96.94 297 ILE A CA 1
ATOM 2417 C C . ILE A 1 297 ? 20.346 10.442 -41.771 1.00 96.94 297 ILE A C 1
ATOM 2419 O O . ILE A 1 297 ? 20.913 10.516 -42.859 1.00 96.94 297 ILE A O 1
ATOM 2423 N N . LYS A 1 298 ? 19.304 9.627 -41.581 1.00 97.69 298 LYS A N 1
ATOM 2424 C CA . LYS A 1 298 ? 18.767 8.761 -42.633 1.00 97.69 298 LYS A CA 1
ATOM 2425 C C . LYS A 1 298 ? 18.228 9.555 -43.827 1.00 97.69 298 LYS A C 1
ATOM 2427 O O . LYS A 1 298 ? 18.497 9.181 -44.969 1.00 97.69 298 LYS A O 1
ATOM 2432 N N . GLU A 1 299 ? 17.483 10.633 -43.589 1.00 96.50 299 GLU A N 1
ATOM 2433 C CA . GLU A 1 299 ? 16.980 11.493 -44.669 1.00 96.50 299 GLU A CA 1
ATOM 2434 C C . GLU A 1 299 ? 18.116 12.248 -45.379 1.00 96.50 299 GLU A C 1
ATOM 2436 O O . GLU A 1 299 ? 18.133 12.321 -46.609 1.00 96.50 299 GLU A O 1
ATOM 2441 N N . GLU A 1 300 ? 19.119 12.731 -44.639 1.00 96.94 300 GLU A N 1
ATOM 2442 C CA . GLU A 1 300 ? 20.316 13.352 -45.222 1.00 96.94 300 GLU A CA 1
ATOM 2443 C C . GLU A 1 300 ? 21.093 12.376 -46.114 1.00 96.94 300 GLU A C 1
ATOM 2445 O O . GLU A 1 300 ? 21.453 12.711 -47.247 1.00 96.94 300 GLU A O 1
ATOM 2450 N N . GLN A 1 301 ? 21.302 11.142 -45.645 1.00 96.31 301 GLN A N 1
ATOM 2451 C CA . GLN A 1 301 ? 21.953 10.087 -46.423 1.00 96.31 301 GLN A CA 1
ATOM 2452 C C . GLN A 1 301 ? 21.171 9.760 -47.694 1.00 96.31 301 GLN A C 1
ATOM 2454 O O . GLN A 1 301 ? 21.767 9.650 -48.766 1.00 96.31 301 GLN A O 1
ATOM 2459 N N . LYS A 1 302 ? 19.842 9.651 -47.605 1.00 97.31 302 LYS A N 1
ATOM 2460 C CA . LYS A 1 302 ? 18.974 9.403 -48.762 1.00 97.31 302 LYS A CA 1
ATOM 2461 C C . LYS A 1 302 ? 19.106 10.505 -49.815 1.00 97.31 302 LYS A C 1
ATOM 2463 O O . LYS A 1 302 ? 19.266 10.203 -50.996 1.00 97.31 302 LYS A O 1
ATOM 2468 N N . LEU A 1 303 ? 19.102 11.769 -49.392 1.00 96.56 303 LEU A N 1
ATOM 2469 C CA . LEU A 1 303 ? 19.270 12.912 -50.288 1.00 96.56 303 LEU A CA 1
ATOM 2470 C C . LEU A 1 303 ? 20.667 12.942 -50.927 1.00 96.56 303 LEU A C 1
ATOM 2472 O O . LEU A 1 303 ? 20.809 13.296 -52.098 1.00 96.56 303 LEU A O 1
ATOM 2476 N N . ASN A 1 304 ? 21.703 12.547 -50.184 1.00 97.06 304 ASN A N 1
ATOM 2477 C CA . ASN A 1 304 ? 23.057 12.458 -50.721 1.00 97.06 304 ASN A CA 1
ATOM 2478 C C . ASN A 1 304 ? 23.198 11.330 -51.757 1.00 97.06 304 ASN A C 1
ATOM 2480 O O . ASN A 1 304 ? 23.794 11.536 -52.812 1.00 97.06 304 ASN A O 1
ATOM 2484 N N . ILE A 1 305 ? 22.590 10.167 -51.499 1.00 97.06 305 ILE A N 1
ATOM 2485 C CA . ILE A 1 305 ? 22.531 9.057 -52.461 1.00 97.06 305 ILE A CA 1
ATOM 2486 C C . ILE A 1 305 ? 21.833 9.502 -53.749 1.00 97.06 305 ILE A C 1
ATOM 2488 O O . ILE A 1 305 ? 22.335 9.227 -54.835 1.00 97.06 305 ILE A O 1
ATOM 2492 N N . GLU A 1 306 ? 20.717 10.231 -53.658 1.00 97.19 306 GLU A N 1
ATOM 2493 C CA . GLU A 1 306 ? 20.004 10.730 -54.840 1.00 97.19 306 GLU A CA 1
ATOM 2494 C C . GLU A 1 306 ? 20.869 11.690 -55.676 1.00 97.19 306 GLU A C 1
ATOM 2496 O O . GLU A 1 306 ? 20.896 11.597 -56.905 1.00 97.19 306 GLU A O 1
ATOM 2501 N N . LYS A 1 307 ? 21.614 12.592 -55.021 1.00 97.00 307 LYS A N 1
ATOM 2502 C CA . LYS A 1 307 ? 22.555 13.500 -55.696 1.00 97.00 307 LYS A CA 1
ATOM 2503 C C . LYS A 1 307 ? 23.662 12.739 -56.420 1.00 97.00 307 LYS A C 1
ATOM 2505 O O . LYS A 1 307 ? 23.889 13.001 -57.597 1.00 97.00 307 LYS A O 1
ATOM 2510 N N . LEU A 1 308 ? 24.307 11.796 -55.733 1.00 96.94 308 LEU A N 1
ATOM 2511 C CA . LEU A 1 308 ? 25.375 10.978 -56.310 1.00 96.94 308 LEU A CA 1
ATOM 2512 C C . LEU A 1 308 ? 24.862 10.117 -57.466 1.00 96.94 308 LEU A C 1
ATOM 2514 O O . LEU A 1 308 ? 25.534 10.007 -58.483 1.00 96.94 308 LEU A O 1
ATOM 2518 N N . THR A 1 309 ? 23.651 9.568 -57.355 1.00 97.06 309 THR A N 1
ATOM 2519 C CA . THR A 1 309 ? 23.025 8.789 -58.435 1.00 97.06 309 THR A CA 1
ATOM 2520 C C . THR A 1 309 ? 22.847 9.647 -59.688 1.00 97.06 309 THR A C 1
ATOM 2522 O O . THR A 1 309 ? 23.301 9.269 -60.761 1.00 97.06 309 THR A O 1
ATOM 2525 N N . LYS A 1 310 ? 22.302 10.864 -59.541 1.00 96.56 310 LYS A N 1
ATOM 2526 C CA . LYS A 1 310 ? 22.162 11.820 -60.654 1.00 96.56 310 LYS A CA 1
ATOM 2527 C C . LYS A 1 310 ? 23.501 12.222 -61.274 1.00 96.56 310 LYS A C 1
ATOM 2529 O O . LYS A 1 310 ? 23.558 12.545 -62.457 1.00 96.56 310 LYS A O 1
ATOM 2534 N N . GLU A 1 311 ? 24.563 12.292 -60.479 1.00 96.81 311 GLU A N 1
ATOM 2535 C CA . GLU A 1 311 ? 25.906 12.599 -60.974 1.00 96.81 311 GLU A CA 1
ATOM 2536 C C . GLU A 1 311 ? 26.507 11.425 -61.752 1.00 96.81 311 GLU A C 1
ATOM 2538 O O . GLU A 1 311 ? 27.059 11.632 -62.831 1.00 96.81 311 GLU A O 1
ATOM 2543 N N . VAL A 1 312 ? 26.318 10.197 -61.262 1.00 97.31 312 VAL A N 1
ATOM 2544 C CA . VAL A 1 312 ? 26.691 8.969 -61.975 1.00 97.31 312 VAL A CA 1
ATOM 2545 C C . VAL A 1 312 ? 25.967 8.876 -63.319 1.00 97.31 312 VAL A C 1
ATOM 2547 O O . VAL A 1 312 ? 26.621 8.615 -64.324 1.00 97.31 312 VAL A O 1
ATOM 2550 N N . ASP A 1 313 ? 24.664 9.163 -63.372 1.00 97.31 313 ASP A N 1
ATOM 2551 C CA . ASP A 1 313 ? 23.897 9.153 -64.626 1.00 97.31 313 ASP A CA 1
ATOM 2552 C C . ASP A 1 313 ? 24.473 10.144 -65.651 1.00 97.31 313 ASP A C 1
ATOM 2554 O O . ASP A 1 313 ? 24.729 9.783 -66.797 1.00 97.31 313 ASP A O 1
ATOM 2558 N N . LYS A 1 314 ? 24.790 11.375 -65.223 1.00 97.06 314 LYS A N 1
ATOM 2559 C CA . LYS A 1 314 ? 25.428 12.381 -66.094 1.00 97.06 314 LYS A CA 1
ATOM 2560 C C . LYS A 1 314 ? 26.798 11.941 -66.604 1.00 97.06 314 LYS A C 1
ATOM 2562 O O . LYS A 1 314 ? 27.153 12.243 -67.742 1.00 97.06 314 LYS A O 1
ATOM 2567 N N . LEU A 1 315 ? 27.594 11.296 -65.752 1.00 96.94 315 LEU A N 1
ATOM 2568 C CA . LEU A 1 315 ? 28.906 10.784 -66.139 1.00 96.94 315 LEU A CA 1
ATOM 2569 C C . LEU A 1 315 ? 28.775 9.631 -67.136 1.00 96.94 315 LEU A C 1
ATOM 2571 O O . LEU A 1 315 ? 29.544 9.587 -68.091 1.00 96.94 315 LEU A O 1
ATOM 2575 N N . ASN A 1 316 ? 27.788 8.752 -66.963 1.00 96.88 316 ASN A N 1
ATOM 2576 C CA . ASN A 1 316 ? 27.499 7.681 -67.913 1.00 96.88 316 ASN A CA 1
ATOM 2577 C C . ASN A 1 316 ? 27.078 8.242 -69.279 1.00 96.88 316 ASN A C 1
ATOM 2579 O O . ASN A 1 316 ? 27.673 7.864 -70.285 1.00 96.88 316 ASN A O 1
ATOM 2583 N N . ASP A 1 317 ? 26.176 9.229 -69.313 1.00 96.94 317 ASP A N 1
ATOM 2584 C CA . ASP A 1 317 ? 25.793 9.917 -70.556 1.00 96.94 317 ASP A CA 1
ATOM 2585 C C . ASP A 1 317 ? 27.006 10.546 -71.264 1.00 96.94 317 ASP A C 1
ATOM 2587 O O . ASP A 1 317 ? 27.106 10.559 -72.493 1.00 96.94 317 ASP A O 1
ATOM 2591 N N . TYR A 1 318 ? 27.941 11.111 -70.492 1.00 97.31 318 TYR A N 1
ATOM 2592 C CA . TYR A 1 318 ? 29.168 11.687 -71.037 1.00 97.31 318 TYR A CA 1
ATOM 2593 C C . TYR A 1 318 ? 30.119 10.615 -71.582 1.00 97.31 318 TYR A C 1
ATOM 2595 O O . TYR A 1 318 ? 30.706 10.803 -72.648 1.00 97.31 318 TYR A O 1
ATOM 2603 N N . ILE A 1 319 ? 30.251 9.485 -70.882 1.00 97.44 319 ILE A N 1
ATOM 2604 C CA . ILE A 1 319 ? 31.029 8.328 -71.337 1.00 97.44 319 ILE A CA 1
ATOM 2605 C C . ILE A 1 319 ? 30.471 7.794 -72.657 1.00 97.44 319 ILE A C 1
ATOM 2607 O O . ILE A 1 319 ? 31.256 7.519 -73.561 1.00 97.44 319 ILE A O 1
ATOM 2611 N N . ASP A 1 320 ? 29.153 7.671 -72.794 1.00 97.06 320 ASP A N 1
ATOM 2612 C CA . ASP A 1 320 ? 28.546 7.147 -74.018 1.00 97.06 320 ASP A CA 1
ATOM 2613 C C . ASP A 1 320 ? 28.775 8.089 -75.206 1.00 97.06 320 ASP A C 1
ATOM 2615 O O . ASP A 1 320 ? 29.267 7.649 -76.240 1.00 97.06 320 ASP A O 1
ATOM 2619 N N . LYS A 1 321 ? 28.627 9.408 -75.019 1.00 97.00 321 LYS A N 1
ATOM 2620 C CA . LYS A 1 321 ? 29.007 10.394 -76.052 1.00 97.00 321 LYS A CA 1
ATOM 2621 C C . LYS A 1 321 ? 30.476 10.296 -76.465 1.00 97.00 321 LYS A C 1
ATOM 2623 O O . LYS A 1 321 ? 30.815 10.487 -77.629 1.00 97.00 321 LYS A O 1
ATOM 2628 N N . LEU A 1 322 ? 31.375 10.048 -75.510 1.00 96.12 322 LEU A N 1
ATOM 2629 C CA . LEU A 1 322 ? 32.795 9.861 -75.806 1.00 96.12 322 LEU A CA 1
ATOM 2630 C C . LEU A 1 322 ? 33.067 8.557 -76.565 1.00 96.12 322 LEU A C 1
ATOM 2632 O O . LEU A 1 322 ? 33.988 8.530 -77.382 1.00 96.12 322 LEU A O 1
ATOM 2636 N N . LYS A 1 323 ? 32.309 7.486 -76.302 1.00 96.88 323 LYS A N 1
ATOM 2637 C CA . LYS A 1 323 ? 32.399 6.241 -77.079 1.00 96.88 323 LYS A CA 1
ATOM 2638 C C . LYS A 1 323 ? 31.954 6.473 -78.517 1.00 96.88 323 LYS A C 1
ATOM 2640 O O . LYS A 1 323 ? 32.739 6.170 -79.408 1.00 96.88 323 LYS A O 1
ATOM 2645 N N . ASP A 1 324 ? 30.792 7.093 -78.719 1.00 96.31 324 ASP A N 1
ATOM 2646 C CA . ASP A 1 324 ? 30.254 7.393 -80.052 1.00 96.31 324 ASP A CA 1
ATOM 2647 C C . ASP A 1 324 ? 31.255 8.222 -80.875 1.00 96.31 324 ASP A C 1
ATOM 2649 O O . ASP A 1 324 ? 31.613 7.861 -81.995 1.00 96.31 324 ASP A O 1
ATOM 2653 N N . ASN A 1 325 ? 31.812 9.285 -80.280 1.00 96.44 325 ASN A N 1
ATOM 2654 C CA . ASN A 1 325 ? 32.836 10.106 -80.933 1.00 96.44 325 ASN A CA 1
ATOM 2655 C C . ASN A 1 325 ? 34.105 9.307 -81.283 1.00 96.44 325 ASN A C 1
ATOM 2657 O O . ASN A 1 325 ? 34.731 9.551 -82.314 1.00 96.44 325 ASN A O 1
ATOM 2661 N N . ASN A 1 326 ? 34.534 8.380 -80.419 1.00 96.06 326 ASN A N 1
ATOM 2662 C CA . ASN A 1 326 ? 35.695 7.533 -80.699 1.00 96.06 326 ASN A CA 1
ATOM 2663 C C . ASN A 1 326 ? 35.417 6.539 -81.831 1.00 96.06 326 ASN A C 1
ATOM 2665 O O . ASN A 1 326 ? 36.322 6.266 -82.620 1.00 96.06 326 ASN A O 1
ATOM 2669 N N . GLU A 1 327 ? 34.204 5.993 -81.918 1.00 96.50 327 GLU A N 1
ATOM 2670 C CA . GLU A 1 327 ? 33.787 5.139 -83.034 1.00 96.50 327 GLU A CA 1
ATOM 2671 C C . GLU A 1 327 ? 33.824 5.920 -84.353 1.00 96.50 327 GLU A C 1
ATOM 2673 O O . GLU A 1 327 ? 34.517 5.497 -85.280 1.00 96.50 327 GLU A O 1
ATOM 2678 N N . GLU A 1 328 ? 33.230 7.115 -84.396 1.00 96.75 328 GLU A N 1
ATOM 2679 C CA . GLU A 1 328 ? 33.234 7.984 -85.582 1.00 96.75 328 GLU A CA 1
ATOM 2680 C C . GLU A 1 328 ? 34.664 8.390 -86.001 1.00 96.75 328 GLU A C 1
ATOM 2682 O O . GLU A 1 328 ? 35.032 8.361 -87.180 1.00 96.75 328 GLU A O 1
ATOM 2687 N N . LEU A 1 329 ? 35.530 8.712 -85.033 1.00 96.12 329 LEU A N 1
ATOM 2688 C CA . LEU A 1 329 ?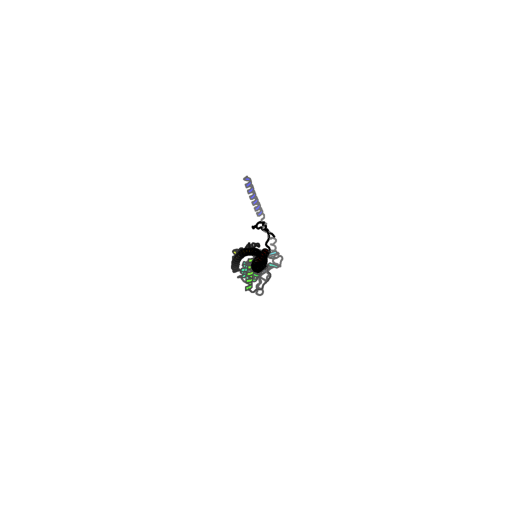 36.946 8.989 -85.297 1.00 96.12 329 LEU A CA 1
ATOM 2689 C C . LEU A 1 329 ? 37.680 7.767 -85.863 1.00 96.12 329 LEU A C 1
ATOM 2691 O O . LEU A 1 329 ? 38.515 7.918 -86.759 1.00 96.12 329 LEU A O 1
ATOM 2695 N N . ASN A 1 330 ? 37.394 6.566 -85.358 1.00 95.44 330 ASN A N 1
ATOM 2696 C CA . ASN A 1 330 ? 38.005 5.334 -85.850 1.00 95.44 330 ASN A CA 1
ATOM 2697 C C . ASN A 1 330 ? 37.574 5.019 -87.286 1.00 95.44 330 ASN A C 1
ATOM 2699 O O . ASN A 1 330 ? 38.431 4.655 -88.096 1.00 95.44 330 ASN A O 1
ATOM 2703 N N . GLU A 1 331 ? 36.296 5.208 -87.622 1.00 96.31 331 GLU A N 1
ATOM 2704 C CA . GLU A 1 331 ? 35.797 5.092 -88.998 1.00 96.31 331 GLU A CA 1
ATOM 2705 C C . GLU A 1 331 ? 36.518 6.076 -89.922 1.00 96.31 331 GLU A C 1
ATOM 2707 O O . GLU A 1 331 ? 37.120 5.676 -90.919 1.00 96.31 331 GLU A O 1
ATOM 2712 N N . ARG A 1 332 ? 36.618 7.348 -89.522 1.00 96.50 332 ARG A N 1
ATOM 2713 C CA . ARG A 1 332 ? 37.337 8.361 -90.305 1.00 96.50 332 ARG A CA 1
ATOM 2714 C C . ARG A 1 332 ? 38.819 8.028 -90.501 1.00 96.50 332 ARG A C 1
ATOM 2716 O O . ARG A 1 332 ? 39.395 8.324 -91.549 1.00 96.50 332 ARG A O 1
ATOM 2723 N N . ILE A 1 333 ? 39.466 7.415 -89.508 1.00 96.19 333 ILE A N 1
ATOM 2724 C CA . ILE A 1 333 ? 40.848 6.928 -89.633 1.00 96.19 333 ILE A CA 1
ATOM 2725 C C . ILE A 1 333 ? 40.942 5.792 -90.660 1.00 96.19 333 ILE A C 1
ATOM 2727 O O . ILE A 1 333 ? 41.936 5.729 -91.392 1.00 96.19 333 ILE A O 1
ATOM 2731 N N . LEU A 1 334 ? 39.961 4.886 -90.713 1.00 96.06 334 LEU A N 1
ATOM 2732 C CA . LEU A 1 334 ? 39.915 3.816 -91.712 1.00 96.06 334 LEU A CA 1
ATOM 2733 C C . LEU A 1 334 ? 39.760 4.391 -93.122 1.00 96.06 334 LEU A C 1
ATOM 2735 O O . LEU A 1 334 ? 40.582 4.069 -93.984 1.00 96.06 334 LEU A O 1
ATOM 2739 N N . ASP A 1 335 ? 38.823 5.318 -93.316 1.00 95.94 335 ASP A N 1
ATOM 2740 C CA . ASP A 1 335 ? 38.601 5.991 -94.600 1.00 95.94 335 ASP A CA 1
ATOM 2741 C C . ASP A 1 335 ? 39.863 6.717 -95.082 1.00 95.94 335 ASP A C 1
ATOM 2743 O O . ASP A 1 335 ? 40.297 6.572 -96.226 1.00 95.94 335 ASP A O 1
ATOM 2747 N N . LEU A 1 336 ? 40.532 7.457 -94.190 1.00 95.69 336 LEU A N 1
ATOM 2748 C CA . LEU A 1 336 ? 41.781 8.149 -94.517 1.00 95.69 336 LEU A CA 1
ATOM 2749 C C . LEU A 1 336 ? 42.917 7.179 -94.868 1.00 95.69 336 LEU A C 1
ATOM 2751 O O . LEU A 1 336 ? 43.747 7.484 -95.731 1.00 95.69 336 LEU A O 1
ATOM 2755 N N . LYS A 1 337 ? 42.984 6.010 -94.218 1.00 96.06 337 LYS A N 1
ATOM 2756 C CA . LYS A 1 337 ? 43.957 4.963 -94.566 1.00 96.06 337 LYS A CA 1
ATOM 2757 C C . LYS A 1 337 ? 43.684 4.392 -95.955 1.00 96.06 337 LYS A C 1
ATOM 2759 O O . LYS A 1 337 ? 44.641 4.165 -96.701 1.00 96.06 337 LYS A O 1
ATOM 2764 N N . GLU A 1 338 ? 42.420 4.172 -96.305 1.00 95.38 338 GLU A N 1
ATOM 2765 C CA . GLU A 1 338 ? 42.025 3.694 -97.630 1.00 95.38 338 GLU A CA 1
ATOM 2766 C C . GLU A 1 338 ? 42.321 4.739 -98.709 1.00 95.38 338 GLU A C 1
ATOM 2768 O O . GLU A 1 338 ? 43.052 4.444 -99.658 1.00 95.38 338 GLU A O 1
ATOM 2773 N N . TYR A 1 339 ? 41.913 5.990 -98.489 1.00 95.62 339 TYR A N 1
ATOM 2774 C CA . TYR A 1 339 ? 42.232 7.110 -99.372 1.00 95.62 339 TYR A CA 1
ATOM 2775 C C . TYR A 1 339 ? 43.744 7.264 -99.591 1.00 95.62 339 TYR A C 1
ATOM 2777 O O . TYR A 1 339 ? 44.212 7.405 -100.722 1.00 95.62 339 TYR A O 1
ATOM 2785 N N . LYS A 1 340 ? 44.554 7.159 -98.526 1.00 96.31 340 LYS A N 1
ATOM 2786 C CA . LYS A 1 340 ? 46.023 7.184 -98.629 1.00 96.31 340 LYS A CA 1
ATOM 2787 C C . LYS A 1 340 ? 46.558 6.041 -99.496 1.00 96.31 340 LYS A C 1
ATOM 2789 O O . LYS A 1 340 ? 47.507 6.242 -100.259 1.00 96.31 340 LYS A O 1
ATOM 2794 N N . LYS A 1 341 ? 45.989 4.838 -99.375 1.00 95.62 341 LYS A N 1
ATOM 2795 C CA . LYS A 1 341 ? 46.375 3.672 -100.184 1.00 95.62 341 LYS A CA 1
ATOM 2796 C C . LYS A 1 341 ? 46.040 3.899 -101.657 1.00 95.62 341 LYS A C 1
ATOM 2798 O O . LYS A 1 341 ? 46.856 3.559 -102.511 1.00 95.62 341 LYS A O 1
ATOM 2803 N N . ASP A 1 342 ? 44.886 4.484 -101.947 1.00 95.44 342 ASP A N 1
ATOM 2804 C CA . ASP A 1 342 ? 44.456 4.805 -103.307 1.00 95.44 342 ASP A CA 1
ATOM 2805 C C . ASP A 1 342 ? 45.328 5.892 -103.929 1.00 95.44 342 ASP A C 1
ATOM 2807 O O . ASP A 1 342 ? 45.864 5.694 -105.018 1.00 95.44 342 ASP A O 1
ATOM 2811 N N . LEU A 1 343 ? 45.605 6.968 -103.190 1.00 93.69 343 LEU A N 1
ATOM 2812 C CA . LEU A 1 343 ? 46.534 8.011 -103.619 1.00 93.69 343 LEU A CA 1
ATOM 2813 C C . LEU A 1 343 ? 47.927 7.436 -103.924 1.00 93.69 343 LEU A C 1
ATOM 2815 O O . LEU A 1 343 ? 48.530 7.777 -104.941 1.00 93.69 343 LEU A O 1
ATOM 2819 N N . ALA A 1 344 ? 48.426 6.509 -103.099 1.00 94.12 344 ALA A N 1
ATOM 2820 C CA . ALA A 1 344 ? 49.693 5.827 -103.357 1.00 94.12 344 ALA A CA 1
ATOM 2821 C C . ALA A 1 344 ? 49.668 4.979 -104.646 1.00 94.12 344 ALA A C 1
ATOM 2823 O O . ALA A 1 344 ? 50.686 4.899 -105.341 1.00 94.12 344 ALA A O 1
ATOM 2824 N N . ARG A 1 345 ? 48.526 4.364 -105.000 1.00 94.81 345 ARG A N 1
ATOM 2825 C CA . ARG A 1 345 ? 48.355 3.666 -106.290 1.00 94.81 345 ARG A CA 1
ATOM 2826 C C . ARG A 1 345 ? 48.364 4.656 -107.453 1.00 94.81 345 ARG A C 1
ATOM 2828 O O . ARG A 1 345 ? 49.081 4.412 -108.421 1.00 94.81 345 ARG A O 1
ATOM 2835 N N . THR A 1 346 ? 47.651 5.775 -107.336 1.00 95.12 346 THR A N 1
ATOM 2836 C CA . THR A 1 346 ? 47.623 6.835 -108.356 1.00 95.12 346 THR A CA 1
ATOM 2837 C C . THR A 1 346 ? 49.013 7.416 -108.598 1.00 95.12 346 THR A C 1
ATOM 2839 O O . THR A 1 346 ? 49.454 7.479 -109.742 1.00 95.12 346 THR A O 1
ATOM 2842 N N . ILE A 1 347 ? 49.761 7.744 -107.536 1.00 94.56 347 ILE A N 1
ATOM 2843 C CA . ILE A 1 347 ? 51.150 8.222 -107.641 1.00 94.56 347 ILE A CA 1
ATOM 2844 C C . ILE A 1 347 ? 52.028 7.192 -108.361 1.00 94.56 347 ILE A C 1
ATOM 2846 O O . ILE A 1 347 ? 52.823 7.562 -109.223 1.00 94.56 347 ILE A O 1
ATOM 2850 N N . ARG A 1 348 ? 51.891 5.897 -108.043 1.00 95.06 348 ARG A N 1
ATOM 2851 C CA . ARG A 1 348 ? 52.645 4.835 -108.727 1.00 95.06 348 ARG A CA 1
ATOM 2852 C C . ARG A 1 348 ? 52.288 4.759 -110.217 1.00 95.06 348 ARG A C 1
ATOM 2854 O O . ARG A 1 348 ? 53.194 4.632 -111.032 1.00 95.06 348 ARG A O 1
ATOM 2861 N N . SER A 1 349 ? 51.006 4.870 -110.570 1.00 94.12 349 SER A N 1
ATOM 2862 C CA . SER A 1 349 ? 50.551 4.888 -111.968 1.00 94.12 349 SER A CA 1
ATOM 2863 C C . SER A 1 349 ? 51.129 6.075 -112.740 1.00 94.12 349 SER A C 1
ATOM 2865 O O . SER A 1 349 ? 51.756 5.874 -113.774 1.00 94.12 349 SER A O 1
ATOM 2867 N N . LEU A 1 350 ? 51.003 7.291 -112.199 1.00 94.06 350 LEU A N 1
ATOM 2868 C CA . LEU A 1 350 ? 51.552 8.508 -112.808 1.00 94.06 350 LEU A CA 1
ATOM 2869 C C . LEU A 1 350 ? 53.076 8.444 -112.951 1.00 94.06 350 LEU A C 1
ATOM 2871 O O . LEU A 1 350 ? 53.633 8.925 -113.933 1.00 94.06 350 LEU A O 1
ATOM 2875 N N . ARG A 1 351 ? 53.774 7.830 -111.987 1.00 94.31 351 ARG A N 1
ATOM 2876 C CA . ARG A 1 351 ? 55.225 7.619 -112.073 1.00 94.31 351 ARG A CA 1
ATOM 2877 C C . ARG A 1 351 ? 55.593 6.707 -113.244 1.00 94.31 351 ARG A C 1
ATOM 2879 O O . ARG A 1 351 ? 56.510 7.039 -113.988 1.00 94.31 351 ARG A O 1
ATOM 2886 N N . ASN A 1 352 ? 54.863 5.607 -113.425 1.00 93.25 352 ASN A N 1
ATOM 2887 C CA . ASN A 1 352 ? 55.068 4.689 -114.547 1.00 93.25 352 ASN A CA 1
ATOM 2888 C C . ASN A 1 352 ? 54.751 5.361 -115.894 1.00 93.25 352 ASN A C 1
ATOM 2890 O O . ASN A 1 352 ? 55.492 5.189 -116.858 1.00 93.25 352 ASN A O 1
ATOM 2894 N N . GLU A 1 353 ? 53.672 6.144 -115.957 1.00 94.06 353 GLU A N 1
ATOM 2895 C CA . GLU A 1 353 ? 53.302 6.920 -117.144 1.00 94.06 353 GLU A CA 1
ATOM 2896 C C . GLU A 1 353 ? 54.385 7.946 -117.498 1.00 94.06 353 GLU A C 1
ATOM 2898 O O . GLU A 1 353 ? 54.849 7.985 -118.637 1.00 94.06 353 GLU A O 1
ATOM 2903 N N . LYS A 1 354 ? 54.882 8.699 -116.506 1.00 93.38 354 LYS A N 1
ATOM 2904 C CA . LYS A 1 354 ? 56.017 9.616 -116.671 1.00 93.38 354 LYS A CA 1
ATOM 2905 C C . LYS A 1 354 ? 57.251 8.896 -117.224 1.00 93.38 354 LYS A C 1
ATOM 2907 O O . LYS A 1 354 ? 57.883 9.411 -118.139 1.00 93.38 354 LYS A O 1
ATOM 2912 N N . GLU A 1 355 ? 57.606 7.725 -116.696 1.00 92.94 355 GLU A N 1
ATOM 2913 C CA . GLU A 1 355 ? 58.733 6.932 -117.213 1.00 92.94 355 GLU A CA 1
ATOM 2914 C C . GLU A 1 355 ? 58.518 6.471 -118.661 1.00 92.94 355 GLU A C 1
ATOM 2916 O O . GLU A 1 355 ? 59.460 6.486 -119.455 1.00 92.94 355 GLU A O 1
ATOM 2921 N N . SER A 1 356 ? 57.291 6.087 -119.026 1.00 92.06 356 SER A N 1
ATOM 2922 C CA . SER A 1 356 ? 56.942 5.738 -120.407 1.00 92.06 356 SER A CA 1
ATOM 2923 C C . SER A 1 356 ? 57.110 6.932 -121.346 1.00 92.06 356 SER A C 1
ATOM 2925 O O . SER A 1 356 ? 57.778 6.810 -122.372 1.00 92.06 356 SER A O 1
ATOM 2927 N N . LEU A 1 357 ? 56.576 8.096 -120.965 1.00 92.00 357 LEU A N 1
ATOM 2928 C CA . LEU A 1 357 ? 56.697 9.336 -121.735 1.00 92.00 357 LEU A CA 1
ATOM 2929 C C . LEU A 1 357 ? 58.152 9.803 -121.858 1.00 92.00 357 LEU A C 1
ATOM 2931 O O . LEU A 1 357 ? 58.532 10.317 -122.904 1.00 92.00 357 LEU A O 1
ATOM 2935 N N . ILE A 1 358 ? 58.988 9.612 -120.829 1.00 92.75 358 ILE A N 1
ATOM 2936 C CA . ILE A 1 358 ? 60.433 9.894 -120.909 1.00 92.75 358 ILE A CA 1
ATOM 2937 C C . ILE A 1 358 ? 61.084 9.020 -121.985 1.00 92.75 358 ILE A C 1
ATOM 2939 O O . ILE A 1 358 ? 61.766 9.552 -122.857 1.00 92.75 358 ILE A O 1
ATOM 2943 N N . LYS A 1 359 ? 60.834 7.704 -121.972 1.00 91.12 359 LYS A N 1
ATOM 2944 C CA . LYS A 1 359 ? 61.371 6.776 -122.985 1.00 91.12 359 LYS A CA 1
ATOM 2945 C C . LYS A 1 359 ? 60.882 7.112 -124.392 1.00 91.12 359 LYS A C 1
ATOM 2947 O O . LYS A 1 359 ? 61.636 6.996 -125.354 1.00 91.12 359 LYS A O 1
ATOM 2952 N N . GLU A 1 360 ? 59.620 7.506 -124.526 1.00 91.44 360 GLU A N 1
ATOM 2953 C CA . GLU A 1 360 ? 59.050 7.949 -125.798 1.00 91.44 360 GLU A CA 1
ATOM 2954 C C . GLU A 1 360 ? 59.711 9.243 -126.291 1.00 91.44 360 GLU A C 1
ATOM 2956 O O . GLU A 1 360 ? 60.148 9.306 -127.437 1.00 91.44 360 GLU A O 1
ATOM 2961 N N . ASN A 1 361 ? 59.901 10.231 -125.413 1.00 89.44 361 ASN A N 1
ATOM 2962 C CA . ASN A 1 361 ? 60.646 11.450 -125.730 1.00 89.44 361 ASN A CA 1
ATOM 2963 C C . ASN A 1 361 ? 62.099 11.164 -126.129 1.00 89.44 361 ASN A C 1
ATOM 2965 O O . ASN A 1 361 ? 62.624 11.801 -127.039 1.00 89.44 361 ASN A O 1
ATOM 2969 N N . GLU A 1 362 ? 62.770 10.219 -125.468 1.00 90.94 362 GLU A N 1
ATOM 2970 C CA . GLU A 1 362 ? 64.122 9.793 -125.844 1.00 90.94 362 GLU A CA 1
ATOM 2971 C C . GLU A 1 362 ? 64.152 9.182 -127.248 1.00 90.94 362 GLU A C 1
ATOM 2973 O O . GLU A 1 362 ? 65.014 9.550 -128.047 1.00 90.94 362 GLU A O 1
ATOM 2978 N N . LYS A 1 363 ? 63.183 8.319 -127.587 1.00 90.38 363 LYS A N 1
ATOM 2979 C CA . LYS A 1 363 ? 63.029 7.788 -128.951 1.00 90.38 363 LYS A CA 1
ATOM 2980 C C . LYS A 1 363 ? 62.806 8.902 -129.969 1.00 90.38 363 LYS A C 1
ATOM 2982 O O . LYS A 1 363 ? 63.546 8.971 -130.943 1.00 90.38 363 LYS A O 1
ATOM 2987 N N . LEU A 1 364 ? 61.864 9.811 -129.714 1.00 88.56 364 LEU A N 1
ATOM 2988 C CA . LEU A 1 364 ? 61.587 10.953 -130.592 1.00 88.56 364 LEU A CA 1
ATOM 2989 C C . LEU A 1 364 ? 62.796 11.888 -130.732 1.00 88.56 364 LEU A C 1
ATOM 2991 O O . LEU A 1 364 ? 63.001 12.479 -131.790 1.00 88.56 364 LEU A O 1
ATOM 2995 N N . LYS A 1 365 ? 63.628 12.039 -129.691 1.00 88.38 365 LYS A N 1
ATOM 2996 C CA . LYS A 1 365 ? 64.898 12.780 -129.774 1.00 88.38 365 LYS A CA 1
ATOM 2997 C C . LYS A 1 365 ? 65.910 12.080 -130.678 1.00 88.38 365 LYS A C 1
ATOM 2999 O O . LYS A 1 365 ? 66.623 12.767 -131.408 1.00 88.38 365 LYS A O 1
ATOM 3004 N N . ILE A 1 366 ? 66.006 10.751 -130.617 1.00 88.44 366 ILE A N 1
ATOM 3005 C CA . ILE A 1 366 ? 66.866 9.961 -131.512 1.00 88.44 366 ILE A CA 1
ATOM 3006 C C . ILE A 1 366 ? 66.365 10.088 -132.952 1.00 88.44 366 ILE A C 1
ATOM 3008 O O . ILE A 1 366 ? 67.143 10.464 -133.822 1.00 88.44 366 ILE A O 1
ATOM 3012 N N . GLU A 1 367 ? 65.069 9.891 -133.179 1.00 86.69 367 GLU A N 1
ATOM 3013 C CA . GLU A 1 367 ? 64.436 10.022 -134.494 1.00 86.69 367 GLU A CA 1
ATOM 3014 C C . GLU A 1 367 ? 64.616 11.436 -135.068 1.00 86.69 367 GLU A C 1
ATOM 3016 O O . GLU A 1 367 ? 65.046 11.596 -136.204 1.00 86.69 367 GLU A O 1
ATOM 3021 N N . ASN A 1 368 ? 64.434 12.489 -134.263 1.00 84.56 368 ASN A N 1
ATOM 3022 C CA . ASN A 1 368 ? 64.747 13.860 -134.679 1.00 84.56 368 ASN A CA 1
ATOM 3023 C C . ASN A 1 368 ? 66.231 14.059 -135.017 1.00 84.56 368 ASN A C 1
ATOM 3025 O O . ASN A 1 368 ? 66.549 14.826 -135.924 1.00 84.56 368 ASN A O 1
ATOM 3029 N N . LYS A 1 369 ? 67.161 13.421 -134.293 1.00 85.81 369 LYS A N 1
ATOM 3030 C CA . LYS A 1 369 ? 68.594 13.472 -134.634 1.00 85.81 369 LYS A CA 1
ATOM 3031 C C . LYS A 1 369 ? 68.868 12.775 -135.965 1.00 85.81 369 LYS A C 1
ATOM 3033 O O . LYS A 1 369 ? 69.681 13.277 -136.738 1.00 85.81 369 LYS A O 1
ATOM 3038 N N . GLU A 1 370 ? 68.218 11.647 -136.226 1.00 85.06 370 GLU A N 1
ATOM 3039 C CA . GLU A 1 370 ? 68.317 10.919 -137.493 1.00 85.06 370 GLU A CA 1
ATOM 3040 C C . GLU A 1 370 ? 67.733 11.735 -138.647 1.00 85.06 370 GLU A C 1
ATOM 3042 O O . GLU A 1 370 ? 68.448 11.993 -139.610 1.00 85.06 370 GLU A O 1
ATOM 3047 N N . LEU A 1 371 ? 66.521 12.271 -138.497 1.00 83.06 371 LEU A N 1
ATOM 3048 C CA . LEU A 1 371 ? 65.908 13.182 -139.465 1.00 83.06 371 LEU A CA 1
ATOM 3049 C C . LEU A 1 371 ? 66.760 14.435 -139.697 1.00 83.06 371 LEU A C 1
ATOM 3051 O O . LEU A 1 371 ? 66.922 14.863 -140.832 1.00 83.06 371 LEU A O 1
ATOM 3055 N N . LYS A 1 372 ? 67.371 15.021 -138.656 1.00 81.50 372 LYS A N 1
ATOM 3056 C CA . LYS A 1 372 ? 68.319 16.140 -138.820 1.00 81.50 372 LYS A CA 1
ATOM 3057 C C . LYS A 1 372 ? 69.553 15.740 -139.630 1.00 81.50 372 LYS A C 1
ATOM 3059 O O . LYS A 1 372 ? 70.009 16.538 -140.445 1.00 81.50 372 LYS A O 1
ATOM 3064 N N . LYS A 1 373 ? 70.099 14.536 -139.423 1.00 80.56 373 LYS A N 1
ATOM 3065 C CA . LYS A 1 373 ? 71.192 14.003 -140.256 1.00 80.56 373 LYS A CA 1
ATOM 3066 C C . LYS A 1 373 ? 70.733 13.768 -141.690 1.00 80.56 373 LYS A C 1
ATOM 3068 O O . LYS A 1 373 ? 71.489 14.043 -142.608 1.00 80.56 373 LYS A O 1
ATOM 3073 N N . GLU A 1 374 ? 69.510 13.297 -141.886 1.00 79.25 374 GLU A N 1
ATOM 3074 C CA . GLU A 1 374 ? 68.937 13.069 -143.209 1.00 79.25 374 GLU A CA 1
ATOM 3075 C C . GLU A 1 374 ? 68.691 14.389 -143.953 1.00 79.25 374 GLU A C 1
ATOM 3077 O O . GLU A 1 374 ? 69.113 14.532 -145.095 1.00 79.25 374 GLU A O 1
ATOM 3082 N N . ILE A 1 375 ? 68.142 15.404 -143.277 1.00 78.88 375 ILE A N 1
ATOM 3083 C CA . ILE A 1 375 ? 68.049 16.785 -143.775 1.00 78.88 375 ILE A CA 1
ATOM 3084 C C . ILE A 1 375 ? 69.438 17.332 -144.108 1.00 78.88 375 ILE A C 1
ATOM 3086 O O . ILE A 1 375 ? 69.597 17.987 -145.135 1.00 78.88 375 ILE A O 1
ATOM 3090 N N . LYS A 1 376 ? 70.446 17.073 -143.265 1.00 78.50 376 LYS A N 1
ATOM 3091 C CA . LYS A 1 376 ? 71.828 17.475 -143.539 1.00 78.50 376 LYS A CA 1
ATOM 3092 C C . LYS A 1 376 ? 72.367 16.783 -144.792 1.00 78.50 376 LYS A C 1
ATOM 3094 O O . LYS A 1 376 ? 72.829 17.476 -145.678 1.00 78.50 376 LYS A O 1
ATOM 3099 N N . ASN A 1 377 ? 72.214 15.469 -144.927 1.00 76.38 377 ASN A N 1
ATOM 3100 C CA . ASN A 1 377 ? 72.624 14.736 -146.128 1.00 76.38 377 ASN A CA 1
ATOM 3101 C C . ASN A 1 377 ? 71.885 15.216 -147.389 1.00 76.38 377 ASN A C 1
ATOM 3103 O O . ASN A 1 377 ? 72.459 15.227 -148.472 1.00 76.38 377 ASN A O 1
ATOM 3107 N N . LEU A 1 378 ? 70.611 15.605 -147.271 1.00 75.12 378 LEU A N 1
ATOM 3108 C CA . LEU A 1 378 ? 69.851 16.210 -148.367 1.00 75.12 378 LEU A CA 1
ATOM 3109 C C . LEU A 1 378 ? 70.353 17.619 -148.705 1.00 75.12 378 LEU A C 1
ATOM 3111 O O . LEU A 1 378 ? 70.419 17.949 -149.883 1.00 75.12 378 LEU A O 1
ATOM 3115 N N . LYS A 1 379 ? 70.733 18.428 -147.705 1.00 73.12 379 LYS A N 1
ATOM 3116 C CA . LYS A 1 379 ? 71.424 19.714 -147.903 1.00 73.12 379 LYS A CA 1
ATOM 3117 C C . LYS A 1 379 ? 72.786 19.525 -148.569 1.00 73.12 379 LYS A C 1
ATOM 3119 O O . LYS A 1 379 ? 73.077 20.246 -149.511 1.00 73.12 379 LYS A O 1
ATOM 3124 N N . ASP A 1 380 ? 73.559 18.539 -148.125 1.00 66.06 380 ASP A N 1
ATOM 3125 C CA . ASP A 1 380 ? 74.891 18.235 -148.650 1.00 66.06 380 ASP A CA 1
ATOM 3126 C C . ASP A 1 380 ? 74.798 17.729 -150.109 1.00 66.06 380 ASP A C 1
ATOM 3128 O O . ASP A 1 380 ? 75.582 18.127 -150.968 1.00 66.06 380 ASP A O 1
ATOM 3132 N N . ARG A 1 381 ? 73.754 16.954 -150.441 1.00 65.56 381 ARG A N 1
ATOM 3133 C CA . ARG A 1 381 ? 73.397 16.612 -151.833 1.00 65.56 381 ARG A CA 1
ATOM 3134 C C . ARG A 1 381 ? 72.958 17.815 -152.666 1.00 65.56 381 ARG A C 1
ATOM 3136 O O . ARG A 1 381 ? 73.167 17.822 -153.869 1.00 65.56 381 ARG A O 1
ATOM 3143 N N . LEU A 1 382 ? 72.338 18.813 -152.042 1.00 57.50 382 LEU A N 1
ATOM 3144 C CA . LEU A 1 382 ? 71.980 20.074 -152.695 1.00 57.50 382 LEU A CA 1
ATOM 3145 C C . LEU A 1 382 ? 73.219 20.941 -152.977 1.00 57.50 382 LEU A C 1
ATOM 3147 O O . LEU A 1 382 ? 73.199 21.709 -153.934 1.00 57.50 382 LEU A O 1
ATOM 3151 N N . SER A 1 383 ? 74.284 20.802 -152.177 1.00 55.72 383 SER A N 1
ATOM 3152 C CA . SER A 1 383 ? 75.583 21.450 -152.406 1.00 55.72 383 SER A CA 1
ATOM 3153 C C . SER A 1 383 ? 76.505 20.708 -153.382 1.00 55.72 383 SER A C 1
ATOM 3155 O O . SER A 1 383 ? 77.418 21.328 -153.905 1.00 55.72 383 SER A O 1
ATOM 3157 N N . GLU A 1 384 ? 76.267 19.428 -153.689 1.00 55.28 384 GLU A N 1
ATOM 3158 C CA . GLU A 1 384 ? 76.994 18.710 -154.759 1.00 55.28 384 GLU A CA 1
ATOM 3159 C C . GLU A 1 384 ? 76.483 19.039 -156.179 1.00 55.28 384 GLU A C 1
ATOM 3161 O O . GLU A 1 384 ? 77.151 18.699 -157.151 1.00 55.28 384 GLU A O 1
ATOM 3166 N N . ASP A 1 385 ? 75.344 19.731 -156.314 1.00 46.03 385 ASP A N 1
ATOM 3167 C CA . ASP A 1 385 ? 74.750 20.102 -157.613 1.00 46.03 385 ASP A CA 1
ATOM 3168 C C . ASP A 1 385 ? 74.963 21.578 -158.013 1.00 46.03 385 ASP A C 1
ATOM 3170 O O . ASP A 1 385 ? 74.504 21.978 -159.080 1.00 46.03 385 ASP A O 1
ATOM 3174 N N . ASN A 1 386 ? 75.651 22.403 -157.211 1.00 40.41 386 ASN A N 1
ATOM 3175 C CA . ASN A 1 386 ? 75.985 23.784 -157.591 1.00 40.41 386 ASN A CA 1
ATOM 3176 C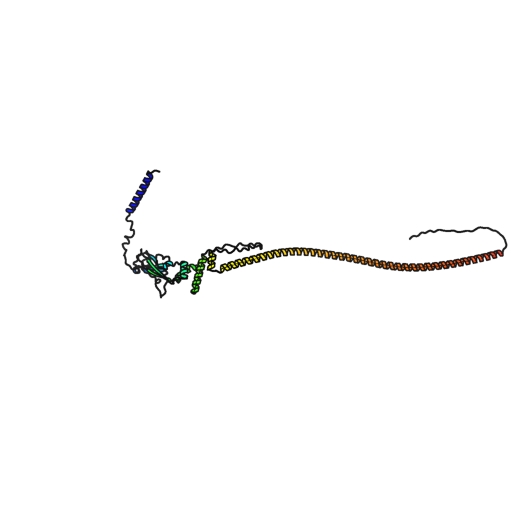 C . ASN A 1 386 ? 77.319 24.246 -156.972 1.00 40.41 386 ASN A C 1
ATOM 3178 O O . ASN A 1 386 ? 77.345 24.741 -155.845 1.00 40.41 386 ASN A O 1
ATOM 3182 N N . ASP A 1 387 ? 78.398 24.136 -157.752 1.00 34.09 387 ASP A N 1
ATOM 3183 C CA . ASP A 1 387 ? 79.556 25.031 -157.660 1.00 34.09 387 ASP A CA 1
ATOM 3184 C C . ASP A 1 387 ? 79.090 26.452 -158.032 1.00 34.09 387 ASP A C 1
ATOM 3186 O O . ASP A 1 387 ? 78.688 26.687 -159.172 1.00 34.09 387 ASP A O 1
ATOM 3190 N N . ASP A 1 388 ? 79.055 27.371 -157.068 1.00 37.47 388 ASP A N 1
ATOM 3191 C CA . ASP A 1 388 ? 79.793 28.640 -157.144 1.00 37.47 388 ASP A CA 1
ATOM 3192 C C . ASP A 1 388 ? 79.451 29.577 -155.966 1.00 37.47 388 ASP A C 1
ATOM 3194 O O . ASP A 1 388 ? 78.301 29.941 -155.711 1.00 37.47 388 ASP A O 1
ATOM 3198 N N . ASP A 1 389 ? 80.547 30.022 -155.359 1.00 37.25 389 ASP A N 1
ATOM 3199 C CA . ASP A 1 389 ? 80.806 31.255 -154.619 1.00 37.25 389 ASP A CA 1
ATOM 3200 C C . ASP A 1 389 ? 80.532 31.373 -153.106 1.00 37.25 389 ASP A C 1
ATOM 3202 O O . ASP A 1 389 ? 79.419 31.300 -152.580 1.00 37.25 389 ASP A O 1
ATOM 3206 N N . ASP A 1 390 ? 81.655 31.646 -152.441 1.00 38.03 390 ASP A N 1
ATOM 3207 C CA . ASP A 1 390 ? 81.894 31.918 -151.035 1.00 38.03 390 ASP A CA 1
ATOM 3208 C C . ASP A 1 390 ? 81.124 33.143 -150.522 1.00 38.03 390 ASP A C 1
ATOM 3210 O O . ASP A 1 390 ? 81.063 34.177 -151.185 1.00 38.03 390 ASP A O 1
ATOM 3214 N N . THR A 1 391 ? 80.673 33.109 -149.262 1.00 37.47 391 THR A N 1
ATOM 3215 C CA . THR A 1 391 ? 81.231 34.004 -148.223 1.00 37.47 391 THR A CA 1
ATOM 3216 C C . THR A 1 391 ? 80.714 33.678 -146.819 1.00 37.47 391 THR A C 1
ATOM 3218 O O . THR A 1 391 ? 79.517 33.565 -146.561 1.00 37.47 391 THR A O 1
ATOM 3221 N N . GLU A 1 392 ? 81.675 33.556 -145.905 1.00 39.59 392 GLU A N 1
ATOM 3222 C CA . GLU A 1 392 ? 81.541 33.382 -144.461 1.00 39.59 392 GLU A CA 1
ATOM 3223 C C . GLU A 1 392 ? 80.852 34.571 -143.770 1.00 39.59 392 GLU A C 1
ATOM 3225 O O . GLU A 1 392 ? 81.127 35.728 -144.089 1.00 39.59 392 GLU A O 1
ATOM 3230 N N . LEU A 1 393 ? 80.078 34.287 -142.716 1.00 34.72 393 LEU A N 1
ATOM 3231 C CA . LEU A 1 393 ? 80.125 35.076 -141.480 1.00 34.72 393 LEU A CA 1
ATOM 3232 C C . LEU A 1 393 ? 79.590 34.269 -140.285 1.00 34.72 393 LEU A C 1
ATOM 3234 O O . LEU A 1 393 ? 78.449 33.809 -140.266 1.00 34.72 393 LEU A O 1
ATOM 3238 N N . SER A 1 394 ? 80.493 34.109 -139.319 1.00 38.91 394 SER A N 1
ATOM 3239 C CA . SER A 1 394 ? 80.339 33.661 -137.932 1.00 38.91 394 SER A CA 1
ATOM 3240 C C . SER A 1 394 ? 79.317 34.527 -137.166 1.00 38.91 394 SER A C 1
ATOM 3242 O O . SER A 1 394 ? 78.943 35.601 -137.629 1.00 38.91 394 SER A O 1
ATOM 3244 N N . THR A 1 395 ? 78.744 34.128 -136.030 1.00 36.25 395 THR A N 1
ATOM 3245 C CA . THR A 1 395 ? 79.346 33.583 -134.798 1.00 36.25 395 THR A CA 1
ATOM 3246 C C . THR A 1 395 ? 78.276 32.911 -133.927 1.00 36.25 395 THR A C 1
ATOM 3248 O O . THR A 1 395 ? 77.178 33.455 -133.805 1.00 36.25 395 THR A O 1
ATOM 3251 N N . ASP A 1 396 ? 78.658 31.772 -133.343 1.00 35.41 396 ASP A N 1
ATOM 3252 C CA . ASP A 1 396 ? 78.688 31.420 -131.909 1.00 35.41 396 ASP A CA 1
ATOM 3253 C C . ASP A 1 396 ? 77.436 31.730 -131.071 1.00 35.41 396 ASP A C 1
ATOM 3255 O O . ASP A 1 396 ? 77.008 32.877 -130.952 1.00 35.41 396 ASP A O 1
ATOM 3259 N N . ASP A 1 397 ? 76.703 30.719 -130.607 1.00 38.22 397 ASP A N 1
ATOM 3260 C CA . ASP A 1 397 ? 77.037 29.712 -129.575 1.00 38.22 397 ASP A CA 1
ATOM 3261 C C . ASP A 1 397 ? 76.827 30.234 -128.147 1.00 38.22 397 ASP A C 1
ATOM 3263 O O . ASP A 1 397 ? 77.193 31.355 -127.795 1.00 38.22 397 ASP A O 1
ATOM 3267 N N . ASP A 1 398 ? 76.261 29.314 -127.363 1.00 40.19 398 ASP A N 1
ATOM 3268 C CA . ASP A 1 398 ? 76.375 29.181 -125.916 1.00 40.19 398 ASP A CA 1
ATOM 3269 C C . ASP A 1 398 ? 75.617 30.155 -125.008 1.00 40.19 398 ASP A C 1
ATOM 3271 O O . ASP A 1 398 ? 75.396 31.328 -125.284 1.00 40.19 398 ASP A O 1
ATOM 3275 N N . ASP A 1 399 ? 75.272 29.764 -123.795 1.00 38.19 399 ASP A N 1
ATOM 3276 C CA . ASP A 1 399 ? 74.785 28.502 -123.253 1.00 38.19 399 ASP A CA 1
ATOM 3277 C C . ASP A 1 399 ? 74.264 28.901 -121.861 1.00 38.19 399 ASP A C 1
ATOM 3279 O O . ASP A 1 399 ? 74.682 29.905 -121.282 1.00 38.19 399 ASP A O 1
ATOM 3283 N N . ASP A 1 400 ? 73.371 28.073 -121.353 1.00 38.12 400 ASP A N 1
ATOM 3284 C CA . ASP A 1 400 ? 73.313 27.669 -119.952 1.00 38.12 400 ASP A CA 1
ATOM 3285 C C . ASP A 1 400 ? 72.949 28.618 -118.785 1.00 38.12 400 ASP A C 1
ATOM 3287 O O . ASP A 1 400 ? 73.225 29.813 -118.700 1.00 38.12 400 ASP A O 1
ATOM 3291 N N . ASP A 1 401 ? 72.387 27.912 -117.806 1.00 38.06 401 ASP A N 1
ATOM 3292 C CA . ASP A 1 401 ? 72.526 28.096 -116.371 1.00 38.06 401 ASP A CA 1
ATOM 3293 C C . ASP A 1 401 ? 71.545 28.988 -115.572 1.00 38.06 401 ASP A C 1
ATOM 3295 O O . ASP A 1 401 ? 71.789 30.125 -115.183 1.00 38.06 401 ASP A O 1
ATOM 3299 N N . THR A 1 402 ? 70.512 28.278 -115.098 1.00 39.16 402 THR A N 1
ATOM 3300 C CA . THR A 1 402 ? 70.294 27.945 -113.669 1.00 39.16 402 THR A CA 1
ATOM 3301 C C . THR A 1 402 ? 69.663 28.933 -112.667 1.00 39.16 402 THR A C 1
ATOM 3303 O O . THR A 1 402 ? 70.189 29.993 -112.362 1.00 39.16 402 THR A O 1
ATOM 3306 N N . VAL A 1 403 ? 68.640 28.372 -111.984 1.00 38.28 403 VAL A N 1
ATOM 3307 C CA . VAL A 1 403 ? 68.456 28.294 -110.507 1.00 38.28 403 VAL A CA 1
ATOM 3308 C C . VAL A 1 403 ? 67.829 29.515 -109.806 1.00 38.28 403 VAL A C 1
ATOM 3310 O O . VAL A 1 403 ? 68.362 30.612 -109.824 1.00 38.28 403 VAL A O 1
ATOM 3313 N N . VAL A 1 404 ? 66.651 29.341 -109.186 1.00 37.97 404 VAL A N 1
ATOM 3314 C CA . VAL A 1 404 ? 66.375 29.080 -107.745 1.00 37.97 404 VAL A CA 1
ATOM 3315 C C . VAL A 1 404 ? 64.861 29.245 -107.510 1.00 37.97 404 VAL A C 1
ATOM 3317 O O . VAL A 1 404 ? 64.215 30.097 -108.113 1.00 37.97 404 VAL A O 1
ATOM 3320 N N . ASP A 1 405 ? 64.343 28.390 -106.630 1.00 43.22 405 ASP A N 1
ATOM 3321 C CA . ASP A 1 405 ? 63.099 28.453 -105.852 1.00 43.22 405 ASP A CA 1
ATOM 3322 C C . ASP A 1 405 ? 62.474 29.840 -105.590 1.00 43.22 405 ASP A C 1
ATOM 3324 O O . ASP A 1 405 ? 63.177 30.806 -105.312 1.00 43.22 405 ASP A O 1
ATOM 3328 N N . ASP A 1 406 ? 61.138 29.882 -105.473 1.00 39.94 406 ASP A N 1
ATOM 3329 C CA . ASP A 1 406 ? 60.578 30.313 -104.189 1.00 39.94 406 ASP A CA 1
ATOM 3330 C C . ASP A 1 406 ? 59.149 29.829 -103.909 1.00 39.94 406 ASP A C 1
ATOM 3332 O O . ASP A 1 406 ? 58.269 29.713 -104.765 1.00 39.94 406 ASP A O 1
ATOM 3336 N N . VAL A 1 407 ? 58.978 29.544 -102.626 1.00 45.12 407 VAL A N 1
ATOM 3337 C CA . VAL A 1 407 ? 57.792 29.112 -101.900 1.00 45.12 407 VAL A CA 1
ATOM 3338 C C . VAL A 1 407 ? 56.887 30.312 -101.636 1.00 45.12 407 VAL A C 1
ATOM 3340 O O . VAL A 1 407 ? 57.367 31.312 -101.131 1.00 45.12 407 VAL A O 1
ATOM 3343 N N . TYR A 1 408 ? 55.569 30.175 -101.809 1.00 41.28 408 TYR A N 1
ATOM 3344 C CA . TYR A 1 408 ? 54.595 30.796 -100.897 1.00 41.28 408 TYR A CA 1
ATOM 3345 C C . TYR A 1 408 ? 53.306 29.970 -100.851 1.00 41.28 408 TYR A C 1
ATOM 3347 O O . TYR A 1 408 ? 52.585 29.838 -101.838 1.00 41.28 408 TYR A O 1
ATOM 3355 N N . GLY A 1 409 ? 53.021 29.411 -99.675 1.00 39.88 409 GLY A N 1
ATOM 3356 C CA . GLY A 1 409 ? 51.693 28.931 -99.310 1.00 39.88 409 GLY A CA 1
ATOM 3357 C C . GLY A 1 409 ? 50.855 30.033 -98.660 1.00 39.88 409 GLY A C 1
ATOM 3358 O O . GLY A 1 409 ? 51.403 31.012 -98.153 1.00 39.88 409 GLY A O 1
ATOM 3359 N N . SER A 1 410 ? 49.536 29.839 -98.626 1.00 41.69 410 SER A N 1
ATOM 3360 C CA . SER A 1 410 ? 48.716 29.748 -97.399 1.00 41.69 410 SER A CA 1
ATOM 3361 C C . SER A 1 410 ? 47.229 29.848 -97.747 1.00 41.69 410 SER A C 1
ATOM 3363 O O . SER A 1 410 ? 46.797 30.831 -98.344 1.00 41.69 410 SER A O 1
ATOM 3365 N N . ASN A 1 411 ? 46.459 28.841 -97.332 1.00 38.19 411 ASN A N 1
ATOM 3366 C CA . ASN A 1 411 ? 45.169 29.009 -96.663 1.00 38.19 411 ASN A CA 1
ATOM 3367 C C . ASN A 1 411 ? 44.930 27.812 -95.745 1.00 38.19 411 ASN A C 1
ATOM 3369 O O . ASN A 1 411 ? 45.207 26.678 -96.200 1.00 38.19 411 ASN A O 1
#

Secondary structure (DSSP, 8-state):
--HHHHHHHHHHHHHHHHHHHHHHHH-GGGS--S-TTTTTT-------HHHHEEE--GGGSEETTEEPPP-EEEEEE-TTSPTT-EEEEEEEEGGGGT----PPEE--STT-EEEEE------HHHHHHHHHT--SEEEEEEEEEETTTTEEEEEEEEEEHHHHHHHHHHHHTTS--------HHHHHHHHHHHHHHHHHTTSPP----------S-GGG-----------HHHHHHHHHH-THHHHHHHHHHHHHHHHHHHHHHHHHHHHHHHHHHHHHHHHHHHHHHHHHHHHHHHHHHHHHHHHHHHHHHHHHHHHHHHHHHHHHHHHHHHHHHHHHHHHHHHHHHHHHHHHHHHHHHHHHHHHHHHHHHHHHHHHHHHHTT--------------------------

pLDDT: mean 74.89, std 18.82, range [33.12, 97.81]